Protein AF-A0AA36GTN4-F1 (afdb_monomer_lite)

Foldseek 3Di:
DDDDWAFPVPQDPLQAAPQPRDGAAQWKAFPVGDIHHPVRDACPVHWDQDPPHRPIGGHPRIDGDPPSVVVSQQTKTDASCVVLPGPDIDGNVQVPDPPNRPNNVCCVVPVVVSVVSVVVVVVVVVVVVVVVVVVVVVVVVVVVVVVVVVVVVDVVCPFQDKFKDAQLVVQLVCLVVVVDQKDKGDWTAQDPLGWIKIKMWRLQFDDPCGNWAIWIKIKTFADPNLVVDDPQAFWKKKKKWWAPDPDPVPIFIFIDIDGVVQFPDRVQGRGHDPDRIGFIEGGRHRGTSVVVVNQQDPRMTIMTMHTGHPPPPDDPPPPDPVPPPPPPDDDDDDDDDDDDDDDDDDDDDDDDDDDDDDDDDDDDDDDDDDDDDDDDDDDDDDDDDDDDDDDDDDDDDDDDDDDDDDDDPPPDRDYGDDDDDDRPGDDDDPDDDDPDDDDDDDDDDD

Organism: Cylicocyclus nassatus (NCBI:txid53992)

Radius of gyration: 44.05 Å; chains: 1; bounding box: 96×91×130 Å

InterPro domains:
  IPR001841 Zinc finger, RING-type [PS50089] (17-54)
  IPR001841 Zinc finger, RING-type [SM00184] (17-53)
  IPR002083 MATH/TRAF domain [PS50144] (158-307)
  IPR002083 MATH/TRAF domain [SM00061] (160-292)
  IPR008974 TRAF-like [G3DSA:2.60.210.10] (120-311)
  IPR013083 Zinc finger, RING/FYVE/PHD-type [G3DS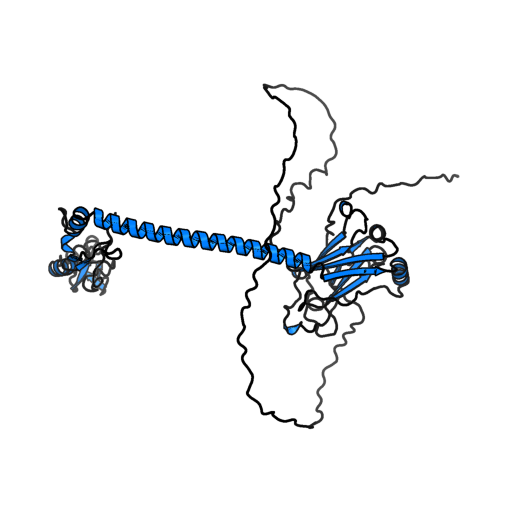A:3.30.40.10] (3-110)
  IPR017907 Zinc finger, RING-type, conserved site [PS00518] (32-41)
  IPR027370 Zinc finger, RING-type, eukaryotic [PF13445] (17-51)
  IPR049342 TRAF1-6, MATH domain [PF21355] (182-304)

pLDDT: mean 70.97, std 27.06, range [25.53, 98.31]

Structure (mmCIF, N/CA/C/O backbone):
data_AF-A0AA36GTN4-F1
#
_entry.id   AF-A0AA36GTN4-F1
#
loop_
_atom_site.group_PDB
_atom_site.id
_atom_site.type_symbol
_atom_site.label_atom_id
_atom_site.label_alt_id
_atom_site.label_comp_id
_atom_site.label_asym_id
_atom_site.label_entity_id
_atom_site.label_seq_id
_atom_site.pdbx_PDB_ins_code
_atom_site.Cartn_x
_atom_site.Cartn_y
_atom_site.Cartn_z
_atom_site.occupancy
_atom_site.B_iso_or_equiv
_atom_site.auth_seq_id
_atom_site.auth_comp_id
_atom_site.auth_asym_id
_atom_site.auth_atom_id
_atom_site.pdbx_PDB_model_num
ATOM 1 N N . MET A 1 1 ? 41.618 4.479 -35.706 1.00 34.94 1 MET A N 1
ATOM 2 C CA . MET A 1 1 ? 40.214 4.028 -35.792 1.00 34.94 1 MET A CA 1
ATOM 3 C C . MET A 1 1 ? 40.171 2.878 -36.779 1.00 34.94 1 MET A C 1
ATOM 5 O O . MET A 1 1 ? 40.780 3.003 -37.836 1.00 34.94 1 MET A O 1
ATOM 9 N N . SER A 1 2 ? 39.541 1.764 -36.420 1.00 44.53 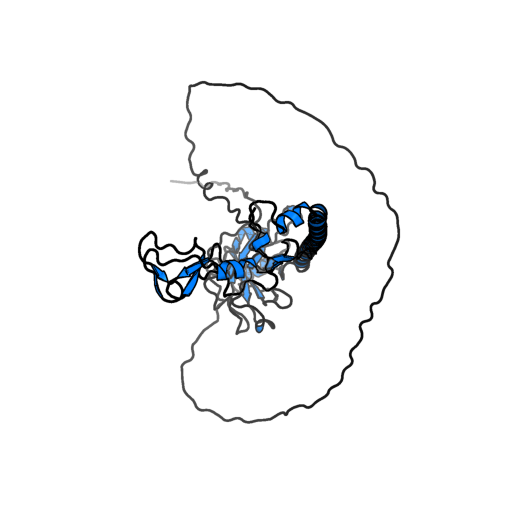2 SER A N 1
ATOM 10 C CA . SER A 1 2 ? 39.290 0.663 -37.353 1.00 44.53 2 SER A CA 1
ATOM 11 C C . SER A 1 2 ? 38.095 1.050 -38.219 1.00 44.53 2 SER A C 1
ATOM 13 O O . SER A 1 2 ? 37.066 1.422 -37.669 1.00 44.53 2 SER A O 1
ATOM 15 N N . ILE A 1 3 ? 38.232 1.018 -39.545 1.00 57.97 3 ILE A N 1
ATOM 16 C CA . ILE A 1 3 ? 37.085 1.190 -40.444 1.00 57.97 3 ILE A CA 1
ATOM 17 C C . ILE A 1 3 ? 36.442 -0.183 -40.612 1.00 57.97 3 ILE A C 1
ATOM 19 O O . ILE A 1 3 ? 37.088 -1.095 -41.139 1.00 57.97 3 ILE A O 1
ATOM 23 N N . ASP A 1 4 ? 35.194 -0.324 -40.175 1.00 63.25 4 ASP A N 1
ATOM 24 C CA . ASP A 1 4 ? 34.410 -1.524 -40.442 1.00 63.25 4 ASP A CA 1
ATOM 25 C C . ASP A 1 4 ? 34.068 -1.595 -41.933 1.00 63.25 4 ASP A C 1
ATOM 27 O O . ASP A 1 4 ? 33.598 -0.635 -42.547 1.00 63.25 4 ASP A O 1
ATOM 31 N N . ILE A 1 5 ? 34.381 -2.739 -42.539 1.00 73.94 5 ILE A N 1
ATOM 32 C CA . ILE A 1 5 ? 34.265 -2.942 -43.982 1.00 73.94 5 ILE A CA 1
ATOM 33 C C . ILE A 1 5 ? 32.889 -3.533 -44.277 1.00 73.94 5 ILE A C 1
ATOM 35 O O . ILE A 1 5 ? 32.657 -4.722 -44.058 1.00 73.94 5 ILE A O 1
ATOM 39 N N . LEU A 1 6 ? 31.996 -2.697 -44.801 1.00 79.19 6 LEU A N 1
ATOM 40 C CA . LEU A 1 6 ? 30.676 -3.101 -45.277 1.00 79.19 6 LEU A CA 1
ATOM 41 C C . LEU A 1 6 ? 30.795 -3.725 -46.674 1.00 79.19 6 LEU A C 1
ATOM 43 O O . LEU A 1 6 ? 31.379 -3.122 -47.574 1.00 79.19 6 LEU A O 1
ATOM 47 N N . PHE A 1 7 ? 30.245 -4.926 -46.861 1.00 84.50 7 PHE A N 1
ATOM 48 C CA . PHE A 1 7 ? 30.199 -5.624 -48.150 1.00 84.50 7 PHE A CA 1
ATOM 49 C C . PHE A 1 7 ? 28.793 -5.540 -48.746 1.00 84.50 7 PHE A C 1
ATOM 51 O O . PHE A 1 7 ? 27.823 -5.840 -48.057 1.00 84.50 7 PHE A O 1
ATOM 58 N N . THR A 1 8 ? 28.702 -5.188 -50.030 1.00 82.19 8 THR A N 1
ATOM 59 C CA . THR A 1 8 ? 27.431 -4.985 -50.763 1.00 82.19 8 THR A CA 1
ATOM 60 C C . THR A 1 8 ? 26.461 -6.168 -50.683 1.00 82.19 8 THR A C 1
ATOM 62 O O . THR A 1 8 ? 25.285 -5.973 -50.400 1.00 82.19 8 THR A O 1
ATOM 65 N N . GLU A 1 9 ? 26.953 -7.390 -50.892 1.00 79.75 9 GLU A N 1
ATOM 66 C CA . GLU A 1 9 ? 26.165 -8.637 -50.869 1.00 79.75 9 GLU A CA 1
ATOM 67 C C . GLU A 1 9 ? 26.457 -9.486 -49.611 1.00 79.75 9 GLU A C 1
ATOM 69 O O . GLU A 1 9 ? 26.222 -10.695 -49.579 1.00 79.75 9 GLU A O 1
ATOM 74 N N . GLY A 1 10 ? 27.022 -8.869 -48.566 1.00 81.50 10 GLY A N 1
ATOM 75 C CA . GLY A 1 10 ? 27.620 -9.584 -47.436 1.00 81.50 10 GLY A CA 1
ATOM 76 C C . GLY A 1 10 ? 28.961 -10.246 -47.786 1.00 81.50 10 GLY A C 1
ATOM 77 O O . GLY A 1 10 ? 29.526 -10.040 -48.860 1.00 81.50 10 GLY A O 1
ATOM 78 N N . LEU A 1 11 ? 29.518 -11.023 -46.851 1.00 85.06 11 LEU A N 1
ATOM 79 C CA . LEU A 1 11 ? 30.777 -11.749 -47.054 1.00 85.06 11 LEU A CA 1
ATOM 80 C C . LEU A 1 11 ? 30.496 -13.188 -47.527 1.00 85.06 11 LEU A C 1
ATOM 82 O O . LEU A 1 11 ? 29.960 -13.974 -46.744 1.00 85.06 11 LEU A O 1
ATOM 86 N N . PRO A 1 12 ? 30.907 -13.590 -48.746 1.00 87.44 12 PRO A N 1
ATOM 87 C CA . PRO A 1 12 ? 30.738 -14.967 -49.196 1.00 87.44 12 PRO A CA 1
ATOM 88 C C . PRO A 1 12 ? 31.480 -15.961 -48.294 1.00 87.44 12 PRO A C 1
ATOM 90 O O . PRO A 1 12 ? 32.657 -15.772 -47.978 1.00 87.44 12 PRO A O 1
ATOM 93 N N . SER A 1 13 ? 30.822 -17.064 -47.928 1.00 83.62 13 SER A N 1
ATOM 94 C CA . SER A 1 13 ? 31.378 -18.098 -47.036 1.00 83.62 13 SER A CA 1
ATOM 95 C C . SER A 1 13 ? 32.687 -18.705 -47.556 1.00 83.62 13 SER A C 1
ATOM 97 O O . SER A 1 13 ? 33.595 -19.001 -46.786 1.00 83.62 13 SER A O 1
ATOM 99 N N . ASN A 1 14 ? 32.844 -18.803 -48.879 1.00 86.06 14 ASN A N 1
ATOM 100 C CA . ASN A 1 14 ? 34.066 -19.265 -49.541 1.00 86.06 14 ASN A CA 1
ATOM 101 C C . ASN A 1 14 ? 35.220 -18.229 -49.547 1.00 86.06 14 ASN A C 1
ATOM 103 O O . ASN A 1 14 ? 36.302 -18.530 -50.066 1.00 86.06 14 ASN A O 1
ATOM 107 N N . CYS A 1 15 ? 34.988 -17.031 -49.005 1.00 88.88 15 CYS A N 1
ATOM 108 C CA . CYS A 1 15 ? 35.937 -15.932 -48.812 1.00 88.88 15 CYS A CA 1
ATOM 109 C C . CYS A 1 15 ? 36.116 -15.548 -47.327 1.00 88.88 15 CYS A C 1
ATOM 111 O O . CYS A 1 15 ? 36.969 -14.706 -47.019 1.00 88.88 15 CYS A O 1
ATOM 113 N N . ALA A 1 16 ? 35.354 -16.164 -46.420 1.00 90.69 16 ALA A N 1
ATOM 114 C CA . ALA A 1 16 ? 35.491 -16.032 -44.975 1.00 90.69 16 ALA A CA 1
ATOM 115 C C . ALA A 1 16 ? 36.573 -16.975 -44.420 1.00 90.69 16 ALA A C 1
ATOM 117 O O . ALA A 1 16 ? 36.869 -18.025 -44.990 1.00 90.69 16 ALA A O 1
ATOM 118 N N . CYS A 1 17 ? 37.188 -16.591 -43.302 1.00 91.06 17 CYS A N 1
ATOM 119 C CA . CYS A 1 17 ? 38.139 -17.422 -42.570 1.00 91.06 17 CYS A CA 1
ATOM 120 C C . CYS A 1 17 ? 37.422 -18.215 -41.463 1.00 91.06 17 CYS A C 1
ATOM 122 O O . CYS A 1 17 ? 36.993 -17.565 -40.512 1.00 91.06 17 CYS A O 1
ATOM 124 N N . PRO A 1 18 ? 37.404 -19.567 -41.472 1.00 89.56 18 PRO A N 1
ATOM 125 C CA . PRO A 1 18 ? 36.692 -20.398 -40.476 1.00 89.56 18 PRO A CA 1
ATOM 126 C C . PRO A 1 18 ? 37.208 -20.339 -39.021 1.00 89.56 18 PRO A C 1
ATOM 128 O O . PRO A 1 18 ? 36.919 -21.224 -38.225 1.00 89.56 18 PRO A O 1
ATOM 131 N N . VAL A 1 19 ? 38.065 -19.369 -38.698 1.00 89.56 19 VAL A N 1
ATOM 132 C CA . VAL A 1 19 ? 38.721 -19.188 -37.387 1.00 89.56 19 VAL A CA 1
ATOM 133 C C . VAL A 1 19 ? 38.481 -17.781 -36.825 1.00 89.56 19 VAL A C 1
ATOM 135 O O . VAL A 1 19 ? 38.671 -17.551 -35.637 1.00 89.56 19 VAL A O 1
ATOM 138 N N . CYS A 1 20 ? 38.108 -16.810 -37.667 1.00 88.25 20 CYS A N 1
ATOM 139 C CA . CYS A 1 20 ? 37.872 -15.430 -37.229 1.00 88.25 20 CYS A CA 1
ATOM 140 C C . CYS A 1 20 ? 36.691 -14.754 -37.940 1.00 88.25 20 CYS A C 1
ATOM 142 O O . CYS A 1 20 ? 36.580 -13.534 -37.865 1.00 88.25 20 CYS A O 1
ATOM 144 N N . ASP A 1 21 ? 35.911 -15.519 -38.711 1.00 87.25 21 ASP A N 1
ATOM 145 C CA . ASP A 1 21 ? 34.660 -15.156 -39.397 1.00 87.25 21 ASP A CA 1
ATOM 146 C C . ASP A 1 21 ? 34.683 -13.842 -40.197 1.00 87.25 21 ASP A C 1
ATOM 148 O O . ASP A 1 21 ? 33.671 -13.199 -40.458 1.00 87.25 21 ASP A O 1
ATOM 152 N N . GLN A 1 22 ? 35.877 -13.459 -40.647 1.00 87.19 22 GLN A N 1
ATOM 153 C CA . GLN A 1 22 ? 36.153 -12.246 -41.410 1.00 87.19 22 GLN A CA 1
ATOM 154 C C . GLN A 1 22 ? 36.787 -12.594 -42.759 1.00 87.19 22 GLN A C 1
ATOM 156 O O . GLN A 1 22 ? 37.340 -13.682 -42.950 1.00 87.19 22 GLN A O 1
ATOM 161 N N . ALA A 1 23 ? 36.739 -11.642 -43.695 1.00 87.12 23 ALA A N 1
ATOM 162 C CA . ALA A 1 23 ? 37.307 -11.793 -45.031 1.00 87.12 23 ALA A CA 1
ATOM 163 C C . ALA A 1 23 ? 38.798 -12.168 -44.968 1.00 87.12 23 ALA A C 1
ATOM 165 O O . ALA A 1 23 ? 39.590 -11.489 -44.305 1.00 87.12 23 ALA A O 1
ATOM 166 N N . LEU A 1 24 ? 39.184 -13.234 -45.680 1.00 88.19 24 LEU A N 1
ATOM 167 C CA . LEU A 1 24 ? 40.513 -13.849 -45.598 1.00 88.19 24 LEU A CA 1
ATOM 168 C C . LEU A 1 24 ? 41.664 -12.834 -45.776 1.00 88.19 24 LEU A C 1
ATOM 170 O O . LEU A 1 24 ? 41.965 -12.355 -46.874 1.00 88.19 24 LEU A O 1
ATOM 174 N N . ARG A 1 25 ? 42.377 -12.544 -44.682 1.00 87.50 25 ARG A N 1
ATOM 175 C CA . ARG A 1 25 ? 43.585 -11.708 -44.659 1.00 87.50 25 ARG A CA 1
ATOM 176 C C . ARG A 1 25 ? 44.814 -12.543 -45.003 1.00 87.50 25 ARG A C 1
ATOM 178 O O . ARG A 1 25 ? 45.229 -13.386 -44.212 1.00 87.50 25 ARG A O 1
ATOM 185 N N . ALA A 1 26 ? 45.408 -12.260 -46.166 1.00 86.81 26 ALA A N 1
ATOM 186 C CA . ALA A 1 26 ? 46.532 -13.015 -46.729 1.00 86.81 26 ALA A CA 1
ATOM 187 C C . ALA A 1 26 ? 46.250 -14.537 -46.706 1.00 86.81 26 ALA A C 1
ATOM 189 O O . ALA A 1 26 ? 46.848 -15.246 -45.896 1.00 86.81 26 ALA A O 1
ATOM 190 N N 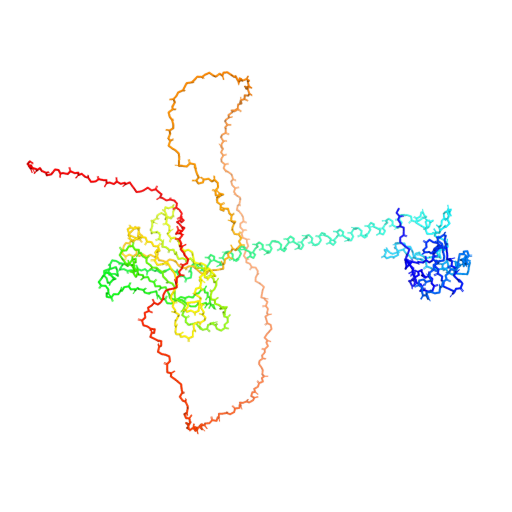. PRO A 1 27 ? 45.299 -15.024 -47.530 1.00 90.88 27 PRO A N 1
ATOM 191 C CA . PRO A 1 27 ? 44.854 -16.410 -47.483 1.00 90.88 27 PRO A CA 1
ATOM 192 C C . PRO A 1 27 ? 45.998 -17.393 -47.717 1.00 90.88 27 PRO A C 1
ATOM 194 O O . PRO A 1 27 ? 46.826 -17.225 -48.619 1.00 90.88 27 PRO A O 1
ATOM 197 N N . ILE A 1 28 ? 45.998 -18.438 -46.903 1.00 91.69 28 ILE A N 1
ATOM 198 C CA . ILE A 1 28 ? 46.855 -19.607 -47.030 1.00 91.69 28 ILE A CA 1
ATOM 199 C C . ILE A 1 28 ? 45.986 -20.852 -47.181 1.00 91.69 28 ILE A C 1
ATOM 201 O O . ILE A 1 28 ? 44.998 -21.019 -46.465 1.00 91.69 28 ILE A O 1
ATOM 205 N N . ILE A 1 29 ? 46.373 -21.712 -48.118 1.00 91.75 29 ILE A N 1
ATOM 206 C CA . ILE A 1 29 ? 45.746 -22.999 -48.393 1.00 91.75 29 ILE A CA 1
ATOM 207 C C . ILE A 1 29 ? 46.571 -24.122 -47.758 1.00 91.75 29 ILE A C 1
ATOM 209 O O . ILE A 1 29 ? 47.805 -24.147 -47.822 1.00 91.75 29 ILE A O 1
ATOM 213 N N . THR A 1 30 ? 45.858 -25.037 -47.115 1.00 90.44 30 THR A N 1
ATOM 214 C CA . THR A 1 30 ? 46.382 -26.258 -46.492 1.00 90.44 30 THR A CA 1
ATOM 215 C C . THR A 1 30 ? 46.452 -27.404 -47.504 1.00 90.44 30 THR A C 1
ATOM 217 O O . THR A 1 30 ? 45.777 -27.371 -48.533 1.00 90.44 30 THR A O 1
ATOM 220 N N . ALA A 1 31 ? 47.221 -28.459 -47.213 1.00 86.94 31 ALA A N 1
ATOM 221 C CA . ALA A 1 31 ? 47.280 -29.647 -48.075 1.00 86.94 31 ALA A CA 1
ATOM 222 C C . ALA A 1 31 ? 45.910 -30.339 -48.259 1.00 86.94 31 ALA A C 1
ATOM 224 O O . ALA A 1 31 ? 45.661 -30.936 -49.301 1.00 86.94 31 ALA A O 1
ATOM 225 N N . CYS A 1 32 ? 44.999 -30.200 -47.288 1.00 89.19 32 CYS A N 1
ATOM 226 C CA . CYS A 1 32 ? 43.614 -30.674 -47.362 1.00 89.19 32 CYS A CA 1
ATOM 227 C C . CYS A 1 32 ? 42.642 -29.692 -48.057 1.00 89.19 32 CYS A C 1
ATOM 229 O O . CYS A 1 32 ? 41.434 -29.900 -48.012 1.00 89.19 32 CYS A O 1
ATOM 231 N N . GLY A 1 33 ? 43.140 -28.622 -48.691 1.00 87.94 33 GLY A N 1
ATOM 232 C CA . GLY A 1 33 ? 42.361 -27.706 -49.539 1.00 87.94 33 GLY A CA 1
ATOM 233 C C . GLY A 1 33 ? 41.643 -26.557 -48.817 1.00 87.94 33 GLY A C 1
ATOM 234 O O . GLY A 1 33 ? 41.123 -25.651 -49.471 1.00 87.94 33 GLY A O 1
ATOM 235 N N . HIS A 1 34 ? 41.643 -26.535 -47.482 1.00 91.56 34 HIS A N 1
ATOM 236 C CA . HIS A 1 34 ? 40.990 -25.484 -46.697 1.00 91.56 34 HIS A CA 1
ATOM 237 C C . HIS A 1 34 ? 41.826 -24.202 -46.631 1.00 91.56 34 HIS A C 1
ATOM 239 O O . HIS A 1 34 ? 43.059 -24.254 -46.578 1.00 91.56 34 HIS A O 1
ATOM 245 N N . ASN A 1 35 ? 41.135 -23.059 -46.619 1.00 92.88 35 ASN A N 1
ATOM 246 C CA . ASN A 1 35 ? 41.710 -21.718 -46.674 1.00 92.88 35 ASN A CA 1
ATOM 247 C C . ASN A 1 35 ? 41.525 -20.961 -45.349 1.00 92.88 35 ASN A C 1
ATOM 249 O O . ASN A 1 35 ? 40.427 -20.922 -44.799 1.00 92.88 35 ASN A O 1
ATOM 253 N N . PHE A 1 36 ? 42.589 -20.310 -44.875 1.00 92.69 36 PHE A N 1
ATOM 254 C CA . PHE A 1 36 ? 42.621 -19.564 -43.610 1.00 92.69 36 PHE A CA 1
ATOM 255 C C . PHE A 1 36 ? 43.408 -18.255 -43.761 1.00 92.69 36 PHE A C 1
ATOM 257 O O . PHE A 1 36 ? 44.214 -18.113 -44.681 1.00 92.69 36 PHE A O 1
ATOM 264 N N . CYS A 1 37 ? 43.229 -17.291 -42.853 1.00 91.56 37 CYS A N 1
ATOM 265 C CA . CYS A 1 37 ? 44.132 -16.137 -42.781 1.00 91.56 37 CYS A CA 1
ATOM 266 C C . CYS A 1 37 ? 45.531 -16.584 -42.333 1.00 91.56 37 CYS A C 1
ATOM 268 O O . CYS A 1 37 ? 45.647 -17.388 -41.408 1.00 91.56 37 CYS A O 1
ATOM 270 N N . LYS A 1 38 ? 46.595 -15.969 -42.867 1.00 89.12 38 LYS A N 1
ATOM 271 C CA . LYS A 1 38 ? 47.986 -16.220 -42.428 1.00 89.12 38 LYS A CA 1
ATOM 272 C C . LYS A 1 38 ? 48.220 -15.997 -40.923 1.00 89.12 38 LYS A C 1
ATOM 274 O O . LYS A 1 38 ? 49.148 -16.564 -40.361 1.00 89.12 38 LYS A O 1
ATOM 279 N N . CYS A 1 39 ? 47.407 -15.162 -40.275 1.00 87.19 39 CYS A N 1
ATOM 280 C CA . CYS A 1 39 ? 47.464 -14.919 -38.830 1.00 87.19 39 CYS A CA 1
ATOM 281 C C . CYS A 1 39 ? 46.614 -15.890 -37.991 1.00 87.19 39 CYS A C 1
ATOM 283 O O . CYS A 1 39 ? 46.760 -15.901 -36.776 1.00 87.19 39 CYS A O 1
ATOM 285 N N . CYS A 1 40 ? 45.722 -16.671 -38.609 1.00 88.25 40 CYS A N 1
ATOM 286 C CA . CYS A 1 40 ? 44.769 -17.540 -37.911 1.00 88.25 40 CYS A CA 1
ATOM 287 C C . CYS A 1 40 ? 45.204 -19.009 -37.847 1.00 88.25 40 CYS A C 1
ATOM 289 O O . CYS A 1 40 ? 44.624 -19.772 -37.084 1.00 88.25 40 CYS A O 1
ATOM 291 N N . ILE A 1 41 ? 46.207 -19.419 -38.627 1.00 86.12 41 ILE A N 1
ATOM 292 C CA . ILE A 1 41 ? 46.799 -20.755 -38.532 1.00 86.12 41 ILE A CA 1
ATOM 293 C C . ILE A 1 41 ? 48.306 -20.681 -38.800 1.00 86.12 41 ILE A C 1
ATOM 295 O O . ILE A 1 41 ? 48.758 -19.981 -39.706 1.00 86.12 41 ILE A O 1
ATOM 299 N N . THR A 1 42 ? 49.095 -21.374 -37.978 1.00 81.31 42 THR A N 1
ATOM 300 C CA . THR A 1 42 ? 50.561 -21.391 -38.052 1.00 81.31 42 THR A CA 1
ATOM 301 C C . THR A 1 42 ? 51.090 -22.760 -37.636 1.00 81.31 42 THR A C 1
ATOM 303 O O . THR A 1 42 ? 50.709 -23.283 -36.595 1.00 81.31 42 THR A O 1
ATOM 306 N N . THR A 1 43 ? 51.991 -23.327 -38.436 1.00 81.00 43 THR A N 1
ATOM 307 C CA . THR A 1 43 ? 52.658 -24.622 -38.189 1.00 81.00 43 THR A CA 1
ATOM 308 C C . THR A 1 43 ? 54.047 -24.461 -37.559 1.00 81.00 43 THR A C 1
ATOM 310 O O . THR A 1 43 ? 54.829 -25.405 -37.510 1.00 81.00 43 THR A O 1
ATOM 313 N N . LYS A 1 44 ? 54.405 -23.249 -37.103 1.00 78.00 44 LYS A N 1
ATOM 314 C CA . LYS A 1 44 ? 55.740 -22.956 -36.542 1.00 78.00 44 LYS A CA 1
ATOM 315 C C . LYS A 1 44 ? 56.058 -23.714 -35.249 1.00 78.00 44 LYS A C 1
ATOM 317 O O . LYS A 1 44 ? 57.228 -23.860 -34.919 1.00 78.00 44 LYS A O 1
ATOM 322 N N . ASN A 1 45 ? 55.031 -24.180 -34.541 1.00 78.06 45 ASN A N 1
ATOM 323 C CA . ASN A 1 45 ? 55.158 -24.879 -33.261 1.00 78.06 45 ASN A CA 1
ATOM 324 C C . ASN A 1 45 ? 54.966 -26.405 -33.410 1.00 78.06 45 ASN A C 1
ATOM 326 O O . ASN A 1 45 ? 54.744 -27.087 -32.416 1.00 78.06 45 ASN A O 1
ATOM 330 N N . GLY A 1 46 ? 55.026 -26.928 -34.642 1.00 80.25 46 GLY A N 1
ATOM 331 C CA . GLY A 1 46 ? 54.754 -28.327 -34.979 1.00 80.25 46 GLY A CA 1
ATOM 332 C C . GLY A 1 46 ? 53.532 -28.498 -35.894 1.00 80.25 46 GLY A C 1
ATOM 333 O O . GLY A 1 46 ? 52.912 -27.503 -36.293 1.00 80.25 46 GLY A O 1
ATOM 334 N N . PRO A 1 47 ? 53.192 -29.748 -36.260 1.00 83.12 47 PRO A N 1
ATOM 335 C CA . PRO A 1 47 ? 51.968 -30.056 -36.990 1.00 83.12 47 PRO A CA 1
ATOM 336 C C . PRO A 1 47 ? 50.724 -29.622 -36.207 1.00 83.12 47 PRO A C 1
ATOM 338 O O . PRO A 1 47 ? 50.693 -29.706 -34.980 1.00 83.12 47 PRO A O 1
ATOM 341 N N . VAL A 1 48 ? 49.687 -29.170 -36.914 1.00 87.31 48 VAL A N 1
ATOM 342 C CA . VAL A 1 48 ? 48.402 -28.786 -36.302 1.00 87.31 48 VAL A CA 1
ATOM 343 C C . VAL A 1 48 ? 47.231 -29.421 -37.058 1.00 87.31 48 VAL A C 1
ATOM 345 O O . VAL A 1 48 ? 47.276 -29.485 -38.288 1.00 87.31 48 VAL A O 1
ATOM 348 N N . PRO A 1 49 ? 46.169 -29.889 -36.379 1.00 88.00 49 PRO A N 1
ATOM 349 C CA . PRO A 1 49 ? 44.985 -30.403 -37.057 1.00 88.00 49 PRO A CA 1
ATOM 350 C C . PRO A 1 49 ? 44.239 -29.267 -37.767 1.00 88.00 49 PRO A C 1
ATOM 352 O O . PRO A 1 49 ? 44.122 -28.154 -37.252 1.00 88.00 49 PRO A O 1
ATOM 355 N N . CYS A 1 50 ? 43.706 -29.540 -38.957 1.00 89.50 50 CYS A N 1
ATOM 356 C CA . CYS A 1 50 ? 42.888 -28.579 -39.688 1.00 89.50 50 CYS A CA 1
ATOM 357 C C . CYS A 1 50 ? 41.581 -28.269 -38.927 1.00 89.50 50 CYS A C 1
ATOM 359 O O . CYS A 1 50 ? 40.801 -29.197 -38.713 1.00 89.50 50 CYS A O 1
ATOM 361 N N . PRO A 1 51 ? 41.255 -26.997 -38.614 1.00 89.00 51 PRO A N 1
ATOM 362 C CA . PRO A 1 51 ? 40.023 -26.650 -37.891 1.00 89.00 51 PRO A CA 1
ATOM 363 C C . PRO A 1 51 ? 38.709 -27.085 -38.563 1.00 89.00 51 PRO A C 1
ATOM 365 O O . PRO A 1 51 ? 37.687 -27.157 -37.893 1.00 89.00 51 PRO A O 1
ATOM 368 N N . VAL A 1 52 ? 38.722 -27.368 -39.873 1.00 90.06 52 VAL A N 1
ATOM 369 C CA . VAL A 1 52 ? 37.517 -27.733 -40.645 1.00 90.06 52 VAL A CA 1
ATOM 370 C C . VAL A 1 52 ? 37.363 -29.246 -40.829 1.00 90.06 52 VAL A C 1
ATOM 372 O O . VAL A 1 52 ? 36.250 -29.755 -40.774 1.00 90.06 52 VAL A O 1
ATOM 375 N N . CYS A 1 53 ? 38.460 -29.978 -41.055 1.00 90.81 53 CYS A N 1
ATOM 376 C CA . CYS A 1 53 ? 38.420 -31.408 -41.410 1.00 90.81 53 CYS A CA 1
ATOM 377 C C . CYS A 1 53 ? 39.341 -32.308 -40.572 1.00 90.81 53 CYS A C 1
ATOM 379 O O . CYS A 1 53 ? 39.471 -33.488 -40.872 1.00 90.81 53 CYS A O 1
ATOM 381 N N . GLN A 1 54 ? 39.999 -31.756 -39.548 1.00 87.56 54 GLN A N 1
ATOM 382 C CA . GLN A 1 54 ? 40.895 -32.433 -38.599 1.00 87.56 54 GLN A CA 1
ATOM 383 C C . GLN A 1 54 ? 42.150 -33.105 -39.192 1.00 87.56 54 GLN A C 1
ATOM 385 O O . GLN A 1 54 ? 43.042 -33.471 -38.434 1.00 87.56 54 GLN A O 1
ATOM 390 N N . THR A 1 55 ? 42.296 -33.172 -40.521 1.00 89.25 55 THR A N 1
ATOM 391 C CA . THR A 1 55 ? 43.521 -33.626 -41.201 1.00 89.25 55 THR A CA 1
ATOM 392 C C . THR A 1 55 ? 44.750 -32.875 -40.694 1.00 89.25 55 THR A C 1
ATOM 394 O O . THR A 1 55 ? 44.749 -31.642 -40.646 1.00 89.25 55 THR A O 1
ATOM 397 N N . GLU A 1 56 ? 45.803 -33.612 -40.346 1.00 87.06 56 GLU A N 1
ATOM 398 C CA . GLU A 1 56 ? 47.058 -33.057 -39.841 1.00 87.06 56 GLU A CA 1
ATOM 399 C C . GLU A 1 56 ? 47.773 -32.217 -40.911 1.00 87.06 56 GLU A C 1
ATOM 401 O O . GLU A 1 56 ? 48.024 -32.660 -42.035 1.00 87.06 56 GLU A O 1
ATOM 406 N N . ILE A 1 57 ? 48.094 -30.971 -40.565 1.00 86.81 57 ILE A N 1
ATOM 407 C CA . ILE A 1 57 ? 48.801 -30.029 -41.428 1.00 86.81 57 ILE A CA 1
ATOM 408 C C . ILE A 1 57 ? 50.279 -30.092 -41.050 1.00 86.81 57 ILE A C 1
ATOM 410 O O . ILE A 1 57 ? 50.693 -29.541 -40.029 1.00 86.81 57 ILE A O 1
ATOM 414 N N . ALA A 1 58 ? 51.071 -30.763 -41.887 1.00 82.56 58 ALA A N 1
ATOM 415 C CA . ALA A 1 58 ? 52.510 -30.893 -41.696 1.00 82.56 58 ALA A CA 1
ATOM 416 C C . ALA A 1 58 ? 53.221 -29.527 -41.666 1.00 82.56 58 ALA A C 1
ATOM 418 O O . ALA A 1 58 ? 52.788 -28.563 -42.313 1.00 82.56 58 ALA A O 1
ATOM 419 N N . VAL A 1 59 ? 54.351 -29.470 -40.957 1.00 77.69 59 VAL A N 1
ATOM 420 C CA . VAL A 1 59 ? 55.239 -28.299 -40.924 1.00 77.69 59 VAL A CA 1
ATOM 421 C C . VAL A 1 59 ? 55.624 -27.900 -42.358 1.00 77.69 59 VAL A C 1
ATOM 423 O O . VAL A 1 59 ? 55.833 -28.753 -43.217 1.00 77.69 59 VAL A O 1
ATOM 426 N N . ASP A 1 60 ? 55.613 -26.595 -42.632 1.00 77.12 60 ASP A N 1
ATOM 427 C CA . ASP A 1 60 ? 55.875 -25.965 -43.938 1.00 77.12 60 ASP A CA 1
ATOM 428 C C . ASP A 1 60 ? 54.956 -26.362 -45.118 1.00 77.12 60 ASP A C 1
ATOM 430 O O . ASP A 1 60 ? 55.176 -25.939 -46.255 1.00 77.12 60 ASP A O 1
ATOM 434 N N . SER A 1 61 ? 53.851 -27.080 -44.874 1.00 82.31 61 SER A N 1
ATOM 435 C CA . SER A 1 61 ? 52.872 -27.423 -45.927 1.00 82.31 61 SER A CA 1
ATOM 436 C C . SER A 1 61 ? 51.942 -26.268 -46.350 1.00 82.31 61 SER A C 1
ATOM 438 O O . SER A 1 61 ? 51.256 -26.368 -47.372 1.00 82.31 61 SER A O 1
ATOM 440 N N . LEU A 1 62 ? 51.922 -25.162 -45.595 1.00 87.06 62 LEU A N 1
ATOM 441 C CA . LEU A 1 62 ? 51.062 -23.995 -45.826 1.00 87.06 62 LEU A CA 1
ATOM 442 C C . LEU A 1 62 ? 51.542 -23.149 -47.016 1.00 87.06 62 LEU A C 1
ATOM 444 O O . LEU A 1 62 ? 52.629 -22.572 -46.988 1.00 87.06 62 LEU A O 1
ATOM 448 N N . LYS A 1 63 ? 50.699 -22.995 -48.045 1.00 90.06 63 LYS A N 1
ATOM 449 C CA . LYS A 1 63 ? 51.016 -22.205 -49.251 1.00 90.06 63 LYS A CA 1
ATOM 450 C C . LYS A 1 63 ? 50.125 -20.972 -49.352 1.00 90.06 63 LYS A C 1
ATOM 452 O O . LYS A 1 63 ? 48.955 -21.020 -49.000 1.00 90.06 63 LYS A O 1
ATOM 457 N N . ALA A 1 64 ? 50.654 -19.858 -49.859 1.00 90.69 64 ALA A N 1
ATOM 458 C CA . ALA A 1 64 ? 49.856 -18.652 -50.097 1.00 90.69 64 ALA A CA 1
ATOM 459 C C . ALA A 1 64 ? 48.886 -18.859 -51.272 1.00 90.69 64 ALA A C 1
ATOM 461 O O . ALA A 1 64 ? 49.323 -19.080 -52.405 1.00 90.69 64 ALA A O 1
ATOM 462 N N . ASP A 1 65 ? 47.580 -18.738 -51.026 1.00 92.00 65 ASP A N 1
ATOM 463 C CA . ASP A 1 65 ? 46.565 -18.897 -52.066 1.00 92.00 65 ASP A CA 1
ATOM 464 C C . ASP A 1 65 ? 46.373 -17.580 -52.832 1.00 92.00 65 ASP A C 1
ATOM 466 O O . ASP A 1 65 ? 45.550 -16.720 -52.505 1.00 92.00 65 ASP A O 1
ATOM 470 N N . LYS A 1 66 ? 47.158 -17.418 -53.902 1.00 89.31 66 LYS A N 1
ATOM 471 C CA . LYS A 1 66 ? 47.058 -16.275 -54.825 1.00 89.31 66 LYS A CA 1
ATOM 472 C C . LYS A 1 66 ? 45.715 -16.223 -55.570 1.00 89.31 66 LYS A C 1
ATOM 474 O O . LYS A 1 66 ? 45.359 -15.166 -56.094 1.00 89.31 66 LYS A O 1
ATOM 479 N N . SER A 1 67 ? 44.981 -17.334 -55.660 1.00 89.69 67 SER A N 1
ATOM 480 C CA . SER A 1 67 ? 43.663 -17.374 -56.297 1.00 89.69 67 SER A CA 1
ATOM 481 C C . SER A 1 67 ? 42.616 -16.781 -55.359 1.00 89.69 67 SER A C 1
ATOM 483 O O . SER A 1 67 ? 41.990 -15.773 -55.691 1.00 89.69 67 SER A O 1
ATOM 485 N N . LYS A 1 68 ? 42.533 -17.304 -54.130 1.00 87.62 68 LYS A N 1
ATOM 486 C CA . LYS A 1 68 ? 41.661 -16.776 -53.075 1.00 87.62 68 LYS A CA 1
ATOM 487 C C . LYS A 1 68 ? 42.006 -15.348 -52.692 1.00 87.62 68 LYS A C 1
ATOM 489 O O . LYS A 1 68 ? 41.091 -14.565 -52.464 1.00 87.62 68 LYS A O 1
ATOM 494 N N . HIS A 1 69 ? 43.284 -14.962 -52.707 1.00 89.00 69 HIS A N 1
ATOM 495 C CA . HIS A 1 69 ? 43.657 -13.565 -52.494 1.00 89.00 69 HIS A CA 1
ATOM 496 C C . HIS A 1 69 ? 43.014 -12.650 -53.542 1.00 89.00 69 HIS A C 1
ATOM 498 O O . HIS A 1 69 ? 42.387 -11.664 -53.174 1.00 89.00 69 HIS A O 1
ATOM 504 N N . ARG A 1 70 ? 43.094 -12.992 -54.836 1.00 88.31 70 ARG A N 1
ATOM 505 C CA . ARG A 1 70 ? 42.440 -12.207 -55.898 1.00 88.31 70 ARG A CA 1
ATOM 506 C C . ARG A 1 70 ? 40.915 -12.214 -55.771 1.00 88.31 70 ARG A C 1
ATOM 508 O O . ARG A 1 70 ? 40.315 -11.161 -55.940 1.00 88.31 70 ARG A O 1
ATOM 515 N N . GLN A 1 71 ? 40.310 -13.352 -55.423 1.00 88.44 71 GLN A N 1
ATOM 516 C CA . GLN A 1 71 ? 38.860 -13.462 -55.226 1.00 88.44 71 GLN A CA 1
ATOM 517 C C . GLN A 1 71 ? 38.364 -12.557 -54.086 1.00 88.44 71 GLN A C 1
ATOM 519 O O . GLN A 1 71 ? 37.446 -11.771 -54.281 1.00 88.44 71 GLN A O 1
ATOM 524 N N . VAL A 1 72 ? 39.013 -12.615 -52.920 1.00 86.62 72 VAL A N 1
ATOM 525 C CA . VAL A 1 72 ? 38.663 -11.804 -51.741 1.00 86.62 72 VAL A CA 1
ATOM 526 C C . VAL A 1 72 ? 38.874 -10.316 -52.018 1.00 86.62 72 VAL A C 1
ATOM 528 O O . VAL A 1 72 ? 38.051 -9.491 -51.644 1.00 86.62 72 VAL A O 1
ATOM 531 N N . GLN A 1 73 ? 39.951 -9.957 -52.717 1.00 85.00 73 GLN A N 1
ATOM 532 C CA . GLN A 1 73 ? 40.235 -8.567 -53.073 1.00 85.00 73 GLN A CA 1
ATOM 533 C C . GLN A 1 73 ? 39.279 -8.001 -54.141 1.00 85.00 73 GLN A C 1
ATOM 535 O O . GLN A 1 73 ? 39.171 -6.784 -54.262 1.00 85.00 73 GLN A O 1
ATOM 540 N N . ALA A 1 74 ? 38.583 -8.848 -54.905 1.00 86.12 74 ALA A N 1
ATOM 541 C CA . ALA A 1 74 ? 37.580 -8.430 -55.886 1.00 86.12 74 ALA A CA 1
ATOM 542 C C . ALA A 1 74 ? 36.184 -8.173 -55.281 1.00 86.12 74 ALA A C 1
ATOM 544 O O . ALA A 1 74 ? 35.323 -7.653 -55.986 1.00 86.12 74 ALA A O 1
ATOM 545 N N . LEU A 1 75 ? 35.956 -8.508 -54.003 1.00 87.44 75 LEU A N 1
ATOM 546 C CA . LEU A 1 75 ? 34.684 -8.258 -53.313 1.00 87.44 75 LEU A CA 1
ATOM 547 C C . LEU A 1 75 ? 34.362 -6.758 -53.272 1.00 87.44 75 LEU A C 1
ATOM 549 O O . LEU A 1 75 ? 35.237 -5.958 -52.937 1.00 87.44 75 LEU A O 1
ATOM 553 N N . ILE A 1 76 ? 33.114 -6.389 -53.574 1.00 86.94 76 ILE A N 1
ATOM 554 C CA . ILE A 1 76 ? 32.668 -4.991 -53.600 1.00 86.94 76 ILE A CA 1
ATOM 555 C C . ILE A 1 76 ? 32.224 -4.538 -52.206 1.00 86.94 76 ILE A C 1
ATOM 557 O O . ILE A 1 76 ? 31.299 -5.093 -51.604 1.00 86.94 76 ILE A O 1
ATOM 561 N N . VAL A 1 77 ? 32.887 -3.496 -51.720 1.00 86.44 77 VAL A N 1
ATOM 562 C CA . VAL A 1 77 ? 32.641 -2.822 -50.448 1.00 86.44 77 VAL A CA 1
ATOM 563 C C . VAL A 1 77 ? 31.865 -1.521 -50.651 1.00 86.44 77 VAL A C 1
ATOM 565 O O . VAL A 1 77 ? 31.927 -0.911 -51.720 1.00 86.44 77 VAL A O 1
ATOM 568 N N . GLN A 1 78 ? 31.151 -1.096 -49.614 1.00 86.06 78 GLN A N 1
ATOM 569 C CA . GLN A 1 78 ? 30.433 0.179 -49.540 1.00 86.06 78 GLN A CA 1
ATOM 570 C C . GLN A 1 78 ? 31.230 1.209 -48.731 1.00 86.06 78 GLN A C 1
ATOM 572 O O . GLN A 1 78 ? 32.075 0.856 -47.903 1.00 86.06 78 GLN A O 1
ATOM 577 N N . CYS A 1 79 ? 30.942 2.494 -48.940 1.00 85.12 79 CYS A N 1
ATOM 578 C CA . CYS A 1 79 ? 31.400 3.548 -48.038 1.00 85.12 79 CYS A CA 1
ATOM 579 C C . CYS A 1 79 ? 30.811 3.340 -46.622 1.00 85.12 79 CYS A C 1
ATOM 581 O O . CYS A 1 79 ? 29.635 2.991 -46.513 1.00 85.12 79 CYS A O 1
ATOM 583 N N . PRO A 1 80 ? 31.548 3.611 -45.524 1.00 82.06 80 PRO A N 1
ATOM 584 C CA . PRO A 1 80 ? 30.985 3.580 -44.167 1.00 82.06 80 PRO A CA 1
ATOM 585 C C . PRO A 1 80 ? 29.761 4.491 -43.975 1.00 82.06 80 PRO A C 1
ATOM 587 O O . PRO A 1 80 ? 28.949 4.253 -43.087 1.00 82.06 80 PRO A O 1
ATOM 590 N N . TYR A 1 81 ? 29.608 5.510 -44.827 1.00 84.00 81 TYR A N 1
ATOM 591 C CA . TYR A 1 81 ? 28.473 6.434 -44.835 1.00 84.00 81 TYR A CA 1
ATOM 592 C C . TYR A 1 81 ? 27.318 6.006 -45.757 1.00 84.00 81 TYR A C 1
ATOM 594 O O . TYR A 1 81 ? 26.430 6.811 -46.028 1.00 84.00 81 TYR A O 1
ATOM 602 N N . PHE A 1 82 ? 27.305 4.765 -46.255 1.00 85.75 82 PHE A N 1
ATOM 603 C CA . PHE A 1 82 ? 26.273 4.280 -47.180 1.00 85.75 82 PHE A CA 1
ATOM 604 C C . PHE A 1 82 ? 24.856 4.401 -46.602 1.00 85.75 82 PHE A C 1
ATOM 606 O O . PHE A 1 82 ? 23.976 4.970 -47.243 1.00 85.75 82 PHE A O 1
ATOM 613 N N . TYR A 1 83 ? 24.662 3.995 -45.344 1.00 82.81 83 TYR A N 1
ATOM 614 C CA . TYR A 1 83 ? 23.383 4.139 -44.634 1.00 82.81 83 TYR A CA 1
ATOM 615 C C . TYR A 1 83 ? 22.964 5.593 -44.363 1.00 82.81 83 TYR A C 1
ATOM 617 O O . TYR A 1 83 ? 21.806 5.835 -44.047 1.00 82.81 83 TYR A O 1
ATOM 625 N N . TYR A 1 84 ? 23.880 6.553 -44.519 1.00 82.94 84 TYR A N 1
ATOM 626 C CA . TYR A 1 84 ? 23.616 7.986 -44.381 1.00 82.94 84 TYR A CA 1
ATOM 627 C C . TYR A 1 84 ? 23.519 8.706 -45.741 1.00 82.94 84 TYR A C 1
ATOM 629 O O . TYR A 1 84 ? 23.494 9.930 -45.777 1.00 82.94 84 TYR A O 1
ATOM 637 N N . GLY A 1 85 ? 23.467 7.963 -46.857 1.00 83.69 85 GLY A N 1
ATOM 638 C CA . GLY A 1 85 ? 23.238 8.506 -48.203 1.00 83.69 85 GLY A CA 1
ATOM 639 C C . GLY A 1 85 ? 24.450 8.527 -49.141 1.00 83.69 85 GLY A C 1
ATOM 640 O O . GLY A 1 85 ? 24.343 9.065 -50.240 1.00 83.69 85 GLY A O 1
ATOM 641 N N . CYS A 1 86 ? 25.599 7.950 -48.766 1.00 87.56 86 CYS A N 1
ATOM 642 C CA . CYS A 1 86 ? 26.752 7.879 -49.671 1.00 87.56 86 CYS A CA 1
ATOM 643 C C . CYS A 1 86 ? 26.712 6.649 -50.598 1.00 87.56 86 CYS A C 1
ATOM 645 O O . CYS A 1 86 ? 26.999 5.530 -50.180 1.00 87.56 86 CYS A O 1
ATOM 647 N N . GLU A 1 87 ? 26.460 6.861 -51.888 1.00 87.12 87 GLU A N 1
ATOM 648 C CA . GLU A 1 87 ? 26.323 5.793 -52.896 1.00 87.12 87 GLU A CA 1
ATOM 649 C C . GLU A 1 87 ? 27.650 5.138 -53.344 1.00 87.12 87 GLU A C 1
ATOM 651 O O . GLU A 1 87 ? 27.655 4.270 -54.221 1.00 87.12 87 GLU A O 1
ATOM 656 N N . TRP A 1 88 ? 28.800 5.536 -52.785 1.00 85.69 88 TRP A N 1
ATOM 657 C CA . TRP A 1 88 ? 30.094 5.019 -53.237 1.00 85.69 88 TRP A CA 1
ATOM 658 C C . TRP A 1 88 ? 30.256 3.519 -52.943 1.00 85.69 88 TRP A C 1
ATOM 660 O O . TRP A 1 88 ? 30.053 3.048 -51.818 1.00 85.69 88 TRP A O 1
ATOM 670 N N . THR A 1 89 ? 30.710 2.785 -53.963 1.00 85.25 89 THR A N 1
ATOM 671 C CA . THR A 1 89 ? 31.102 1.373 -53.884 1.00 85.25 89 THR A CA 1
ATOM 672 C C . THR A 1 89 ? 32.381 1.108 -54.686 1.00 85.25 89 THR A C 1
ATOM 674 O O . THR A 1 89 ? 32.700 1.825 -55.636 1.00 85.25 89 THR A O 1
ATOM 677 N N . GLY A 1 90 ? 33.135 0.068 -54.318 1.00 84.75 90 GLY A N 1
ATOM 678 C CA . GLY A 1 90 ? 34.365 -0.319 -55.020 1.00 84.75 90 GLY A CA 1
ATOM 679 C C . GLY A 1 90 ? 35.004 -1.600 -54.470 1.00 84.75 90 GLY A C 1
ATOM 680 O O . GLY A 1 90 ? 34.547 -2.122 -53.461 1.00 84.75 90 GLY A O 1
ATOM 681 N N . PRO A 1 91 ? 36.038 -2.164 -55.114 1.00 83.25 91 PRO A N 1
ATOM 682 C CA . PRO A 1 91 ? 36.601 -3.465 -54.736 1.00 83.25 91 PRO A CA 1
ATOM 683 C C . PRO A 1 91 ? 37.588 -3.404 -53.551 1.00 83.25 91 PRO A C 1
ATOM 685 O O . PRO A 1 91 ? 38.373 -2.468 -53.420 1.00 83.25 91 PRO A O 1
ATOM 688 N N . LEU A 1 92 ? 37.632 -4.458 -52.728 1.00 80.75 92 LEU A N 1
ATOM 689 C CA . LEU A 1 92 ? 38.425 -4.547 -51.488 1.00 80.75 92 LEU A CA 1
ATOM 690 C C . LEU A 1 92 ? 39.951 -4.362 -51.662 1.00 80.75 92 LEU A C 1
ATOM 692 O O . LEU A 1 92 ? 40.606 -3.868 -50.739 1.00 80.75 92 LEU A O 1
ATOM 696 N N . LYS A 1 93 ? 40.540 -4.699 -52.822 1.00 72.56 93 LYS A N 1
ATOM 697 C CA . LYS A 1 93 ? 41.952 -4.354 -53.136 1.00 72.56 93 LYS A CA 1
ATOM 698 C C . LYS A 1 93 ? 42.231 -2.867 -52.919 1.00 72.56 93 LYS A C 1
ATOM 700 O O . LYS A 1 93 ? 43.285 -2.507 -52.391 1.00 72.56 93 LYS A O 1
ATOM 705 N N . ASP A 1 94 ? 41.256 -2.032 -53.254 1.00 68.06 94 ASP A N 1
ATOM 706 C CA . ASP A 1 94 ? 41.361 -0.583 -53.272 1.00 68.06 94 ASP A CA 1
ATOM 707 C C . ASP A 1 94 ? 41.119 0.022 -51.870 1.00 68.06 94 ASP A C 1
ATOM 709 O O . ASP A 1 94 ? 40.915 1.224 -51.740 1.00 68.06 94 ASP A O 1
ATOM 713 N N . LEU A 1 95 ? 41.183 -0.794 -50.806 1.00 62.78 95 LEU A N 1
ATOM 714 C CA . LEU A 1 95 ? 41.252 -0.368 -49.399 1.00 62.78 95 LEU A CA 1
ATOM 715 C C . LEU A 1 95 ? 42.661 -0.486 -48.788 1.00 62.78 95 LEU A C 1
ATOM 717 O O . LEU A 1 95 ? 42.976 0.264 -47.867 1.00 62.78 95 LEU A O 1
ATOM 721 N N . LYS A 1 96 ? 43.505 -1.422 -49.256 1.00 52.59 96 LYS A N 1
ATOM 722 C CA . LYS A 1 96 ? 44.689 -1.909 -48.501 1.00 52.59 96 LYS A CA 1
ATOM 723 C C . LYS A 1 96 ? 46.062 -1.511 -49.056 1.00 52.59 96 LYS A C 1
ATOM 725 O O . LYS A 1 96 ? 47.075 -1.942 -48.507 1.00 52.59 96 LYS A O 1
ATOM 730 N N . ALA A 1 97 ? 46.127 -0.719 -50.123 1.00 45.75 97 ALA A N 1
ATOM 731 C CA . ALA A 1 97 ? 47.392 -0.154 -50.586 1.00 45.75 97 ALA A CA 1
ATOM 732 C C . ALA A 1 97 ? 47.852 0.969 -49.638 1.00 45.75 97 ALA A C 1
ATOM 734 O O . ALA A 1 97 ? 47.073 1.866 -49.323 1.00 45.75 97 ALA A O 1
ATOM 735 N N . SER A 1 98 ? 49.123 0.939 -49.222 1.00 45.59 98 SER A N 1
ATOM 736 C CA . SER A 1 98 ? 49.742 1.926 -48.313 1.00 45.59 98 SER A CA 1
ATOM 737 C C . SER A 1 98 ? 49.955 3.316 -48.941 1.00 45.59 98 SER A C 1
ATOM 739 O O . SER A 1 98 ? 50.680 4.136 -48.383 1.00 45.59 98 SER A O 1
ATOM 741 N N . ASP A 1 99 ? 49.339 3.575 -50.092 1.00 44.59 99 ASP A N 1
ATOM 742 C CA . ASP A 1 99 ? 49.389 4.839 -50.811 1.00 44.59 99 ASP A CA 1
ATOM 743 C C . ASP A 1 99 ? 47.986 5.110 -51.386 1.00 44.59 99 ASP A C 1
ATOM 745 O O . ASP A 1 99 ? 47.538 4.435 -52.313 1.00 44.59 99 ASP A O 1
ATOM 749 N N . LYS A 1 100 ? 47.258 6.033 -50.741 1.00 53.31 100 LYS A N 1
ATOM 750 C CA . LYS A 1 100 ? 45.943 6.597 -51.127 1.00 53.31 100 LYS A CA 1
ATOM 751 C C . LYS A 1 100 ? 44.955 5.610 -51.783 1.00 53.31 100 LYS A C 1
ATOM 753 O O . LYS A 1 100 ? 44.579 5.753 -52.945 1.00 53.31 100 LYS A O 1
ATOM 758 N N . SER A 1 101 ? 44.493 4.642 -50.991 1.00 53.69 101 SER A N 1
ATOM 759 C CA . SER A 1 101 ? 43.467 3.661 -51.369 1.00 53.69 101 SER A CA 1
ATOM 760 C C . SER A 1 101 ? 42.110 4.325 -51.688 1.00 53.69 101 SER A C 1
ATOM 762 O O . SER A 1 101 ? 41.761 5.329 -51.075 1.00 53.69 101 SER A O 1
ATOM 764 N N . THR A 1 102 ? 41.339 3.816 -52.658 1.00 63.19 102 THR A N 1
ATOM 765 C CA . THR A 1 102 ? 40.176 4.506 -53.259 1.00 63.19 102 THR A CA 1
ATOM 766 C C . THR A 1 102 ? 39.064 4.865 -52.265 1.00 63.19 102 THR A C 1
ATOM 768 O O . THR A 1 102 ? 38.472 5.925 -52.428 1.00 63.19 102 THR A O 1
ATOM 771 N N . VAL A 1 103 ? 38.812 4.073 -51.210 1.00 63.53 103 VAL A N 1
ATOM 772 C CA . VAL A 1 103 ? 37.879 4.481 -50.127 1.00 63.53 103 VAL A CA 1
ATOM 773 C C . VAL A 1 103 ? 38.433 5.675 -49.363 1.00 63.53 103 VAL A C 1
ATOM 775 O O . VAL A 1 103 ? 37.746 6.677 -49.200 1.00 63.53 103 VAL A O 1
ATOM 778 N N . GLN A 1 104 ? 39.686 5.587 -48.908 1.00 65.50 104 GLN A N 1
ATOM 779 C CA . GLN A 1 104 ? 40.319 6.667 -48.155 1.00 65.50 104 GLN A CA 1
ATOM 780 C C . GLN A 1 104 ? 40.420 7.932 -49.010 1.00 65.50 104 GLN A C 1
ATOM 782 O O . GLN A 1 104 ? 40.175 9.023 -48.510 1.00 65.50 104 GLN A O 1
ATOM 787 N N . LYS A 1 105 ? 40.715 7.766 -50.304 1.00 68.00 105 LYS A N 1
ATOM 788 C CA . LYS A 1 105 ? 40.726 8.824 -51.305 1.00 68.00 105 LYS A CA 1
ATOM 789 C C . LYS A 1 105 ? 39.336 9.440 -51.468 1.00 68.00 105 LYS A C 1
ATOM 791 O O . LYS A 1 105 ? 39.218 10.643 -51.334 1.00 68.00 105 LYS A O 1
ATOM 796 N N . HIS A 1 106 ? 38.285 8.645 -51.663 1.00 78.12 106 HIS A N 1
ATOM 797 C CA . HIS A 1 106 ? 36.903 9.130 -51.735 1.00 78.12 106 HIS A CA 1
ATOM 798 C C . HIS A 1 106 ? 36.487 9.908 -50.470 1.00 78.12 106 HIS A C 1
ATOM 800 O O . HIS A 1 106 ? 35.911 10.988 -50.578 1.00 78.12 106 HIS A O 1
ATOM 806 N N . LEU A 1 107 ? 36.849 9.419 -49.280 1.00 73.94 107 LEU A N 1
ATOM 807 C CA . LEU A 1 107 ? 36.618 10.120 -48.013 1.00 73.94 107 LEU A CA 1
ATOM 808 C C . LEU A 1 107 ? 37.414 11.439 -47.905 1.00 73.94 107 LEU A C 1
ATOM 810 O O . LEU A 1 107 ? 36.921 12.382 -47.293 1.00 73.94 107 LEU A O 1
ATOM 814 N N . THR A 1 108 ? 38.618 11.532 -48.491 1.00 73.75 108 THR A N 1
ATOM 815 C CA . THR A 1 108 ? 39.421 12.775 -48.532 1.00 73.75 108 THR A CA 1
ATOM 816 C C . THR A 1 108 ? 39.087 13.713 -49.691 1.00 73.75 108 THR A C 1
ATOM 818 O O . THR A 1 108 ? 39.367 14.904 -49.584 1.00 73.75 108 THR A O 1
ATOM 821 N N . ASP A 1 109 ? 38.500 13.202 -50.772 1.00 79.75 109 ASP A N 1
ATOM 822 C CA . ASP A 1 109 ? 38.042 13.971 -51.933 1.00 79.75 109 ASP A CA 1
ATOM 823 C C . ASP A 1 109 ? 36.668 14.608 -51.637 1.00 79.75 109 ASP A C 1
ATOM 825 O O . ASP A 1 109 ? 36.398 15.725 -52.069 1.00 79.75 109 ASP A O 1
ATOM 829 N N . GLU A 1 110 ? 35.819 13.933 -50.849 1.00 81.50 110 GLU A N 1
ATOM 830 C CA . GLU A 1 110 ? 34.454 14.364 -50.499 1.00 81.50 110 GLU A CA 1
ATOM 831 C C . GLU A 1 110 ? 34.196 14.482 -48.971 1.00 81.50 110 GLU A C 1
ATOM 833 O O . GLU A 1 110 ? 33.153 14.035 -48.481 1.00 81.50 110 GLU A O 1
ATOM 838 N N . PRO A 1 111 ? 35.096 15.073 -48.155 1.00 82.44 111 PRO A N 1
ATOM 839 C CA . PRO A 1 111 ? 34.944 15.096 -46.697 1.00 82.44 111 PRO A CA 1
ATOM 840 C C . PRO A 1 111 ? 33.756 15.958 -46.250 1.00 82.44 111 PRO A C 1
ATOM 842 O O . PRO A 1 111 ? 33.116 15.657 -45.246 1.00 82.44 111 PRO A O 1
ATOM 845 N N . ILE A 1 112 ? 33.429 17.008 -47.014 1.00 86.88 112 ILE A N 1
ATOM 846 C CA . ILE A 1 112 ? 32.326 17.928 -46.709 1.00 86.88 112 ILE A CA 1
ATOM 847 C C . ILE A 1 112 ? 30.974 17.216 -46.843 1.00 86.88 112 ILE A C 1
ATOM 849 O O . ILE A 1 112 ? 30.137 17.371 -45.961 1.00 86.88 112 ILE A O 1
ATOM 853 N N . LYS A 1 113 ? 30.769 16.378 -47.873 1.00 83.62 113 LYS A N 1
ATOM 854 C CA . LYS A 1 113 ? 29.515 15.616 -48.046 1.00 83.62 113 LYS A CA 1
ATOM 855 C C . LYS A 1 113 ? 29.286 14.635 -46.897 1.00 83.62 113 LYS A C 1
ATOM 857 O O . LYS A 1 113 ? 28.203 14.601 -46.325 1.00 83.62 113 LYS A O 1
ATOM 862 N N . HIS A 1 114 ? 30.322 13.895 -46.504 1.00 86.06 114 HIS A N 1
ATOM 863 C CA . HIS A 1 114 ? 30.247 12.975 -45.365 1.00 86.06 114 HIS A CA 1
ATOM 864 C C . HIS A 1 114 ? 29.998 13.697 -44.034 1.00 86.06 114 HIS A C 1
ATOM 866 O O . HIS A 1 114 ? 29.234 13.208 -43.204 1.00 86.06 114 HIS A O 1
ATOM 872 N N . LEU A 1 115 ? 30.594 14.879 -43.845 1.00 87.94 115 LEU A N 1
ATOM 873 C CA . LEU A 1 115 ? 30.320 15.720 -42.683 1.00 87.94 115 LEU A CA 1
ATOM 874 C C . LEU A 1 115 ? 28.879 16.252 -42.688 1.00 87.94 115 LEU A C 1
ATOM 876 O O . LEU A 1 115 ? 28.249 16.242 -41.637 1.00 87.94 115 LEU A O 1
ATOM 880 N N . MET A 1 116 ? 28.337 16.655 -43.843 1.00 87.81 116 MET A N 1
ATOM 881 C CA . MET A 1 116 ? 26.933 17.069 -43.971 1.00 87.81 116 MET A CA 1
ATOM 882 C C . MET A 1 116 ? 25.977 15.939 -43.577 1.00 87.81 116 MET A C 1
ATOM 884 O O . MET A 1 116 ? 25.141 16.156 -42.707 1.00 87.81 116 MET A O 1
ATOM 888 N N . TYR A 1 117 ? 26.167 14.721 -44.098 1.00 88.12 117 TYR A N 1
ATOM 889 C CA . TYR A 1 117 ? 25.349 13.565 -43.709 1.00 88.12 117 TYR A CA 1
ATOM 890 C C . TYR A 1 117 ? 25.378 13.303 -42.191 1.00 88.12 117 TYR A C 1
ATOM 892 O O . TYR A 1 117 ? 24.338 13.046 -41.587 1.00 88.12 117 TYR A O 1
ATOM 900 N N . LEU A 1 118 ? 26.543 13.426 -41.540 1.00 87.06 118 LEU A N 1
ATOM 901 C CA . LEU A 1 118 ? 26.631 13.338 -40.076 1.00 87.06 118 LEU A CA 1
ATOM 902 C C . LEU A 1 118 ? 25.917 14.494 -39.363 1.00 87.06 118 LEU A C 1
ATOM 904 O O . LEU A 1 118 ? 25.258 14.268 -38.349 1.00 87.06 118 LEU A O 1
ATOM 908 N N . CYS A 1 119 ? 26.049 15.726 -39.854 1.00 90.69 119 CYS A N 1
ATOM 909 C CA . CYS A 1 119 ? 25.389 16.894 -39.275 1.00 90.69 119 CYS A CA 1
ATOM 910 C C . CYS A 1 119 ? 23.860 16.794 -39.362 1.00 90.69 119 CYS A C 1
ATOM 912 O O . CYS A 1 119 ? 23.185 17.113 -38.380 1.00 90.69 119 CYS A O 1
ATOM 914 N N . ASP A 1 120 ? 23.327 16.306 -40.481 1.00 89.75 120 ASP A N 1
ATOM 915 C CA . ASP A 1 120 ? 21.893 16.092 -40.677 1.00 89.75 120 ASP A CA 1
ATOM 916 C C . ASP A 1 120 ? 21.372 15.033 -39.695 1.00 89.75 120 ASP A C 1
ATOM 918 O O . ASP A 1 120 ? 20.442 15.300 -38.934 1.00 89.75 120 ASP A O 1
ATOM 922 N N . GLN A 1 121 ? 22.048 13.884 -39.599 1.00 87.44 121 GLN A N 1
ATOM 923 C CA . GLN A 1 121 ? 21.698 12.806 -38.663 1.00 87.44 121 GLN A CA 1
ATOM 924 C C . GLN A 1 121 ? 21.792 13.224 -37.188 1.00 87.44 121 GLN A C 1
ATOM 926 O O . GLN A 1 121 ? 20.925 12.892 -36.381 1.00 87.44 121 GLN A O 1
ATOM 931 N N . VAL A 1 122 ? 22.804 14.013 -36.812 1.00 92.94 122 VAL A N 1
ATOM 932 C CA . VAL A 1 122 ? 22.910 14.584 -35.457 1.00 92.94 122 VAL A CA 1
ATOM 933 C C . VAL A 1 122 ? 21.794 15.601 -35.186 1.00 92.94 122 VAL A C 1
ATOM 935 O O . VAL A 1 122 ? 21.361 15.740 -34.042 1.00 92.94 122 VAL A O 1
ATOM 938 N N . THR A 1 123 ? 21.313 16.312 -36.207 1.00 91.69 123 THR A N 1
ATOM 939 C CA . THR A 1 123 ? 20.209 17.274 -36.076 1.00 91.69 123 THR A CA 1
ATOM 940 C C . THR A 1 123 ? 18.864 16.559 -35.937 1.00 91.69 123 THR A C 1
ATOM 942 O O . THR A 1 123 ? 18.083 16.911 -35.054 1.00 91.69 123 THR A O 1
ATOM 945 N N . GLU A 1 124 ? 18.631 15.504 -36.719 1.00 92.25 124 GLU A N 1
ATOM 946 C CA . GLU A 1 124 ? 17.473 14.611 -36.593 1.00 92.25 124 GLU A CA 1
ATOM 947 C C . GLU A 1 124 ? 17.421 13.959 -35.201 1.00 92.25 124 GLU A C 1
ATOM 949 O O . GLU A 1 124 ? 16.415 14.072 -34.497 1.00 92.25 124 GLU A O 1
ATOM 954 N N . LEU A 1 125 ? 18.539 13.385 -34.737 1.00 93.12 125 LEU A N 1
ATOM 955 C CA . LEU A 1 125 ? 18.646 12.776 -33.408 1.00 93.12 125 LEU A CA 1
ATOM 956 C C . LEU A 1 125 ? 18.376 13.781 -32.275 1.00 93.12 125 LEU A C 1
ATOM 958 O O . LEU A 1 125 ? 17.712 13.440 -31.296 1.00 93.12 125 LEU A O 1
ATOM 962 N N . LYS A 1 126 ? 18.843 15.031 -32.406 1.00 93.75 126 LYS A N 1
ATOM 963 C CA . LYS A 1 126 ? 18.517 16.116 -31.460 1.00 93.75 126 LYS A CA 1
ATOM 964 C C . LYS A 1 126 ? 17.027 16.459 -31.467 1.00 93.75 126 LYS A C 1
ATOM 966 O O . LYS A 1 126 ? 16.470 16.697 -30.398 1.00 93.75 126 LYS A O 1
ATOM 971 N N . GLY A 1 127 ? 16.383 16.455 -32.634 1.00 95.38 127 GLY A N 1
ATOM 972 C CA . GLY A 1 127 ? 14.934 16.632 -32.757 1.00 95.38 127 GLY A CA 1
ATOM 973 C C . GLY A 1 127 ? 14.159 15.536 -32.023 1.00 95.38 127 GLY A C 1
ATOM 974 O O . GLY A 1 127 ? 13.302 15.839 -31.195 1.00 95.38 127 GLY A O 1
ATOM 975 N N . ILE A 1 128 ? 14.521 14.269 -32.251 1.00 95.25 128 ILE A N 1
ATOM 976 C CA . ILE A 1 128 ? 13.935 13.109 -31.558 1.00 95.25 128 ILE A CA 1
ATOM 977 C C . ILE A 1 128 ? 14.154 13.209 -30.042 1.00 95.25 128 ILE A C 1
ATOM 979 O O . ILE A 1 128 ? 13.209 13.039 -29.274 1.00 95.25 128 ILE A O 1
ATOM 983 N N . HIS A 1 129 ? 15.370 13.539 -29.598 1.00 93.88 129 HIS A N 1
ATOM 984 C CA . HIS A 1 129 ? 15.682 13.694 -28.177 1.00 93.88 129 HIS A CA 1
ATOM 985 C C . HIS A 1 129 ? 14.842 14.792 -27.511 1.00 93.88 129 HIS A C 1
ATOM 987 O O . HIS A 1 129 ? 14.305 14.572 -26.430 1.00 93.88 129 HIS A O 1
ATOM 993 N N . MET A 1 130 ? 14.667 15.941 -28.168 1.00 94.69 130 MET A N 1
ATOM 994 C CA . MET A 1 130 ? 13.868 17.049 -27.636 1.00 94.69 130 MET A CA 1
ATOM 995 C C . MET A 1 130 ? 12.369 16.710 -27.566 1.00 94.69 130 MET A C 1
ATOM 997 O O . MET A 1 130 ? 11.699 17.097 -26.606 1.00 94.69 130 MET A O 1
ATOM 1001 N N . MET A 1 131 ? 11.841 15.935 -28.523 1.00 94.88 131 MET A N 1
ATOM 1002 C CA . MET A 1 131 ? 10.474 15.401 -28.436 1.00 94.88 131 MET A CA 1
ATOM 1003 C C . MET A 1 131 ? 10.323 14.424 -27.261 1.00 94.88 131 MET A C 1
ATOM 1005 O O . MET A 1 131 ? 9.413 14.600 -26.457 1.00 94.88 131 MET A O 1
ATOM 1009 N N . LEU A 1 132 ? 11.250 13.471 -27.100 1.00 94.75 132 LEU A N 1
ATOM 1010 C CA . LEU A 1 132 ? 11.247 12.519 -25.979 1.00 94.75 132 LEU A CA 1
ATOM 1011 C C . LEU A 1 132 ? 11.378 13.211 -24.614 1.00 94.75 132 LEU A C 1
ATOM 1013 O O . LEU A 1 132 ? 10.692 12.836 -23.671 1.00 94.75 132 LEU A O 1
ATOM 1017 N N . GLN A 1 133 ? 12.216 14.246 -24.497 1.00 92.12 133 GLN A N 1
ATOM 1018 C CA . GLN A 1 133 ? 12.306 15.062 -23.280 1.00 92.12 133 GLN A CA 1
ATOM 1019 C C . GLN A 1 133 ? 10.983 15.772 -22.972 1.00 92.12 133 GLN A C 1
ATOM 1021 O O . GLN A 1 133 ? 10.560 15.809 -21.821 1.00 92.12 133 GLN A O 1
ATOM 1026 N N . THR A 1 134 ? 10.311 16.307 -23.994 1.00 94.00 134 THR A N 1
ATOM 1027 C CA . THR A 1 134 ? 9.013 16.978 -23.826 1.00 94.00 134 THR A CA 1
ATOM 1028 C C . THR A 1 134 ? 7.922 15.988 -23.405 1.00 94.00 134 THR A C 1
ATOM 1030 O O . THR A 1 134 ? 7.118 16.301 -22.531 1.00 94.00 134 THR A O 1
ATOM 1033 N N . GLU A 1 135 ? 7.905 14.787 -23.989 1.00 91.94 135 GLU A N 1
ATOM 1034 C CA . GLU A 1 135 ? 6.955 13.727 -23.637 1.00 91.94 135 GLU A CA 1
ATOM 1035 C C . GLU A 1 135 ? 7.198 13.173 -22.226 1.00 91.94 135 GLU A C 1
ATOM 1037 O O . GLU A 1 135 ? 6.237 13.025 -21.473 1.00 91.94 135 GLU A O 1
ATOM 1042 N N . ASN A 1 136 ? 8.458 12.960 -21.828 1.00 88.94 136 ASN A N 1
ATOM 1043 C CA . ASN A 1 136 ? 8.813 12.561 -20.464 1.00 88.94 136 ASN A CA 1
ATOM 1044 C C . ASN A 1 136 ? 8.373 13.613 -19.437 1.00 88.94 136 ASN A C 1
ATOM 1046 O O . ASN A 1 136 ? 7.661 13.270 -18.502 1.00 88.94 136 ASN A O 1
ATOM 1050 N N . ASN A 1 137 ? 8.691 14.895 -19.649 1.00 92.62 137 ASN A N 1
ATOM 1051 C CA . ASN A 1 137 ? 8.266 15.962 -18.735 1.00 92.62 137 ASN A CA 1
ATOM 1052 C C . ASN A 1 137 ? 6.728 16.032 -18.620 1.00 92.62 137 ASN A C 1
ATOM 1054 O O . ASN A 1 137 ? 6.188 16.159 -17.525 1.00 92.62 137 ASN A O 1
ATOM 1058 N N . ALA A 1 138 ? 6.006 15.888 -19.738 1.00 93.19 138 ALA A N 1
ATOM 1059 C CA . ALA A 1 138 ? 4.542 15.845 -19.738 1.00 93.19 138 ALA A CA 1
ATOM 1060 C C . ALA A 1 138 ? 3.972 14.565 -19.090 1.00 93.19 138 ALA A C 1
ATOM 1062 O O . ALA A 1 138 ? 2.829 14.558 -18.628 1.00 93.19 138 ALA A O 1
ATOM 1063 N N . MET A 1 139 ? 4.733 13.468 -19.066 1.00 87.44 139 MET A N 1
ATOM 1064 C CA . MET A 1 139 ? 4.393 12.244 -18.341 1.00 87.44 139 MET A CA 1
ATOM 1065 C C . MET A 1 139 ? 4.623 12.412 -16.833 1.00 87.44 139 MET A C 1
ATOM 1067 O O . MET A 1 139 ? 3.753 12.016 -16.060 1.00 87.44 139 MET A O 1
ATOM 1071 N N . ASP A 1 140 ? 5.719 13.055 -16.426 1.00 89.25 140 ASP A N 1
ATOM 1072 C CA . ASP A 1 140 ? 6.023 13.372 -15.026 1.00 89.25 140 ASP A CA 1
ATOM 1073 C C . ASP A 1 140 ? 4.973 14.329 -14.433 1.00 89.25 140 ASP A C 1
ATOM 1075 O O . ASP A 1 140 ? 4.424 14.058 -13.364 1.00 89.25 140 ASP A O 1
ATOM 1079 N N . GLU A 1 141 ? 4.581 15.382 -15.164 1.00 90.81 141 GLU A N 1
ATOM 1080 C CA . GLU A 1 141 ? 3.485 16.283 -14.768 1.00 90.81 141 GLU A CA 1
ATOM 1081 C C . GLU A 1 141 ? 2.155 15.531 -14.572 1.00 90.81 141 GLU A C 1
ATOM 1083 O O . GLU A 1 141 ? 1.458 15.742 -13.575 1.00 90.81 141 GLU A O 1
ATOM 1088 N N . ARG A 1 142 ? 1.812 14.605 -15.481 1.00 91.12 142 ARG A N 1
ATOM 1089 C CA . ARG A 1 142 ? 0.616 13.750 -15.350 1.00 91.12 142 ARG A CA 1
ATOM 1090 C C . ARG A 1 142 ? 0.719 12.776 -14.182 1.00 91.12 142 ARG A C 1
ATOM 1092 O O . ARG A 1 142 ? -0.299 12.482 -13.561 1.00 91.12 142 ARG A O 1
ATOM 1099 N N . TYR A 1 143 ? 1.909 12.255 -13.893 1.00 82.31 143 TYR A N 1
ATOM 1100 C CA . TYR A 1 143 ? 2.136 11.368 -12.755 1.00 82.31 143 TYR A CA 1
ATOM 1101 C C . TYR A 1 143 ? 1.979 12.129 -11.434 1.00 82.31 143 TYR A C 1
ATOM 1103 O O . TYR A 1 143 ? 1.282 11.661 -10.535 1.00 82.31 143 TYR A O 1
ATOM 1111 N N . GLU A 1 144 ? 2.522 13.346 -11.340 1.00 83.50 144 GLU A N 1
ATOM 1112 C CA . GLU A 1 144 ? 2.278 14.244 -10.211 1.00 83.50 144 GLU A CA 1
ATOM 1113 C C . GLU A 1 144 ? 0.795 14.611 -10.060 1.00 83.50 144 GLU A C 1
ATOM 1115 O O . GLU A 1 144 ? 0.280 14.612 -8.941 1.00 83.50 144 GLU A O 1
ATOM 1120 N N . GLU A 1 145 ? 0.095 14.941 -11.150 1.00 85.62 145 GLU A N 1
ATOM 1121 C CA . GLU A 1 145 ? -1.339 15.255 -11.117 1.00 85.62 145 GLU A CA 1
ATOM 1122 C C . GLU A 1 145 ? -2.163 14.040 -10.668 1.00 85.62 145 GLU A C 1
ATOM 1124 O O . GLU A 1 145 ? -3.026 14.163 -9.795 1.00 85.62 145 GLU A O 1
ATOM 1129 N N . LEU A 1 146 ? -1.849 12.849 -11.188 1.00 83.94 146 LEU A N 1
ATOM 1130 C CA . LEU A 1 146 ? -2.461 11.596 -10.759 1.00 83.94 146 LEU A CA 1
ATOM 1131 C C . LEU A 1 146 ? -2.197 11.333 -9.273 1.00 83.94 146 LEU A C 1
ATOM 1133 O O . LEU A 1 146 ? -3.139 11.007 -8.558 1.00 83.94 146 LEU A O 1
ATOM 1137 N N . MET A 1 147 ? -0.971 11.536 -8.784 1.00 75.88 147 MET A N 1
ATOM 1138 C CA . MET A 1 147 ? -0.628 11.342 -7.372 1.00 75.88 147 MET A CA 1
ATOM 1139 C C . MET A 1 147 ? -1.320 12.366 -6.457 1.00 75.88 147 MET A C 1
ATOM 1141 O O . MET A 1 147 ? -1.839 12.026 -5.394 1.00 75.88 147 MET A O 1
ATOM 1145 N N . LYS A 1 148 ? -1.427 13.629 -6.886 1.00 72.62 148 LYS A N 1
ATOM 1146 C CA . LYS A 1 148 ? -2.231 14.650 -6.191 1.00 72.62 148 LYS A CA 1
ATOM 1147 C C . LYS A 1 148 ? -3.711 14.255 -6.177 1.00 72.62 148 LYS A C 1
ATOM 1149 O O . LYS A 1 148 ? -4.379 14.444 -5.159 1.00 72.62 148 LYS A O 1
ATOM 1154 N N . SER A 1 149 ? -4.213 13.653 -7.255 1.00 68.62 149 SER A N 1
ATOM 1155 C CA . SER A 1 149 ? -5.586 13.155 -7.369 1.00 68.62 149 SER A CA 1
ATOM 1156 C C . SER A 1 149 ? -5.844 11.915 -6.501 1.00 68.62 149 SER A C 1
ATOM 1158 O O . SER A 1 149 ? -6.872 11.863 -5.831 1.00 68.62 149 SER A O 1
ATOM 1160 N N . THR A 1 150 ? -4.914 10.956 -6.404 1.00 62.62 150 THR A N 1
ATOM 1161 C CA . THR A 1 150 ? -5.048 9.778 -5.523 1.00 62.62 150 THR A CA 1
ATOM 1162 C C . THR A 1 150 ? -4.963 10.156 -4.046 1.00 62.62 150 THR A C 1
ATOM 1164 O O . THR A 1 150 ? -5.799 9.706 -3.265 1.00 62.62 150 THR A O 1
ATOM 1167 N N . VAL A 1 151 ? -4.045 11.049 -3.658 1.00 61.44 151 VAL A N 1
ATOM 1168 C CA . VAL A 1 151 ? -3.975 11.604 -2.292 1.00 61.44 151 VAL A CA 1
ATOM 1169 C C . VAL A 1 151 ? -5.234 12.413 -1.960 1.00 61.44 151 VAL A C 1
ATOM 1171 O O . VAL A 1 151 ? -5.764 12.310 -0.853 1.00 61.44 151 VAL A O 1
ATOM 1174 N N . THR A 1 152 ? -5.762 13.187 -2.913 1.00 59.84 152 THR A N 1
ATOM 1175 C CA . THR A 1 152 ? -7.036 13.904 -2.735 1.00 59.84 152 THR A CA 1
ATOM 1176 C C . THR A 1 152 ? -8.203 12.927 -2.608 1.00 59.84 152 THR A C 1
ATOM 1178 O O . THR A 1 152 ? -9.015 13.079 -1.703 1.00 59.84 152 THR A O 1
ATOM 1181 N N . ALA A 1 153 ? -8.261 11.875 -3.427 1.00 55.06 153 ALA A N 1
ATOM 1182 C CA . ALA A 1 153 ? -9.268 10.826 -3.324 1.00 55.06 153 ALA A CA 1
ATOM 1183 C C . ALA A 1 153 ? -9.200 10.098 -1.971 1.00 55.06 153 ALA A C 1
ATOM 1185 O O . ALA A 1 153 ? -10.234 9.932 -1.331 1.00 55.06 153 ALA A O 1
ATOM 1186 N N . ALA A 1 154 ? -8.008 9.734 -1.489 1.00 54.78 154 ALA A N 1
ATOM 1187 C CA . ALA A 1 154 ? -7.822 9.150 -0.160 1.00 54.78 154 ALA A CA 1
ATOM 1188 C C . ALA A 1 154 ? -8.371 10.077 0.943 1.00 54.78 154 ALA A C 1
ATOM 1190 O O . ALA A 1 154 ? -9.174 9.647 1.771 1.00 54.78 154 ALA A O 1
ATOM 1191 N N . LYS A 1 155 ? -8.056 11.380 0.879 1.00 54.09 155 LYS A N 1
ATOM 1192 C CA . LYS A 1 155 ? -8.627 12.406 1.772 1.00 54.09 155 LYS A CA 1
ATOM 1193 C C . LYS A 1 155 ? -10.149 12.571 1.624 1.00 54.09 155 LYS A C 1
ATOM 1195 O O . LYS A 1 155 ? -10.811 12.893 2.603 1.00 54.09 155 LYS A O 1
ATOM 1200 N N . MET A 1 156 ? -10.716 12.341 0.437 1.00 53.28 156 MET A N 1
ATOM 1201 C CA . MET A 1 156 ? -12.161 12.428 0.175 1.00 53.28 156 MET A CA 1
ATOM 1202 C C . MET A 1 156 ? -12.963 11.211 0.659 1.00 53.28 156 MET A C 1
ATOM 1204 O O . MET A 1 156 ? -14.167 11.351 0.868 1.00 53.28 156 MET A O 1
ATOM 1208 N N . TYR A 1 157 ? -12.345 10.035 0.820 1.00 61.06 157 TYR A N 1
ATOM 1209 C CA . TYR A 1 157 ? -13.032 8.839 1.335 1.00 61.06 157 TYR A CA 1
ATOM 1210 C C . TYR A 1 157 ? -12.864 8.632 2.848 1.00 61.06 157 TYR A C 1
ATOM 1212 O O . TYR A 1 157 ? -13.680 7.921 3.431 1.00 61.06 157 TYR A O 1
ATOM 1220 N N . GLY A 1 158 ? -11.894 9.307 3.479 1.00 67.31 158 GLY A N 1
ATOM 1221 C CA . GLY A 1 158 ? -11.744 9.385 4.936 1.00 67.31 158 GLY A CA 1
ATOM 1222 C C . GLY A 1 158 ? -11.510 8.036 5.627 1.00 67.31 158 GLY A C 1
ATOM 1223 O O . GLY A 1 158 ? -11.195 7.030 4.989 1.00 67.31 158 GLY A O 1
ATOM 1224 N N . ALA A 1 159 ? -11.683 8.015 6.949 1.00 71.06 159 ALA A N 1
ATOM 1225 C CA . ALA A 1 159 ? -11.688 6.772 7.710 1.00 71.06 159 ALA A CA 1
ATOM 1226 C C . ALA A 1 159 ? -12.931 5.936 7.377 1.00 71.06 159 ALA A C 1
ATOM 1228 O O . ALA A 1 159 ? -14.050 6.454 7.333 1.00 71.06 159 ALA A O 1
ATOM 1229 N N . GLN A 1 160 ? -12.755 4.625 7.197 1.00 86.12 160 GLN A N 1
ATOM 1230 C CA . GLN A 1 160 ? -13.843 3.715 6.823 1.00 86.12 160 GLN A CA 1
ATOM 1231 C C . GLN A 1 160 ? -14.920 3.602 7.912 1.00 86.12 160 GLN A C 1
ATOM 1233 O O . GLN A 1 160 ? -16.060 3.243 7.608 1.00 86.12 160 GLN A O 1
ATOM 1238 N N . MET A 1 161 ? -14.590 3.933 9.165 1.00 92.44 161 MET A N 1
ATOM 1239 C CA . MET A 1 161 ? -15.576 4.190 10.210 1.00 92.44 161 MET A CA 1
ATOM 1240 C C . MET A 1 161 ? -15.059 5.178 11.262 1.00 92.44 161 MET A C 1
ATOM 1242 O O . MET A 1 161 ? -13.933 5.062 11.736 1.00 92.44 161 MET A O 1
ATOM 1246 N N . VAL A 1 162 ? -15.937 6.078 11.713 1.00 95.38 162 VAL A N 1
ATOM 1247 C CA . VAL A 1 162 ? -15.797 6.794 12.990 1.00 95.38 162 VAL A CA 1
ATOM 1248 C C . VAL A 1 162 ? -16.963 6.374 13.884 1.00 95.38 162 VAL A C 1
ATOM 1250 O O . VAL A 1 162 ? -18.107 6.785 13.691 1.00 95.38 162 VAL A O 1
ATOM 1253 N N . TRP A 1 163 ? -16.692 5.488 14.839 1.00 97.56 163 TRP A N 1
ATOM 1254 C CA . TRP A 1 163 ? -17.693 4.906 15.724 1.00 97.56 163 TRP A CA 1
ATOM 1255 C C . TRP A 1 163 ? -17.924 5.804 16.940 1.00 97.56 163 TRP A C 1
ATOM 1257 O O . TRP A 1 163 ? -17.137 5.816 17.887 1.00 97.56 163 TRP A O 1
ATOM 1267 N N . ARG A 1 164 ? -19.041 6.537 16.918 1.00 97.44 164 ARG A N 1
ATOM 1268 C CA . ARG A 1 164 ? -19.551 7.298 18.064 1.00 97.44 164 ARG A CA 1
ATOM 1269 C C . ARG A 1 164 ? -20.213 6.356 19.073 1.00 97.44 164 ARG A C 1
ATOM 1271 O O . ARG A 1 164 ? -21.203 5.694 18.759 1.00 97.44 164 ARG A O 1
ATOM 1278 N N . ILE A 1 165 ? -19.689 6.309 20.293 1.00 98.06 165 ILE A N 1
ATOM 1279 C CA . ILE A 1 165 ? -20.198 5.486 21.393 1.00 98.06 165 ILE A CA 1
ATOM 1280 C C . ILE A 1 165 ? -20.830 6.418 22.429 1.00 98.06 165 ILE A C 1
ATOM 1282 O O . ILE A 1 165 ? -20.124 7.057 23.193 1.00 98.06 165 ILE A O 1
ATOM 1286 N N . GLU A 1 166 ? -22.161 6.479 22.464 1.00 97.56 166 GLU A N 1
ATOM 1287 C CA . GLU A 1 166 ? -22.930 7.237 23.472 1.00 97.56 166 GLU A CA 1
ATOM 1288 C C . GLU A 1 166 ? -23.167 6.441 24.763 1.00 97.56 166 GLU A C 1
ATOM 1290 O O . GLU A 1 166 ? -23.116 5.208 24.733 1.00 97.56 166 GLU A O 1
ATOM 1295 N N . ASN A 1 167 ? -23.556 7.114 25.850 1.00 97.44 167 ASN A N 1
ATOM 1296 C CA . ASN A 1 167 ? -23.919 6.507 27.138 1.00 97.44 167 ASN A CA 1
ATOM 1297 C C . ASN A 1 167 ? -22.787 5.613 27.685 1.00 97.44 167 ASN A C 1
ATOM 1299 O O . ASN A 1 167 ? -23.011 4.470 28.109 1.00 97.44 167 ASN A O 1
ATOM 1303 N N . VAL A 1 168 ? -21.546 6.099 27.588 1.00 97.50 168 VAL A N 1
ATOM 1304 C CA . VAL A 1 168 ? -20.325 5.340 27.897 1.00 97.50 168 VAL A CA 1
ATOM 1305 C C . VAL A 1 168 ? -20.340 4.849 29.345 1.00 97.50 168 VAL A C 1
ATOM 1307 O O . VAL A 1 168 ? -20.110 3.664 29.589 1.00 97.50 168 VAL A O 1
ATOM 1310 N N . ARG A 1 169 ? -20.718 5.701 30.302 1.00 96.69 169 ARG A N 1
ATOM 1311 C CA . ARG A 1 169 ? -20.843 5.375 31.733 1.00 96.69 169 ARG A CA 1
ATOM 1312 C C . ARG A 1 169 ? -21.846 4.251 31.986 1.00 96.69 169 ARG A C 1
ATOM 1314 O O . ARG A 1 169 ? -21.555 3.339 32.764 1.00 96.69 169 ARG A O 1
ATOM 1321 N N . GLN A 1 170 ? -22.999 4.263 31.309 1.00 97.31 170 GLN A N 1
ATOM 1322 C CA . GLN A 1 170 ? -23.970 3.167 31.403 1.00 97.31 170 GLN A CA 1
ATOM 1323 C C . GLN A 1 170 ? -23.370 1.867 30.858 1.00 97.31 170 GLN A C 1
ATOM 1325 O O . GLN A 1 170 ? -23.393 0.849 31.546 1.00 97.31 170 GLN A O 1
ATOM 1330 N N . LYS A 1 171 ? -22.770 1.902 29.663 1.00 97.94 171 LYS A N 1
ATOM 1331 C CA . LYS A 1 171 ? -22.157 0.721 29.035 1.00 97.94 171 LYS A CA 1
ATOM 1332 C C . LYS A 1 171 ? -20.988 0.162 29.858 1.00 97.94 171 LYS A C 1
ATOM 1334 O O . LYS A 1 171 ? -20.829 -1.052 29.937 1.00 97.94 171 LYS A O 1
ATOM 1339 N N . ILE A 1 172 ? -20.212 1.012 30.536 1.00 96.81 172 ILE A N 1
ATOM 1340 C CA . ILE A 1 172 ? -19.190 0.597 31.508 1.00 96.81 172 ILE A CA 1
ATOM 1341 C C . ILE A 1 172 ? -19.832 -0.122 32.705 1.00 96.81 172 ILE A C 1
ATOM 1343 O O . ILE A 1 172 ? -19.306 -1.139 33.152 1.00 96.81 172 ILE A O 1
ATOM 1347 N N . ASN A 1 173 ? -20.969 0.349 33.221 1.00 96.81 173 ASN A N 1
ATOM 1348 C CA . ASN A 1 173 ? -21.673 -0.301 34.335 1.00 96.81 173 ASN A CA 1
ATOM 1349 C C . ASN A 1 173 ? -22.332 -1.635 33.924 1.00 96.81 173 ASN A C 1
ATOM 1351 O O . ASN A 1 173 ? -22.230 -2.627 34.656 1.00 96.81 173 ASN A O 1
ATOM 1355 N N . ASP A 1 174 ? -22.907 -1.712 32.723 1.00 97.06 174 ASP A N 1
ATOM 1356 C CA . ASP A 1 174 ? -23.385 -2.963 32.117 1.00 97.06 174 ASP A CA 1
ATOM 1357 C C . ASP A 1 174 ? -22.226 -3.954 31.896 1.00 97.06 174 ASP A C 1
ATOM 1359 O O . ASP A 1 174 ? -22.373 -5.164 32.096 1.00 97.06 174 ASP A O 1
ATOM 1363 N N . ALA A 1 175 ? -21.040 -3.453 31.540 1.00 95.62 175 ALA A N 1
ATOM 1364 C CA . ALA A 1 175 ? -19.844 -4.269 31.394 1.00 95.62 175 ALA A CA 1
ATOM 1365 C C . ALA A 1 175 ? -19.266 -4.721 32.744 1.00 95.62 175 ALA A C 1
ATOM 1367 O O . ALA A 1 175 ? -18.844 -5.875 32.851 1.00 95.62 175 ALA A O 1
ATOM 1368 N N . LYS A 1 176 ? -19.286 -3.873 33.786 1.00 95.06 176 LYS A N 1
ATOM 1369 C CA . LYS A 1 176 ? -18.874 -4.184 35.175 1.00 95.06 176 LYS A CA 1
ATOM 1370 C C . LYS A 1 176 ? -19.753 -5.258 35.814 1.00 95.06 176 LYS A C 1
ATOM 1372 O O . LYS A 1 176 ? -19.222 -6.219 36.366 1.00 95.06 176 LYS A O 1
ATOM 1377 N N . SER A 1 177 ? -21.074 -5.133 35.685 1.00 95.25 177 SER A N 1
ATOM 1378 C CA . SER A 1 177 ? -22.043 -6.140 36.147 1.00 95.25 177 SER A CA 1
ATOM 1379 C C . SER A 1 177 ? -21.991 -7.441 35.337 1.00 95.25 177 SER A C 1
ATOM 1381 O O . SER A 1 177 ? -22.403 -8.488 35.828 1.00 95.25 177 SER A O 1
ATOM 1383 N N . GLY A 1 178 ? -21.458 -7.391 34.111 1.00 91.88 178 GLY A N 1
ATOM 1384 C CA . GLY A 1 178 ? -21.404 -8.530 33.195 1.00 91.88 178 GLY A CA 1
ATOM 1385 C C . GLY A 1 178 ? -22.691 -8.736 32.392 1.00 91.88 178 GLY A C 1
ATOM 1386 O O . GLY A 1 178 ? -22.773 -9.704 31.642 1.00 91.88 178 GLY A O 1
ATOM 1387 N N . ALA A 1 179 ? -23.667 -7.827 32.504 1.00 91.62 179 ALA A N 1
ATOM 1388 C CA . ALA A 1 179 ? -24.904 -7.862 31.729 1.00 91.62 179 ALA A CA 1
ATOM 1389 C C . ALA A 1 179 ? -24.647 -7.673 30.223 1.00 91.62 179 ALA A C 1
ATOM 1391 O O . ALA A 1 179 ? -25.210 -8.395 29.402 1.00 91.62 179 ALA A O 1
ATOM 1392 N N . ARG A 1 180 ? -23.777 -6.719 29.853 1.00 91.94 180 ARG A N 1
ATOM 1393 C CA . ARG A 1 180 ? -23.355 -6.467 28.462 1.00 91.94 180 ARG A CA 1
ATOM 1394 C C . ARG A 1 180 ? -21.851 -6.148 28.424 1.00 91.94 180 ARG A C 1
ATOM 1396 O O . ARG A 1 180 ? -21.473 -4.983 28.357 1.00 91.94 180 ARG A O 1
ATOM 1403 N N . PRO A 1 181 ? -20.967 -7.163 28.503 1.00 92.19 181 PRO A N 1
ATOM 1404 C CA . PRO A 1 181 ? -19.516 -6.958 28.589 1.00 92.19 181 PRO A CA 1
ATOM 1405 C C . PRO A 1 181 ? -18.873 -6.462 27.287 1.00 92.19 181 PRO A C 1
ATOM 1407 O O . PRO A 1 181 ? -17.757 -5.949 27.328 1.00 92.19 181 PRO A O 1
ATOM 1410 N N . ILE A 1 182 ? -19.561 -6.623 26.154 1.00 95.75 182 ILE A N 1
ATOM 1411 C CA . ILE A 1 182 ? -19.085 -6.273 24.815 1.00 95.75 182 ILE A CA 1
ATOM 1412 C C . ILE A 1 182 ? -20.167 -5.444 24.124 1.00 95.75 182 ILE A C 1
ATOM 1414 O O . ILE A 1 182 ? -21.346 -5.807 24.150 1.00 95.75 182 ILE A O 1
ATOM 1418 N N . ILE A 1 183 ? -19.755 -4.349 23.492 1.00 97.50 183 ILE A N 1
ATOM 1419 C CA . ILE A 1 183 ? -20.572 -3.563 22.563 1.00 97.50 183 ILE A CA 1
ATOM 1420 C C . ILE A 1 183 ? -20.060 -3.752 21.132 1.00 97.50 183 ILE A C 1
ATOM 1422 O O . ILE A 1 183 ? -18.881 -4.039 20.932 1.00 97.50 183 ILE A O 1
ATOM 1426 N N . HIS A 1 184 ? -20.940 -3.573 20.148 1.00 97.25 184 HIS A N 1
ATOM 1427 C CA . HIS A 1 184 ? -20.631 -3.712 18.724 1.00 97.25 184 HIS A CA 1
ATOM 1428 C C . HIS A 1 184 ? -21.009 -2.439 17.960 1.00 97.25 184 HIS A C 1
ATOM 1430 O O . HIS A 1 184 ? -21.953 -1.747 18.351 1.00 97.25 184 HIS A O 1
ATOM 1436 N N . SER A 1 185 ? -20.271 -2.138 16.893 1.00 97.50 185 SER A N 1
ATOM 1437 C CA . SER A 1 185 ? -20.618 -1.098 15.925 1.00 97.50 185 SER A CA 1
ATOM 1438 C C . SER A 1 185 ? -21.689 -1.583 14.947 1.00 97.50 185 SER A C 1
ATOM 1440 O O . SER A 1 185 ? -21.950 -2.784 14.832 1.00 97.50 185 SER A O 1
ATOM 1442 N N . GLU A 1 186 ? -22.226 -0.656 14.155 1.00 93.62 186 GLU A N 1
ATOM 1443 C CA . GLU A 1 186 ? -22.851 -1.029 12.886 1.00 93.62 186 GLU A CA 1
ATOM 1444 C C . GLU A 1 186 ? -21.819 -1.683 11.942 1.00 93.62 186 GLU A C 1
ATOM 1446 O O . GLU A 1 186 ? -20.616 -1.399 12.052 1.00 93.62 186 GLU A O 1
ATOM 1451 N N . PRO A 1 187 ? -22.239 -2.563 11.014 1.00 94.50 187 PRO A N 1
ATOM 1452 C CA . PRO A 1 187 ? -21.330 -3.146 10.038 1.00 94.50 187 PRO A CA 1
ATOM 1453 C C . PRO A 1 187 ? -20.832 -2.105 9.028 1.00 94.50 187 PRO A C 1
ATOM 1455 O O . PRO A 1 187 ? -21.625 -1.376 8.436 1.00 94.50 187 PRO A O 1
ATOM 1458 N N . PHE A 1 188 ? -19.529 -2.106 8.758 1.00 94.38 188 PHE A N 1
ATOM 1459 C CA . PHE A 1 188 ? -18.873 -1.203 7.808 1.00 94.38 188 PHE A CA 1
ATOM 1460 C C . PHE A 1 188 ? -18.050 -1.990 6.776 1.00 94.38 188 PHE A C 1
ATOM 1462 O O . PHE A 1 188 ? -17.953 -3.219 6.851 1.00 94.38 188 PHE A O 1
ATOM 1469 N N . VAL A 1 189 ? -17.499 -1.306 5.770 1.00 92.25 189 VAL A N 1
ATOM 1470 C CA . VAL A 1 189 ? -16.713 -1.927 4.689 1.00 92.25 189 VAL A CA 1
ATOM 1471 C C . VAL A 1 189 ? -15.387 -1.206 4.477 1.00 92.25 189 VAL A C 1
ATOM 1473 O O . VAL A 1 189 ? -15.326 0.012 4.611 1.00 92.25 189 VAL A O 1
ATOM 1476 N N . SER A 1 190 ? -14.337 -1.934 4.083 1.00 90.75 190 SER A N 1
ATOM 1477 C CA . SER A 1 190 ? -13.023 -1.333 3.791 1.00 90.75 190 SER A CA 1
ATOM 1478 C C . SER A 1 190 ? -13.020 -0.438 2.540 1.00 90.75 190 SER A C 1
ATOM 1480 O O . SER A 1 190 ? -12.091 0.329 2.318 1.00 90.75 190 SER A O 1
ATOM 1482 N N . GLY A 1 191 ? -14.052 -0.538 1.698 1.00 87.50 191 GLY A N 1
ATOM 1483 C CA . GLY A 1 191 ? -14.234 0.258 0.486 1.00 87.50 191 GLY A CA 1
ATOM 1484 C C . GLY A 1 191 ? -15.492 -0.163 -0.277 1.00 87.50 191 GLY A C 1
ATOM 1485 O O . GLY A 1 191 ? -16.167 -1.117 0.112 1.00 87.50 191 GLY A O 1
ATOM 1486 N N . ARG A 1 192 ? -15.807 0.512 -1.396 1.00 84.00 192 ARG A N 1
ATOM 1487 C CA . ARG A 1 192 ? -17.050 0.286 -2.181 1.00 84.00 192 ARG A CA 1
ATOM 1488 C C . ARG A 1 192 ? -17.320 -1.183 -2.542 1.00 84.00 192 ARG A C 1
ATOM 1490 O O . ARG A 1 192 ? -18.477 -1.602 -2.552 1.00 84.00 192 ARG A O 1
ATOM 1497 N N . HIS A 1 193 ? -16.260 -1.944 -2.807 1.00 89.12 193 HIS A N 1
ATOM 1498 C CA . HIS A 1 193 ? -16.305 -3.374 -3.124 1.00 89.12 193 HIS A CA 1
ATOM 1499 C C . HIS A 1 193 ? -15.435 -4.214 -2.166 1.00 89.12 193 HIS A C 1
ATOM 1501 O O . HIS A 1 193 ? -14.979 -5.288 -2.536 1.00 89.12 193 HIS A O 1
ATOM 1507 N N . GLY A 1 194 ? -15.164 -3.697 -0.962 1.00 90.56 194 GLY A N 1
ATOM 1508 C CA . GLY A 1 194 ? -14.182 -4.246 -0.024 1.00 90.56 194 GLY A CA 1
ATOM 1509 C C . GLY A 1 194 ? -14.721 -5.272 0.978 1.00 90.56 194 GLY A C 1
ATOM 1510 O O . GLY A 1 194 ? -15.894 -5.654 0.954 1.00 90.56 194 GLY A O 1
ATOM 1511 N N . TYR A 1 195 ? -13.836 -5.675 1.893 1.00 94.81 195 TYR A N 1
ATOM 1512 C CA . TYR A 1 195 ? -14.126 -6.553 3.029 1.00 94.81 195 TYR A CA 1
ATOM 1513 C C . TYR A 1 195 ? -15.166 -5.913 3.956 1.00 94.81 195 TYR A C 1
ATOM 1515 O O . TYR A 1 195 ? -15.179 -4.691 4.120 1.00 94.81 195 TYR A O 1
ATOM 1523 N N . LYS A 1 196 ? -16.013 -6.726 4.596 1.00 95.56 196 LYS A N 1
ATOM 1524 C CA . LYS A 1 196 ? -17.029 -6.265 5.553 1.00 95.56 196 LYS A CA 1
ATOM 1525 C C . LYS A 1 196 ? -16.616 -6.593 6.989 1.00 95.56 196 LYS A C 1
ATOM 1527 O O . LYS A 1 196 ? -16.161 -7.698 7.276 1.00 95.56 196 LYS A O 1
ATOM 1532 N N . PHE A 1 197 ? -16.830 -5.643 7.893 1.00 96.94 197 PHE A N 1
ATOM 1533 C CA . PHE A 1 197 ? -16.403 -5.716 9.287 1.00 96.94 197 PHE A CA 1
ATOM 1534 C C . PHE A 1 197 ? -17.504 -5.317 10.268 1.00 96.94 197 PHE A C 1
ATOM 1536 O O . PHE A 1 197 ? -18.420 -4.570 9.930 1.00 96.94 197 PHE A O 1
ATOM 1543 N N . ILE A 1 198 ? -17.358 -5.773 11.512 1.00 96.94 198 ILE A N 1
ATOM 1544 C CA . ILE A 1 198 ? -17.980 -5.186 12.707 1.00 96.94 198 ILE A CA 1
ATOM 1545 C C . ILE A 1 198 ? -16.862 -4.897 13.712 1.00 96.94 198 ILE A C 1
ATOM 1547 O O . ILE A 1 198 ? -16.038 -5.776 13.986 1.00 96.94 198 ILE A O 1
ATOM 1551 N N . ALA A 1 199 ? -16.843 -3.693 14.282 1.00 97.81 199 ALA A N 1
ATOM 1552 C CA . ALA A 1 199 ? -15.986 -3.373 15.416 1.00 97.81 199 ALA A CA 1
ATOM 1553 C C . ALA A 1 199 ? -16.663 -3.781 16.728 1.00 97.81 199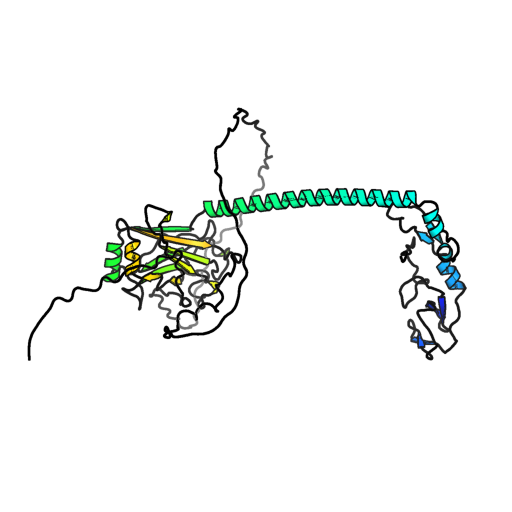 ALA A C 1
ATOM 1555 O O . ALA A 1 199 ? -17.887 -3.763 16.856 1.00 97.81 199 ALA A O 1
ATOM 1556 N N . SER A 1 200 ? -15.862 -4.183 17.707 1.00 98.00 200 SER A N 1
ATOM 1557 C CA . SER A 1 200 ? -16.317 -4.615 19.027 1.00 98.00 200 SER A CA 1
ATOM 1558 C C . SER A 1 200 ? -15.433 -3.999 20.100 1.00 98.00 200 SER A C 1
ATOM 1560 O O . SER A 1 200 ? -14.217 -3.958 19.931 1.00 98.00 200 SER A O 1
ATOM 1562 N N . ALA A 1 201 ? -16.016 -3.554 21.210 1.00 97.69 201 ALA A N 1
ATOM 1563 C CA . ALA A 1 201 ? -15.260 -2.982 22.320 1.00 97.69 201 ALA A CA 1
ATOM 1564 C C . ALA A 1 201 ? -15.715 -3.538 23.674 1.00 97.69 201 ALA A C 1
ATOM 1566 O O . ALA A 1 201 ? -16.911 -3.668 23.945 1.00 97.69 201 ALA A O 1
ATOM 1567 N N . CYS A 1 202 ? -14.741 -3.823 24.538 1.00 97.44 202 CYS A N 1
ATOM 1568 C CA . CYS A 1 202 ? -14.939 -4.191 25.936 1.00 97.44 202 CYS A CA 1
ATOM 1569 C C . CYS A 1 202 ? -14.540 -2.990 26.800 1.00 97.44 202 CYS A C 1
ATOM 1571 O O . CYS A 1 202 ? -13.378 -2.851 27.185 1.00 97.44 202 CYS A O 1
ATOM 1573 N N . LEU A 1 203 ? -15.502 -2.111 27.108 1.00 96.81 203 LEU A N 1
ATOM 1574 C CA . LEU A 1 203 ? -15.254 -0.856 27.843 1.00 96.81 203 LEU A CA 1
ATOM 1575 C C . LEU A 1 203 ? -14.792 -1.057 29.298 1.00 96.81 203 LEU A C 1
ATOM 1577 O O . LEU A 1 203 ? -14.350 -0.118 29.946 1.00 96.81 203 LEU A O 1
ATOM 1581 N N . PHE A 1 204 ? -14.901 -2.279 29.823 1.00 96.56 204 PHE A N 1
ATOM 1582 C CA . PHE A 1 204 ? -14.344 -2.667 31.120 1.00 96.56 204 PHE A CA 1
ATOM 1583 C C . PHE A 1 204 ? -13.359 -3.842 30.991 1.00 96.56 204 PHE A C 1
ATOM 1585 O O . PHE A 1 204 ? -13.198 -4.630 31.921 1.00 96.56 204 PHE A O 1
ATOM 1592 N N . GLY A 1 205 ? -12.714 -3.966 29.831 1.00 91.19 205 GLY A N 1
ATOM 1593 C CA . GLY A 1 205 ? -11.665 -4.939 29.540 1.00 91.19 205 GLY A CA 1
ATOM 1594 C C . GLY A 1 205 ? -12.132 -6.379 29.376 1.00 91.19 205 GLY A C 1
ATOM 1595 O O . GLY A 1 205 ? -13.187 -6.796 29.862 1.00 91.19 205 GLY A O 1
ATOM 1596 N N . ASP A 1 206 ? -11.298 -7.147 28.688 1.00 88.19 206 ASP A N 1
ATOM 1597 C CA . ASP A 1 206 ? -11.541 -8.545 28.356 1.00 88.19 206 ASP A CA 1
ATOM 1598 C C . ASP A 1 206 ? -10.628 -9.516 29.130 1.00 88.19 206 ASP A C 1
ATOM 1600 O O . ASP A 1 206 ? -9.497 -9.193 29.506 1.00 88.19 206 ASP A O 1
ATOM 1604 N N . GLY A 1 207 ? -11.137 -10.725 29.381 1.00 89.25 207 GLY A N 1
ATOM 1605 C CA . GLY A 1 207 ? -10.419 -11.819 30.036 1.00 89.25 207 GLY A CA 1
ATOM 1606 C C . GLY A 1 207 ? -9.645 -11.401 31.293 1.00 89.25 207 GLY A C 1
ATOM 1607 O O . GLY A 1 207 ? -10.204 -10.856 32.246 1.00 89.25 207 GLY A O 1
ATOM 1608 N N . LYS A 1 208 ? -8.329 -11.657 31.288 1.00 89.31 208 LYS A N 1
ATOM 1609 C CA . LYS A 1 208 ? -7.399 -11.349 32.395 1.00 89.31 208 LYS A CA 1
ATOM 1610 C C . LYS A 1 208 ? -7.110 -9.846 32.587 1.00 89.31 208 LYS A C 1
ATOM 1612 O O . LYS A 1 208 ? -6.510 -9.473 33.593 1.00 89.31 208 LYS A O 1
ATOM 1617 N N . TYR A 1 209 ? -7.527 -8.998 31.644 1.00 90.75 209 TYR A N 1
ATOM 1618 C CA . TYR A 1 209 ? -7.339 -7.539 31.658 1.00 90.75 209 TYR A CA 1
ATOM 1619 C C . TYR A 1 209 ? -8.617 -6.764 32.018 1.00 90.75 209 TYR A C 1
ATOM 1621 O O . TYR A 1 209 ? -8.612 -5.529 32.048 1.00 90.75 209 TYR A O 1
ATOM 1629 N N . ARG A 1 210 ? -9.701 -7.483 32.334 1.00 92.62 210 ARG A N 1
ATOM 1630 C CA . ARG A 1 210 ? -10.953 -6.924 32.847 1.00 92.62 210 ARG A CA 1
ATOM 1631 C C . ARG A 1 210 ? -10.699 -5.974 34.023 1.00 92.62 210 ARG A C 1
ATOM 1633 O O . ARG A 1 210 ? -9.982 -6.305 34.965 1.00 92.62 210 ARG A O 1
ATOM 1640 N N . GLY A 1 211 ? -11.291 -4.786 33.949 1.00 93.94 211 GLY A N 1
ATOM 1641 C CA . GLY A 1 211 ? -11.146 -3.704 34.920 1.00 93.94 211 GLY A CA 1
ATOM 1642 C C . GLY A 1 211 ? -9.818 -2.944 34.880 1.00 93.94 211 GLY A C 1
ATOM 1643 O O . GLY A 1 211 ? -9.577 -2.152 35.783 1.00 93.94 211 GLY A O 1
ATOM 1644 N N . LYS A 1 212 ? -8.963 -3.162 33.869 1.00 94.06 212 LYS A N 1
ATOM 1645 C CA . LYS A 1 212 ? -7.665 -2.468 33.726 1.00 94.06 212 LYS A CA 1
ATOM 1646 C C . LYS A 1 212 ? -7.497 -1.740 32.394 1.00 94.06 212 LYS A C 1
ATOM 1648 O O . LYS A 1 212 ? -6.930 -0.649 32.367 1.00 94.06 212 LYS A O 1
ATOM 1653 N N . PHE A 1 213 ? -7.993 -2.324 31.305 1.00 95.19 213 PHE A N 1
ATOM 1654 C CA . PHE A 1 213 ? -7.866 -1.772 29.955 1.00 95.19 213 PHE A CA 1
ATOM 1655 C C . PHE A 1 213 ? -9.217 -1.697 29.242 1.00 95.19 213 PHE A C 1
ATOM 1657 O O . PHE A 1 213 ? -10.099 -2.510 29.498 1.00 95.19 213 PHE A O 1
ATOM 1664 N N . LEU A 1 214 ? -9.344 -0.755 28.315 1.00 96.50 214 LEU A N 1
ATOM 1665 C CA . LEU A 1 214 ? -10.232 -0.846 27.165 1.00 96.50 214 LEU A CA 1
ATOM 1666 C C . LEU A 1 214 ? -9.654 -1.893 26.200 1.00 96.50 214 LEU A C 1
ATOM 1668 O O . LEU A 1 214 ? -8.452 -1.884 25.927 1.00 96.50 214 LEU A O 1
ATOM 1672 N N . SER A 1 215 ? -10.504 -2.769 25.669 1.00 96.88 215 SER A N 1
ATOM 1673 C CA . SER A 1 215 ? -10.143 -3.713 24.600 1.00 96.88 215 SER A CA 1
ATOM 1674 C C . SER A 1 215 ? -10.961 -3.401 23.347 1.00 96.88 215 SER A C 1
ATOM 1676 O O . SER A 1 215 ? -12.168 -3.180 23.467 1.00 96.88 215 SER A O 1
ATOM 1678 N N . VAL A 1 216 ? -10.340 -3.393 22.163 1.00 97.31 216 VAL A N 1
ATOM 1679 C CA . VAL A 1 216 ? -11.010 -3.096 20.881 1.00 97.31 216 VAL A CA 1
ATOM 1680 C C . VAL A 1 216 ? -10.605 -4.113 19.819 1.00 97.31 216 VAL A C 1
ATOM 1682 O O . VAL A 1 216 ? -9.423 -4.403 19.638 1.00 97.31 216 VAL A O 1
ATOM 1685 N N . TYR A 1 217 ? -11.595 -4.638 19.101 1.00 96.69 217 TYR A N 1
ATOM 1686 C CA . TYR A 1 217 ? -11.436 -5.708 18.123 1.00 96.69 217 TYR A CA 1
ATOM 1687 C C . TYR A 1 217 ? -12.214 -5.430 16.836 1.00 96.69 217 TYR A C 1
ATOM 1689 O O . TYR A 1 217 ? -13.289 -4.832 16.867 1.00 96.69 217 TYR A O 1
ATOM 1697 N N . LEU A 1 218 ? -11.724 -5.957 15.718 1.00 96.94 218 LEU A N 1
ATOM 1698 C CA . LEU A 1 218 ? -12.475 -6.123 14.479 1.00 96.94 218 LEU A CA 1
ATOM 1699 C C . LEU A 1 218 ? -12.861 -7.587 14.282 1.00 96.94 218 LEU A C 1
ATOM 1701 O O . LEU A 1 218 ? -12.153 -8.502 14.696 1.00 96.94 218 LEU A O 1
ATOM 1705 N N . THR A 1 219 ? -13.995 -7.806 13.625 1.00 96.44 219 THR A N 1
ATOM 1706 C CA . THR A 1 219 ? -14.446 -9.129 13.184 1.00 96.44 219 THR A CA 1
ATOM 1707 C C . THR A 1 219 ? -14.769 -9.065 11.702 1.00 96.44 219 THR A C 1
ATOM 1709 O O . THR A 1 219 ? -15.559 -8.210 11.297 1.00 96.44 219 THR A O 1
ATOM 1712 N N . LEU A 1 220 ? -14.190 -9.965 10.906 1.00 96.31 220 LEU A N 1
ATOM 1713 C CA . LEU A 1 220 ? -14.576 -10.154 9.508 1.00 96.31 220 LEU A CA 1
ATOM 1714 C C . LEU A 1 220 ? -15.969 -10.784 9.436 1.00 96.31 220 LEU A C 1
ATOM 1716 O O . LEU A 1 220 ? -16.270 -11.755 10.133 1.00 96.31 220 LEU A O 1
ATOM 1720 N N . VAL A 1 221 ? -16.817 -10.204 8.596 1.00 95.44 221 VAL A N 1
ATOM 1721 C CA . VAL A 1 221 ? -18.213 -10.593 8.380 1.00 95.44 221 VAL A CA 1
ATOM 1722 C C . VAL A 1 221 ? -18.380 -10.929 6.909 1.00 95.44 221 VAL A C 1
ATOM 1724 O O . VAL A 1 221 ? -17.827 -10.239 6.056 1.00 95.44 221 VAL A O 1
ATOM 1727 N N . ARG A 1 222 ? -19.176 -11.952 6.599 1.00 94.62 222 ARG A N 1
ATOM 1728 C CA . ARG A 1 222 ? -19.426 -12.358 5.215 1.00 94.62 222 ARG A CA 1
ATOM 1729 C C . ARG A 1 222 ? -19.989 -11.201 4.384 1.00 94.62 222 ARG A C 1
ATOM 1731 O O . ARG A 1 222 ? -21.023 -10.605 4.714 1.00 94.62 222 ARG A O 1
ATOM 1738 N N . GLY A 1 223 ? -19.297 -10.884 3.300 1.00 92.50 223 GLY A N 1
ATOM 1739 C CA . GLY A 1 223 ? -19.628 -9.838 2.348 1.00 92.50 223 GLY A CA 1
ATOM 1740 C C . GLY A 1 223 ? -20.150 -10.391 1.021 1.00 92.50 223 GLY A C 1
ATOM 1741 O O . GLY A 1 223 ? -20.032 -11.569 0.683 1.00 92.50 223 GLY A O 1
ATOM 1742 N N . LYS A 1 224 ? -20.750 -9.498 0.230 1.00 92.38 224 LYS A N 1
ATOM 1743 C CA . LYS A 1 224 ? -21.210 -9.798 -1.139 1.00 92.38 224 LYS A CA 1
ATOM 1744 C C . LYS A 1 224 ? -20.065 -9.885 -2.160 1.00 92.38 224 LYS A C 1
ATOM 1746 O O . LYS A 1 224 ? -20.278 -10.415 -3.245 1.00 92.38 224 LYS A O 1
ATOM 1751 N N . TYR A 1 225 ? -18.882 -9.370 -1.817 1.00 93.31 225 TYR A N 1
ATOM 1752 C CA . TYR A 1 225 ? -17.717 -9.298 -2.705 1.00 93.31 225 TYR A CA 1
ATOM 1753 C C . TYR A 1 225 ? -16.575 -10.240 -2.308 1.00 93.31 225 TYR A C 1
ATOM 1755 O O . TYR A 1 225 ? -15.611 -10.336 -3.051 1.00 93.31 225 TYR A O 1
ATOM 1763 N N . ASP A 1 226 ? -16.714 -11.018 -1.230 1.00 94.44 226 ASP A N 1
ATOM 1764 C CA . ASP A 1 226 ? -15.727 -12.007 -0.767 1.00 94.44 226 ASP A CA 1
ATOM 1765 C C . ASP A 1 226 ? -15.157 -12.948 -1.854 1.00 94.44 226 ASP A C 1
ATOM 1767 O O . ASP A 1 226 ? -13.989 -13.310 -1.728 1.00 94.44 226 ASP A O 1
ATOM 1771 N N . PRO A 1 227 ? -15.897 -13.362 -2.914 1.00 94.62 227 PRO A N 1
ATOM 1772 C CA . PRO A 1 227 ? -15.321 -14.136 -4.022 1.00 94.62 227 PRO A CA 1
ATOM 1773 C C . PRO A 1 227 ? -14.295 -13.386 -4.889 1.00 94.62 227 PRO A C 1
ATOM 1775 O O . PRO A 1 227 ? -13.603 -14.033 -5.665 1.00 94.62 227 PRO A O 1
ATOM 1778 N N . LEU A 1 228 ? -14.251 -12.053 -4.810 1.00 93.69 228 LEU A N 1
ATOM 1779 C CA . LEU A 1 228 ? -13.389 -11.160 -5.599 1.00 93.69 228 LEU A CA 1
ATOM 1780 C C . LEU A 1 228 ? -12.228 -10.576 -4.778 1.00 93.69 228 LEU A C 1
ATOM 1782 O O . LEU A 1 228 ? -11.435 -9.806 -5.312 1.00 93.69 228 LEU A O 1
ATOM 1786 N N . LEU A 1 229 ? -12.177 -10.879 -3.480 1.00 93.75 229 LEU A N 1
ATOM 1787 C CA . LEU A 1 229 ? -11.195 -10.350 -2.538 1.00 93.75 229 LEU A CA 1
ATOM 1788 C C . LEU A 1 229 ? -10.075 -11.364 -2.292 1.00 93.75 229 LEU A C 1
ATOM 1790 O O . LEU A 1 229 ? -10.271 -12.571 -2.447 1.00 93.75 229 LEU A O 1
ATOM 1794 N N . GLU A 1 230 ? -8.910 -10.861 -1.897 1.00 94.69 230 GLU A N 1
ATOM 1795 C CA . GLU A 1 230 ? -7.761 -11.686 -1.531 1.00 94.69 230 GLU A CA 1
ATOM 1796 C C . GLU A 1 230 ? -7.929 -12.271 -0.125 1.00 94.69 230 GLU A C 1
ATOM 1798 O O . GLU A 1 230 ? -8.509 -11.650 0.767 1.00 94.69 230 GLU A O 1
ATOM 1803 N N . TRP A 1 231 ? -7.415 -13.483 0.084 1.00 94.50 231 TRP A N 1
ATOM 1804 C CA . TRP A 1 231 ? -7.505 -14.178 1.366 1.00 94.50 231 TRP A CA 1
ATOM 1805 C C . TRP A 1 231 ? -6.216 -14.967 1.648 1.00 94.50 231 TRP A C 1
ATOM 1807 O O . TRP A 1 231 ? -5.648 -15.528 0.707 1.00 94.50 231 TRP A O 1
ATOM 1817 N N . PRO A 1 232 ? -5.756 -15.039 2.914 1.00 95.12 232 PRO A N 1
ATOM 1818 C CA . PRO A 1 232 ? -6.320 -14.386 4.101 1.00 95.12 232 PRO A CA 1
ATOM 1819 C C . PRO A 1 232 ? -6.164 -12.855 4.077 1.00 95.12 232 PRO A C 1
ATOM 1821 O O . PRO A 1 232 ? -5.263 -12.318 3.438 1.00 95.12 232 PRO A O 1
ATOM 1824 N N . PHE A 1 233 ? -7.041 -12.154 4.799 1.00 94.94 233 PHE A N 1
ATOM 1825 C CA . PHE A 1 233 ? -7.049 -10.695 4.906 1.00 94.94 233 PHE A CA 1
ATOM 1826 C C . PHE A 1 233 ? -5.684 -10.147 5.353 1.00 94.94 233 PHE A C 1
ATOM 1828 O O . PHE A 1 233 ? -5.132 -10.583 6.366 1.00 94.94 233 PHE A O 1
ATOM 1835 N N . ALA A 1 234 ? -5.161 -9.173 4.599 1.00 93.25 234 ALA A N 1
ATOM 1836 C CA . ALA A 1 234 ? -3.783 -8.691 4.721 1.00 93.25 234 ALA A CA 1
ATOM 1837 C C . ALA A 1 234 ? -3.620 -7.156 4.668 1.00 93.25 234 ALA A C 1
ATOM 1839 O O . ALA A 1 234 ? -2.485 -6.684 4.573 1.00 93.25 234 ALA A O 1
ATOM 1840 N N . LEU A 1 235 ? -4.715 -6.383 4.716 1.00 92.38 235 LEU A N 1
ATOM 1841 C CA . LEU A 1 235 ? -4.661 -4.914 4.765 1.00 92.38 235 LEU A CA 1
ATOM 1842 C C . LEU A 1 235 ? -4.360 -4.430 6.187 1.00 92.38 235 LEU A C 1
ATOM 1844 O O . LEU A 1 235 ? -4.896 -4.962 7.160 1.00 92.38 235 LEU A O 1
ATOM 1848 N N . VAL A 1 236 ? -3.529 -3.399 6.309 1.00 93.12 236 VAL A N 1
ATOM 1849 C CA . VAL A 1 236 ? -3.180 -2.789 7.594 1.00 93.12 236 VAL A CA 1
ATOM 1850 C C . VAL A 1 236 ? -4.404 -2.077 8.164 1.00 93.12 236 VAL A C 1
ATOM 1852 O O . VAL A 1 236 ? -5.115 -1.362 7.456 1.00 93.12 236 VAL A O 1
ATOM 1855 N N . VAL A 1 237 ? -4.639 -2.267 9.459 1.00 93.81 237 VAL A N 1
ATOM 1856 C CA . VAL A 1 237 ? -5.727 -1.625 10.202 1.00 93.81 237 VAL A CA 1
ATOM 1857 C C . VAL A 1 237 ? -5.130 -0.651 11.211 1.00 93.81 237 VAL A C 1
ATOM 1859 O O . VAL A 1 237 ? -4.252 -1.036 11.980 1.00 93.81 237 VAL A O 1
ATOM 1862 N N . SER A 1 238 ? -5.630 0.581 11.260 1.00 94.88 238 SER A N 1
ATOM 1863 C CA . SER A 1 238 ? -5.399 1.502 12.378 1.00 94.88 238 SER A CA 1
ATOM 1864 C C . SER A 1 238 ? -6.678 1.635 13.199 1.00 94.88 238 SER A C 1
ATOM 1866 O O . SER A 1 238 ? -7.759 1.818 12.639 1.00 94.88 238 SER A O 1
ATOM 1868 N N . ILE A 1 239 ? -6.565 1.517 14.521 1.00 96.06 239 ILE A N 1
ATOM 1869 C CA . ILE A 1 239 ? -7.643 1.766 15.483 1.00 96.06 239 ILE A CA 1
ATOM 1870 C C . ILE A 1 239 ? -7.208 2.947 16.343 1.00 96.06 239 ILE A C 1
ATOM 1872 O O . ILE A 1 239 ? -6.189 2.852 17.024 1.00 96.06 239 ILE A O 1
ATOM 1876 N N . THR A 1 240 ? -7.980 4.028 16.348 1.00 96.75 240 THR A N 1
ATOM 1877 C CA . THR A 1 240 ? -7.608 5.278 17.016 1.00 96.75 240 THR A CA 1
ATOM 1878 C C . THR A 1 240 ? -8.722 5.761 17.942 1.00 96.75 240 THR A C 1
ATOM 1880 O O . THR A 1 240 ? -9.875 5.883 17.534 1.00 96.75 240 THR A O 1
ATOM 1883 N N . LEU A 1 241 ? -8.386 6.038 19.201 1.00 97.69 241 LEU A N 1
ATOM 1884 C CA . LEU A 1 241 ? -9.247 6.728 20.159 1.00 97.69 241 LEU A CA 1
ATOM 1885 C C . LEU A 1 241 ? -9.014 8.230 20.021 1.00 97.69 241 LEU A C 1
ATOM 1887 O O . LEU A 1 241 ? -7.911 8.700 20.296 1.00 97.69 241 LEU A O 1
ATOM 1891 N N . LEU A 1 242 ? -10.045 8.947 19.572 1.00 96.75 242 LEU A N 1
ATOM 1892 C CA . LEU A 1 242 ? -9.947 10.372 19.260 1.00 96.75 242 LEU A CA 1
ATOM 1893 C C . LEU A 1 242 ? -10.083 11.231 20.521 1.00 96.75 242 LEU A C 1
ATOM 1895 O O . LEU A 1 242 ? -11.049 11.086 21.275 1.00 96.75 242 LEU A O 1
ATOM 1899 N N . ASP A 1 243 ? -9.149 12.158 20.708 1.00 96.44 243 ASP A N 1
ATOM 1900 C CA . ASP A 1 243 ? -9.235 13.239 21.684 1.00 96.44 243 ASP A CA 1
ATOM 1901 C C . ASP A 1 243 ? -10.262 14.281 21.206 1.00 96.44 243 ASP A C 1
ATOM 1903 O O . ASP A 1 243 ? -10.248 14.762 20.067 1.00 96.44 243 ASP A O 1
ATOM 1907 N N . GLN A 1 244 ? -11.190 14.625 22.095 1.00 96.00 244 GLN A N 1
ATOM 1908 C CA . GLN A 1 244 ? -12.308 15.518 21.810 1.00 96.00 244 GLN A CA 1
ATOM 1909 C C . GLN A 1 244 ? -11.987 16.997 22.081 1.00 96.00 244 GLN A C 1
ATOM 1911 O O . GLN A 1 244 ? -12.877 17.839 21.952 1.00 96.00 244 GLN A O 1
ATOM 1916 N N . ASN A 1 245 ? -10.727 17.337 22.393 1.00 93.56 245 ASN A N 1
ATOM 1917 C CA . ASN A 1 245 ? -10.289 18.704 22.680 1.00 93.56 245 ASN A CA 1
ATOM 1918 C C . ASN A 1 245 ? -10.848 19.721 21.657 1.00 93.56 245 ASN A C 1
ATOM 1920 O O . ASN A 1 245 ? -10.713 19.507 20.442 1.00 93.56 245 ASN A O 1
ATOM 1924 N N . PRO A 1 246 ? -11.458 20.838 22.097 1.00 91.94 246 PRO A N 1
ATOM 1925 C CA . PRO A 1 246 ? -11.998 21.844 21.185 1.00 91.94 246 PRO A CA 1
ATOM 1926 C C . PRO A 1 246 ? -10.917 22.555 20.356 1.00 91.94 246 PRO A C 1
ATOM 1928 O O . PRO A 1 246 ? -11.239 23.093 19.300 1.00 91.94 246 PRO A O 1
ATOM 1931 N N . ASP A 1 247 ? -9.652 22.543 20.793 1.00 91.38 247 ASP A N 1
ATOM 1932 C CA . ASP A 1 247 ? -8.505 22.982 19.992 1.00 91.38 247 ASP A CA 1
ATOM 1933 C C . ASP A 1 247 ? -7.874 21.772 19.274 1.00 91.38 247 ASP A C 1
ATOM 1935 O O . ASP A 1 247 ? -7.245 20.938 19.936 1.00 91.38 247 ASP A O 1
ATOM 1939 N N . PRO A 1 248 ? -7.984 21.663 17.932 1.00 88.44 248 PRO A N 1
ATOM 1940 C CA . PRO A 1 248 ? -7.414 20.547 17.179 1.00 88.44 248 PRO A CA 1
ATOM 1941 C C . PRO A 1 248 ? -5.902 20.392 17.369 1.00 88.44 248 PRO A C 1
ATOM 1943 O O . PRO A 1 248 ? -5.394 19.279 17.323 1.00 88.44 248 PRO A O 1
ATOM 1946 N N . SER A 1 249 ? -5.191 21.490 17.639 1.00 89.31 249 SER A N 1
ATOM 1947 C CA . SER A 1 249 ? -3.733 21.519 17.823 1.00 89.31 249 SER A CA 1
ATOM 1948 C C . SER A 1 249 ? -3.280 20.909 19.154 1.00 89.31 249 SER A C 1
ATOM 1950 O O . SER A 1 249 ? -2.085 20.717 19.365 1.00 89.31 249 SER A O 1
ATOM 1952 N N . LYS A 1 250 ? -4.214 20.660 20.083 1.00 90.31 250 LYS A N 1
ATOM 1953 C CA . LYS A 1 250 ? -3.941 20.087 21.410 1.00 90.31 250 LYS A CA 1
ATOM 1954 C C . LYS A 1 250 ? -4.364 18.623 21.546 1.00 90.31 250 LYS A C 1
ATOM 1956 O O . LYS A 1 250 ? -4.069 18.046 22.599 1.00 90.31 250 LYS A O 1
ATOM 1961 N N . ARG A 1 251 ? -5.037 18.072 20.526 1.00 91.88 251 ARG A N 1
ATOM 1962 C CA . ARG A 1 251 ? -5.547 16.696 20.497 1.00 91.88 251 ARG A CA 1
ATOM 1963 C C . ARG A 1 251 ? -4.408 15.685 20.526 1.00 91.88 251 ARG A C 1
ATOM 1965 O O . ARG A 1 251 ? -3.443 15.823 19.781 1.00 91.88 251 ARG A O 1
ATOM 1972 N N . CYS A 1 252 ? -4.532 14.687 21.391 1.00 93.12 252 CYS A N 1
ATOM 1973 C CA . CYS A 1 252 ? -3.559 13.616 21.578 1.00 93.12 252 CYS A CA 1
ATOM 1974 C C . CYS A 1 252 ? -4.244 12.252 21.397 1.00 93.12 252 CYS A C 1
ATOM 1976 O O . CYS A 1 252 ? -4.683 11.630 22.368 1.00 93.12 252 CYS A O 1
ATOM 1978 N N . ASP A 1 253 ? -4.390 11.810 20.148 1.00 95.00 253 ASP A N 1
ATOM 1979 C CA . ASP A 1 253 ? -5.126 10.589 19.802 1.00 95.00 253 ASP A CA 1
ATOM 1980 C C . ASP A 1 253 ? -4.318 9.310 20.108 1.00 95.00 253 ASP A C 1
ATOM 1982 O O . ASP A 1 253 ? -3.155 9.179 19.723 1.00 95.00 253 ASP A O 1
ATOM 1986 N N . ILE A 1 254 ? -4.945 8.300 20.725 1.00 94.25 254 ILE A N 1
ATOM 1987 C CA . ILE A 1 254 ? -4.280 7.012 21.006 1.00 94.25 254 ILE A CA 1
ATOM 1988 C C . ILE A 1 254 ? -4.519 6.056 19.841 1.00 94.25 254 ILE A C 1
ATOM 1990 O O . ILE A 1 254 ? -5.630 5.556 19.666 1.00 94.25 254 ILE A O 1
ATOM 1994 N N . SER A 1 255 ? -3.469 5.771 19.070 1.00 94.19 255 SER A N 1
ATOM 1995 C CA . SER A 1 255 ? -3.525 4.896 17.893 1.00 94.19 255 SER A CA 1
ATOM 1996 C C . SER A 1 255 ? -2.903 3.518 18.135 1.00 94.19 255 SER A C 1
ATOM 1998 O O . SER A 1 255 ? -1.905 3.369 18.835 1.00 94.19 255 SER A O 1
ATOM 2000 N N . TYR A 1 256 ? -3.477 2.494 17.506 1.00 92.88 256 TYR A N 1
ATOM 2001 C CA . TYR A 1 256 ? -2.987 1.120 17.515 1.00 92.88 256 TYR A CA 1
ATOM 2002 C C . TYR A 1 256 ? -3.041 0.535 16.105 1.00 92.88 256 TYR A C 1
ATOM 2004 O O . TYR A 1 256 ? -4.120 0.336 15.542 1.00 92.88 256 TYR A O 1
ATOM 2012 N N . ARG A 1 257 ? -1.867 0.243 15.538 1.00 93.62 257 ARG A N 1
ATOM 2013 C CA . ARG A 1 257 ? -1.725 -0.309 14.188 1.00 93.62 257 ARG A CA 1
ATOM 2014 C C . ARG A 1 257 ? -1.592 -1.831 14.234 1.00 93.62 257 ARG A C 1
ATOM 2016 O O . ARG A 1 257 ? -0.750 -2.375 14.943 1.00 93.62 257 ARG A O 1
ATOM 2023 N N . ILE A 1 258 ? -2.402 -2.508 13.430 1.00 92.12 258 ILE A N 1
ATOM 2024 C CA . ILE A 1 258 ? -2.407 -3.955 13.229 1.00 92.12 258 ILE A CA 1
ATOM 2025 C C . ILE A 1 258 ? -1.949 -4.240 11.808 1.00 92.12 258 ILE A C 1
ATOM 2027 O O . ILE A 1 258 ? -2.581 -3.809 10.847 1.00 92.12 258 ILE A O 1
ATOM 2031 N N . ASP A 1 259 ? -0.899 -5.041 11.683 1.00 92.50 259 ASP A N 1
ATOM 2032 C CA . ASP A 1 259 ? -0.545 -5.707 10.435 1.00 92.50 259 ASP A CA 1
ATOM 2033 C C . ASP A 1 259 ? -1.011 -7.176 10.510 1.00 92.50 259 ASP A C 1
ATOM 2035 O O . ASP A 1 259 ? -0.402 -7.974 11.236 1.00 92.50 259 ASP A O 1
ATOM 2039 N N . PRO A 1 260 ? -2.075 -7.573 9.782 1.00 90.81 260 PRO A N 1
ATOM 2040 C CA . PRO A 1 260 ? -2.561 -8.951 9.793 1.00 90.81 260 PRO A CA 1
ATOM 2041 C C . PRO A 1 260 ? -1.543 -9.960 9.248 1.00 90.81 260 PRO A C 1
ATOM 2043 O O . PRO A 1 260 ? -1.618 -11.149 9.568 1.00 90.81 260 PRO A O 1
ATOM 2046 N N . ARG A 1 261 ? -0.545 -9.517 8.465 1.00 89.06 261 ARG A N 1
ATOM 2047 C CA . ARG A 1 261 ? 0.517 -10.392 7.948 1.00 89.06 261 ARG A CA 1
ATOM 2048 C C . ARG A 1 261 ? 1.347 -10.979 9.095 1.00 89.06 261 ARG A C 1
ATOM 2050 O O . ARG A 1 261 ? 1.737 -12.144 8.989 1.00 89.06 261 ARG A O 1
ATOM 2057 N N . LYS A 1 262 ? 1.523 -10.220 10.190 1.00 87.44 262 LYS A N 1
ATOM 2058 C CA . LYS A 1 262 ? 2.262 -10.583 11.419 1.00 87.44 262 LYS A CA 1
ATOM 2059 C C . LYS A 1 262 ? 1.464 -11.454 12.405 1.00 87.44 262 LYS A C 1
ATOM 2061 O O . LYS A 1 262 ? 2.054 -12.002 13.336 1.00 87.44 262 LYS A O 1
ATOM 2066 N N . ILE A 1 263 ? 0.150 -11.617 12.221 1.00 87.38 263 ILE A N 1
ATOM 2067 C CA . ILE A 1 263 ? -0.677 -12.495 13.067 1.00 87.38 263 ILE A CA 1
ATOM 2068 C C . ILE A 1 263 ? -0.379 -13.961 12.714 1.00 87.38 263 ILE A C 1
ATOM 2070 O O . ILE A 1 263 ? -0.444 -14.354 11.549 1.00 87.38 263 ILE A O 1
ATOM 2074 N N . ARG A 1 264 ? -0.045 -14.780 13.721 1.00 81.81 264 ARG A N 1
ATOM 2075 C CA . ARG A 1 264 ? 0.308 -16.202 13.528 1.00 81.81 264 ARG A CA 1
ATOM 2076 C C . ARG A 1 264 ? -0.907 -17.067 13.194 1.00 81.81 264 ARG A C 1
ATOM 2078 O O . ARG A 1 264 ? -0.849 -17.901 12.296 1.00 81.81 264 ARG A O 1
ATOM 2085 N N . GLU A 1 265 ? -2.004 -16.862 13.913 1.00 83.44 265 GLU A N 1
ATOM 2086 C CA . GLU A 1 265 ? -3.243 -17.624 13.761 1.00 83.44 265 GLU A CA 1
ATOM 2087 C C . GLU A 1 265 ? -4.152 -16.924 12.747 1.00 83.44 265 GLU A C 1
ATOM 2089 O O . GLU A 1 265 ? -4.871 -15.986 13.077 1.00 83.44 265 GLU A O 1
ATOM 2094 N N . LYS A 1 266 ? -4.088 -17.352 11.481 1.00 83.75 266 LYS A N 1
ATOM 2095 C CA . LYS A 1 266 ? -4.879 -16.747 10.393 1.00 83.75 266 LYS A CA 1
ATOM 2096 C C . LYS A 1 266 ? -6.211 -17.465 10.163 1.00 83.75 266 LYS A C 1
ATOM 2098 O O . LYS A 1 266 ? -7.215 -16.809 9.897 1.00 83.75 266 LYS A O 1
ATOM 2103 N N . THR A 1 267 ? -6.240 -18.787 10.338 1.00 81.56 267 THR A N 1
ATOM 2104 C CA . THR A 1 267 ? -7.315 -19.672 9.855 1.00 81.56 267 THR A CA 1
ATOM 2105 C C . THR A 1 267 ? -8.709 -19.373 10.411 1.00 81.56 267 THR A C 1
ATOM 2107 O O . THR A 1 267 ? -9.684 -19.446 9.674 1.00 81.56 267 THR A O 1
ATOM 2110 N N . GLU A 1 268 ? -8.828 -19.025 11.695 1.00 86.81 268 GLU A N 1
ATOM 2111 C CA . GLU A 1 268 ? -10.132 -18.773 12.341 1.00 86.81 268 GLU A CA 1
ATOM 2112 C C . GLU A 1 268 ? -10.549 -17.289 12.330 1.00 86.81 268 GLU A C 1
ATOM 2114 O O . GLU A 1 268 ? -11.678 -16.949 12.693 1.00 86.81 268 GLU A O 1
ATOM 2119 N N . PHE A 1 269 ? -9.640 -16.399 11.920 1.00 90.44 269 PHE A N 1
ATOM 2120 C CA . PHE A 1 269 ? -9.740 -14.956 12.149 1.00 90.44 269 PHE A CA 1
ATOM 2121 C C . PHE A 1 269 ? -9.704 -14.147 10.852 1.00 90.44 269 PHE A C 1
ATOM 2123 O O . PHE A 1 269 ? -10.558 -13.288 10.643 1.00 90.44 269 PHE A O 1
ATOM 2130 N N . LEU A 1 270 ? -8.738 -14.438 9.977 1.00 94.19 270 LEU A N 1
ATOM 2131 C CA . LEU A 1 270 ? -8.398 -13.652 8.787 1.00 94.19 270 LEU A CA 1
ATOM 2132 C C . LEU A 1 270 ? -8.773 -14.334 7.466 1.00 94.19 270 LEU A C 1
ATOM 2134 O O . LEU A 1 270 ? -8.765 -13.677 6.430 1.00 94.19 270 LEU A O 1
ATOM 2138 N N . GLU A 1 271 ? -9.075 -15.631 7.478 1.00 94.88 271 GLU A N 1
ATOM 2139 C CA . GLU A 1 271 ? -9.545 -16.348 6.288 1.00 94.88 271 GLU A CA 1
ATOM 2140 C C . GLU A 1 271 ? -10.923 -15.876 5.817 1.00 94.88 271 GLU A C 1
ATOM 2142 O O . GLU A 1 271 ? -11.655 -15.183 6.527 1.00 94.88 271 GLU A O 1
ATOM 2147 N N . ARG A 1 272 ? -11.303 -16.285 4.605 1.00 95.19 272 ARG A N 1
ATOM 2148 C CA . ARG A 1 272 ? -12.606 -15.947 4.030 1.00 95.19 272 ARG A CA 1
ATOM 2149 C C . ARG A 1 272 ? -13.771 -16.446 4.906 1.00 95.19 272 ARG A C 1
ATOM 2151 O O . ARG A 1 272 ? -13.874 -17.658 5.112 1.00 95.19 272 ARG A O 1
ATOM 2158 N N . PRO A 1 273 ? -14.712 -15.579 5.333 1.00 92.56 273 PRO A N 1
ATOM 2159 C CA . PRO A 1 273 ? -15.877 -15.999 6.108 1.00 92.56 273 PRO A CA 1
ATOM 2160 C C . PRO A 1 273 ? -16.745 -17.034 5.380 1.00 92.56 273 PRO A C 1
ATOM 2162 O O . PRO A 1 273 ? -17.397 -16.750 4.371 1.00 92.56 273 PRO A O 1
ATOM 2165 N N . LEU A 1 274 ? -16.768 -18.257 5.915 1.00 86.31 274 LEU A N 1
ATOM 2166 C CA . LEU A 1 274 ? -17.656 -19.335 5.460 1.00 86.31 274 LEU A CA 1
ATOM 2167 C C . LEU A 1 274 ? -19.034 -19.251 6.140 1.00 86.31 274 LEU A C 1
ATOM 2169 O O . LEU A 1 274 ? -20.068 -19.485 5.508 1.00 86.31 274 LEU A O 1
ATOM 2173 N N . LEU A 1 275 ? -19.031 -18.880 7.423 1.00 88.38 275 LEU A N 1
ATOM 2174 C CA . LEU A 1 275 ? -20.207 -18.559 8.236 1.00 88.38 275 LEU A CA 1
ATOM 2175 C C . LEU A 1 275 ? -20.498 -17.047 8.176 1.00 88.38 275 LEU A C 1
ATOM 2177 O O . LEU A 1 275 ? -19.863 -16.319 7.417 1.00 88.38 275 LEU A O 1
ATOM 2181 N N . ASP A 1 276 ? -21.441 -16.556 8.983 1.00 87.69 276 ASP A N 1
ATOM 2182 C CA . ASP A 1 276 ? -21.791 -15.127 9.019 1.00 87.69 276 ASP A CA 1
ATOM 2183 C C . ASP A 1 276 ? -20.615 -14.229 9.443 1.00 87.69 276 ASP A C 1
ATOM 2185 O O . ASP A 1 276 ? -20.496 -13.099 8.966 1.00 87.69 276 ASP A O 1
ATOM 2189 N N . LYS A 1 277 ? -19.744 -14.725 10.334 1.00 90.06 277 LYS A N 1
ATOM 2190 C CA . LYS A 1 277 ? -18.567 -14.015 10.853 1.00 90.06 277 LYS A CA 1
ATOM 2191 C C . LYS A 1 277 ? -17.455 -14.969 11.304 1.00 90.06 277 LYS A C 1
ATOM 2193 O O . LYS A 1 277 ? -17.737 -16.109 11.678 1.00 90.06 277 LYS A O 1
ATOM 2198 N N . ASN A 1 278 ? -16.227 -14.460 11.324 1.00 93.44 278 ASN A N 1
ATOM 2199 C CA . ASN A 1 278 ? -15.038 -15.122 11.871 1.00 93.44 278 ASN A CA 1
ATOM 2200 C C . ASN A 1 278 ? -14.906 -14.914 13.395 1.00 93.44 278 ASN A C 1
ATOM 2202 O O . ASN A 1 278 ? -15.752 -14.274 14.032 1.00 93.44 278 ASN A O 1
ATOM 2206 N N . GLY A 1 279 ? -13.812 -15.417 13.978 1.00 91.56 279 GLY A N 1
ATOM 2207 C CA . GLY A 1 279 ? -13.267 -14.881 15.226 1.00 91.56 279 GLY A CA 1
ATOM 2208 C C . GLY A 1 279 ? -12.796 -13.428 15.069 1.00 91.56 279 GLY A C 1
ATOM 2209 O O . GLY A 1 279 ? -12.656 -12.911 13.957 1.00 91.56 279 GLY A O 1
ATOM 2210 N N . SER A 1 280 ? -12.541 -12.755 16.189 1.00 93.88 280 SER A N 1
ATOM 2211 C CA . SER A 1 280 ? -12.115 -11.350 16.203 1.00 93.88 280 SER A CA 1
ATOM 2212 C C . SER A 1 280 ? -10.592 -11.194 16.320 1.00 93.88 280 SER A C 1
ATOM 2214 O O . SER A 1 280 ? -9.912 -12.055 16.867 1.00 93.88 280 SER A O 1
ATOM 2216 N N . PHE A 1 281 ? -10.041 -10.070 15.867 1.00 94.50 281 PHE A N 1
ATOM 2217 C CA . PHE A 1 281 ? -8.632 -9.701 16.060 1.00 94.50 281 PHE A CA 1
ATOM 2218 C C . PHE A 1 281 ? -8.516 -8.234 16.495 1.00 94.50 281 PHE A C 1
ATOM 2220 O O . PHE A 1 281 ? -9.359 -7.412 16.138 1.00 94.50 281 PHE A O 1
ATOM 2227 N N . GLY A 1 282 ? -7.501 -7.889 17.291 1.00 92.81 282 GLY A N 1
ATOM 2228 C CA . GLY A 1 282 ? -7.279 -6.516 17.761 1.00 92.81 282 GLY A CA 1
ATOM 2229 C C . GLY A 1 282 ? -6.650 -6.412 19.149 1.00 92.81 282 GLY A C 1
ATOM 2230 O O . GLY A 1 282 ? -6.185 -7.397 19.719 1.00 92.81 282 GLY A O 1
ATOM 2231 N N . ALA A 1 283 ? -6.626 -5.200 19.697 1.00 92.25 283 ALA A N 1
ATOM 2232 C CA . ALA A 1 283 ? -5.923 -4.878 20.931 1.00 92.25 283 ALA A CA 1
ATOM 2233 C C . ALA A 1 283 ? -6.728 -5.245 22.188 1.00 92.25 283 ALA A C 1
ATOM 2235 O O . ALA A 1 283 ? -7.654 -4.534 22.587 1.00 92.25 283 ALA A O 1
ATOM 2236 N N . GLN A 1 284 ? -6.312 -6.305 22.889 1.00 91.88 284 GLN A N 1
ATOM 2237 C CA . GLN A 1 284 ? -6.861 -6.637 24.210 1.00 91.88 284 GLN A CA 1
ATOM 2238 C C . GLN A 1 284 ? -6.455 -5.610 25.293 1.00 91.88 284 GLN A C 1
ATOM 2240 O O . GLN A 1 284 ? -7.209 -5.384 26.239 1.00 91.88 284 GLN A O 1
ATOM 2245 N N . THR A 1 285 ? -5.305 -4.947 25.134 1.00 93.69 285 THR A N 1
ATOM 2246 C CA . THR A 1 285 ? -4.762 -3.915 26.041 1.00 93.69 285 THR A CA 1
ATOM 2247 C C . THR A 1 285 ? -4.635 -2.556 25.342 1.00 93.69 285 THR A C 1
ATOM 2249 O O . THR A 1 285 ? -3.577 -1.936 25.378 1.00 93.69 285 THR A O 1
ATOM 2252 N N . PHE A 1 286 ? -5.693 -2.113 24.656 1.00 95.25 286 PHE A N 1
ATOM 2253 C CA . PHE A 1 286 ? -5.666 -0.941 23.770 1.00 95.25 286 PHE A CA 1
ATOM 2254 C C . PHE A 1 286 ? -5.360 0.377 24.500 1.00 95.25 286 PHE A C 1
ATOM 2256 O O . PHE A 1 286 ? -4.467 1.113 24.099 1.00 95.25 286 PHE A O 1
ATOM 2263 N N . CYS A 1 287 ? -6.073 0.662 25.591 1.00 95.62 287 CYS A N 1
ATOM 2264 C CA . CYS A 1 287 ? -5.872 1.863 26.406 1.00 95.62 287 CYS A CA 1
ATOM 2265 C C . CYS A 1 287 ? -6.129 1.531 27.883 1.00 95.62 287 CYS A C 1
ATOM 2267 O O . CYS A 1 287 ? -7.000 0.715 28.179 1.00 95.62 287 CYS A O 1
ATOM 2269 N N . ARG A 1 288 ? -5.382 2.114 28.832 1.00 96.00 288 ARG A N 1
ATOM 2270 C CA . ARG A 1 288 ? -5.646 1.922 30.276 1.00 96.00 288 ARG A CA 1
ATOM 2271 C C . ARG A 1 288 ? -6.947 2.643 30.639 1.00 96.00 288 ARG A C 1
ATOM 2273 O O . ARG A 1 288 ? -7.151 3.764 30.188 1.00 96.00 288 ARG A O 1
ATOM 2280 N N . LEU A 1 289 ? -7.810 2.050 31.469 1.00 94.69 289 LEU A N 1
ATOM 2281 C CA . LEU A 1 289 ? -9.099 2.683 31.816 1.00 94.69 289 LEU A CA 1
ATOM 2282 C C . LEU A 1 289 ? -8.913 4.051 32.497 1.00 94.69 289 LEU A C 1
ATOM 2284 O O . LEU A 1 289 ? -9.662 4.972 32.211 1.00 94.69 289 LEU A O 1
ATOM 2288 N N . GLU A 1 290 ? -7.861 4.199 33.308 1.00 93.50 290 GLU A N 1
ATOM 2289 C CA . GLU A 1 290 ? -7.430 5.472 33.917 1.00 93.50 290 GLU A CA 1
ATOM 2290 C C . GLU A 1 290 ? -7.169 6.587 32.886 1.00 93.50 290 GLU A C 1
ATOM 2292 O O . GLU A 1 290 ? -7.375 7.757 33.181 1.00 93.50 290 GLU A O 1
ATOM 2297 N N . ILE A 1 291 ? -6.710 6.225 31.683 1.00 94.62 291 ILE A N 1
ATOM 2298 C CA . ILE A 1 291 ? -6.415 7.159 30.589 1.00 94.62 291 ILE A CA 1
ATOM 2299 C C . ILE A 1 291 ? -7.669 7.381 29.734 1.00 94.62 291 ILE A C 1
ATOM 2301 O O . ILE A 1 291 ? -7.936 8.508 29.333 1.00 94.62 291 ILE A O 1
ATOM 2305 N N . MET A 1 292 ? -8.458 6.325 29.495 1.00 95.25 292 MET A N 1
ATOM 2306 C CA . MET A 1 292 ? -9.687 6.354 28.690 1.00 95.25 292 MET A CA 1
ATOM 2307 C C . MET A 1 292 ? -10.704 7.399 29.173 1.00 95.25 292 MET A C 1
ATOM 2309 O O . MET A 1 292 ? -11.369 8.000 28.335 1.00 95.25 292 MET A O 1
ATOM 2313 N N . GLU A 1 293 ? -10.821 7.638 30.484 1.00 93.19 293 GLU A N 1
ATOM 2314 C CA . GLU A 1 293 ? -11.745 8.647 31.034 1.00 93.19 293 GLU A CA 1
ATOM 2315 C C . GLU A 1 293 ? -11.470 10.063 30.482 1.00 93.19 293 GLU A C 1
ATOM 2317 O O . GLU A 1 293 ? -12.411 10.825 30.286 1.00 93.19 293 GLU A O 1
ATOM 2322 N N . ASN A 1 294 ? -10.220 10.388 30.118 1.00 95.06 294 ASN A N 1
ATOM 2323 C CA . ASN A 1 294 ? -9.849 11.680 29.515 1.00 95.06 294 ASN A CA 1
ATOM 2324 C C . ASN A 1 294 ? -10.330 11.853 28.058 1.00 95.06 294 ASN A C 1
ATOM 2326 O O . ASN A 1 294 ? -10.156 12.920 27.480 1.00 95.06 294 ASN A O 1
ATOM 2330 N N . TYR A 1 295 ? -10.899 10.805 27.452 1.00 96.75 295 TYR A N 1
ATOM 2331 C CA . TYR A 1 295 ? -11.410 10.793 26.075 1.00 96.75 295 TYR A CA 1
ATOM 2332 C C . TYR A 1 295 ? -12.948 10.732 26.031 1.00 96.75 295 TYR A C 1
ATOM 2334 O O . TYR A 1 295 ? -13.529 10.572 24.953 1.00 96.75 295 TYR A O 1
ATOM 2342 N N . ILE A 1 296 ? -13.618 10.827 27.189 1.00 96.75 296 ILE A N 1
ATOM 2343 C CA . ILE A 1 296 ? -15.079 10.777 27.323 1.00 96.75 296 ILE A CA 1
ATOM 2344 C C . ILE A 1 296 ? -15.611 12.176 27.654 1.00 96.75 296 ILE A C 1
ATOM 2346 O O . ILE A 1 296 ? -15.650 12.578 28.815 1.00 96.75 296 ILE A O 1
ATOM 2350 N N . GLU A 1 297 ? -16.109 12.875 26.639 1.00 96.88 297 GLU A N 1
ATOM 2351 C CA . GLU A 1 297 ? -16.804 14.159 26.778 1.00 96.88 297 GLU A CA 1
ATOM 2352 C C . GLU A 1 297 ? -18.312 13.968 26.571 1.00 96.88 297 GLU A C 1
ATOM 2354 O O . GLU A 1 297 ? -18.734 13.159 25.747 1.00 96.88 297 GLU A O 1
ATOM 2359 N N . ASP A 1 298 ? -19.143 14.654 27.363 1.00 96.06 298 ASP A N 1
ATOM 2360 C CA . ASP A 1 298 ? -20.618 14.550 27.338 1.00 96.06 298 ASP A CA 1
ATOM 2361 C C . ASP A 1 298 ? -21.190 13.106 27.359 1.00 96.06 298 ASP A C 1
ATOM 2363 O O . ASP A 1 298 ? -22.250 12.816 26.806 1.00 96.06 298 ASP A O 1
ATOM 2367 N N . ASP A 1 299 ? -20.496 12.180 28.039 1.00 97.56 299 ASP A N 1
ATOM 2368 C CA . ASP A 1 299 ? -20.798 10.732 28.073 1.00 97.56 299 ASP A CA 1
ATOM 2369 C C . ASP A 1 299 ? -20.756 10.043 26.687 1.00 97.56 299 ASP A C 1
ATOM 2371 O O . ASP A 1 299 ? -21.438 9.041 26.430 1.00 97.56 299 ASP A O 1
ATOM 2375 N N . VAL A 1 300 ? -19.924 10.582 25.791 1.00 97.94 300 VAL A N 1
ATOM 2376 C CA . VAL A 1 300 ? -19.640 10.099 24.437 1.00 97.94 300 VAL A CA 1
ATOM 2377 C C . VAL A 1 300 ? -18.132 9.902 24.259 1.00 97.94 300 VAL A C 1
ATOM 2379 O O . VAL A 1 300 ? -17.326 10.686 24.748 1.00 97.94 300 VAL A O 1
ATOM 2382 N N . MET A 1 301 ? -17.735 8.871 23.513 1.00 97.81 301 MET A N 1
ATOM 2383 C CA . MET A 1 301 ? -16.362 8.692 23.015 1.00 97.81 301 MET A CA 1
ATOM 2384 C C . MET A 1 301 ? -16.368 8.286 21.536 1.00 97.81 301 MET A C 1
ATOM 2386 O O . MET A 1 301 ? -17.384 7.797 21.029 1.00 97.81 301 MET A O 1
ATOM 2390 N N . PHE A 1 302 ? -15.235 8.444 20.850 1.00 98.31 302 PHE A N 1
ATOM 2391 C CA . PHE A 1 302 ? -15.104 8.143 19.422 1.00 98.31 302 PHE A CA 1
ATOM 2392 C C . PHE A 1 302 ? -13.929 7.200 19.136 1.00 98.31 302 PHE A C 1
ATOM 2394 O O . PHE A 1 302 ? -12.793 7.478 19.517 1.00 98.31 302 PHE A O 1
ATOM 2401 N N . LEU A 1 303 ? -14.203 6.102 18.423 1.00 97.94 303 LEU A N 1
ATOM 2402 C CA . LEU A 1 303 ? -13.184 5.200 17.878 1.00 97.94 303 LEU A CA 1
ATOM 2403 C C . LEU A 1 303 ? -13.156 5.308 16.350 1.00 97.94 303 LEU A C 1
ATOM 2405 O O . LEU A 1 303 ? -14.113 4.919 15.681 1.00 97.94 303 LEU A O 1
ATOM 2409 N N . GLN A 1 304 ? -12.061 5.813 15.797 1.00 96.50 304 GLN A N 1
ATOM 2410 C CA . GLN A 1 304 ? -11.788 5.825 14.363 1.00 96.50 304 GLN A CA 1
ATOM 2411 C C . GLN A 1 304 ? -11.124 4.510 13.947 1.00 96.50 304 GLN A C 1
ATOM 2413 O O . GLN A 1 304 ? -10.254 3.994 14.648 1.00 96.50 304 GLN A O 1
ATOM 2418 N N . ILE A 1 305 ? -11.557 3.949 12.819 1.00 95.81 305 ILE A N 1
ATOM 2419 C CA . ILE A 1 305 ? -10.978 2.745 12.224 1.00 95.81 305 ILE A CA 1
ATOM 2420 C C . ILE A 1 305 ? -10.665 3.019 10.760 1.00 95.81 305 ILE A C 1
ATOM 2422 O O . ILE A 1 305 ? -11.546 3.373 9.971 1.00 95.81 305 ILE A O 1
ATOM 2426 N N . GLU A 1 306 ? -9.405 2.793 10.415 1.00 93.12 306 GLU A N 1
ATOM 2427 C CA . GLU A 1 306 ? -8.865 2.943 9.070 1.00 93.12 306 GLU A CA 1
ATOM 2428 C C . GLU A 1 306 ? -8.330 1.605 8.573 1.00 93.12 306 GLU A C 1
ATOM 2430 O O . GLU A 1 306 ? -7.738 0.840 9.336 1.00 93.12 306 GLU A O 1
ATOM 2435 N N . ILE A 1 307 ? -8.555 1.312 7.295 1.00 91.81 307 ILE A N 1
ATOM 2436 C CA . ILE A 1 307 ? -8.135 0.075 6.637 1.00 91.81 307 ILE A CA 1
ATOM 2437 C C . ILE A 1 307 ? -7.498 0.448 5.302 1.00 91.81 307 ILE A C 1
ATOM 2439 O O . ILE A 1 307 ? -8.170 1.000 4.431 1.00 91.81 307 ILE A O 1
ATOM 2443 N N . GLY A 1 308 ? -6.216 0.130 5.136 1.00 86.88 308 GLY A N 1
ATOM 2444 C CA . GLY A 1 308 ? -5.439 0.514 3.960 1.00 86.88 308 GLY A CA 1
ATOM 2445 C C . GLY A 1 308 ? -4.284 -0.436 3.666 1.00 86.88 308 GLY A C 1
ATOM 2446 O O . GLY A 1 308 ? -4.021 -1.390 4.397 1.00 86.88 308 GLY A O 1
ATOM 2447 N N . GLU A 1 309 ? -3.594 -0.186 2.562 1.00 76.94 309 GLU A N 1
ATOM 2448 C CA . GLU A 1 309 ? -2.364 -0.898 2.221 1.00 76.94 309 GLU A CA 1
ATOM 2449 C C . GLU A 1 309 ? -1.197 -0.400 3.089 1.00 76.94 309 GLU A C 1
ATOM 2451 O O . GLU A 1 309 ? -1.219 0.720 3.608 1.00 76.94 309 GLU A O 1
ATOM 2456 N N . SER A 1 310 ? -0.174 -1.238 3.274 1.00 63.59 310 SER A N 1
ATOM 2457 C CA . SER A 1 310 ? 1.099 -0.762 3.809 1.00 63.59 310 SER A CA 1
ATOM 2458 C C . SER A 1 310 ? 1.750 0.133 2.756 1.00 63.59 310 SER A C 1
ATOM 2460 O O . SER A 1 310 ? 2.119 -0.339 1.684 1.00 63.59 310 SER A O 1
ATOM 2462 N N . ILE A 1 311 ? 1.884 1.430 3.049 1.00 51.84 311 ILE A N 1
ATOM 2463 C CA . ILE A 1 311 ? 2.790 2.293 2.287 1.00 51.84 311 ILE A CA 1
ATOM 2464 C C . ILE A 1 311 ? 4.200 1.900 2.724 1.00 51.84 311 ILE A C 1
ATOM 2466 O O . ILE A 1 311 ? 4.759 2.464 3.663 1.00 51.84 311 ILE A O 1
ATOM 2470 N N . ASP A 1 312 ? 4.739 0.874 2.070 1.00 43.75 312 ASP A N 1
ATOM 2471 C CA . ASP A 1 312 ? 6.118 0.424 2.230 1.00 43.75 312 ASP A CA 1
ATOM 2472 C C . ASP A 1 312 ? 7.036 1.469 1.553 1.00 43.75 312 ASP A C 1
ATOM 2474 O O . ASP A 1 312 ? 7.523 1.274 0.441 1.00 43.75 312 ASP A O 1
ATOM 2478 N N . GLY A 1 313 ? 7.163 2.642 2.190 1.00 40.94 313 GLY A N 1
ATOM 2479 C CA . GLY A 1 313 ? 7.794 3.836 1.612 1.00 40.94 313 GLY A CA 1
ATOM 2480 C C . GLY A 1 313 ? 7.866 5.090 2.500 1.00 40.94 313 GLY A C 1
ATOM 2481 O O . GLY A 1 313 ? 8.347 6.113 2.022 1.00 40.94 313 GLY A O 1
ATOM 2482 N N . GLU A 1 314 ? 7.423 5.044 3.762 1.00 37.25 314 GLU A N 1
ATOM 2483 C CA . GLU A 1 314 ? 7.853 6.016 4.781 1.00 37.25 314 GLU A CA 1
ATOM 2484 C C . GLU A 1 314 ? 9.005 5.393 5.579 1.00 37.25 314 GLU A C 1
ATOM 2486 O O . GLU A 1 314 ? 8.891 4.257 6.043 1.00 37.25 314 GLU A O 1
ATOM 2491 N N . ASP A 1 315 ? 10.129 6.110 5.662 1.00 32.66 315 ASP A N 1
ATOM 2492 C CA . ASP A 1 315 ? 11.420 5.561 6.080 1.00 32.66 315 ASP A CA 1
ATOM 2493 C C . ASP A 1 315 ? 11.406 4.870 7.449 1.00 32.66 315 ASP A C 1
ATOM 2495 O O . ASP A 1 315 ? 10.936 5.416 8.452 1.00 32.66 315 ASP A O 1
ATOM 2499 N N . ASP A 1 316 ? 12.106 3.735 7.506 1.00 38.06 316 ASP A N 1
ATOM 2500 C CA . ASP A 1 316 ? 12.728 3.230 8.728 1.00 38.06 316 ASP A CA 1
AT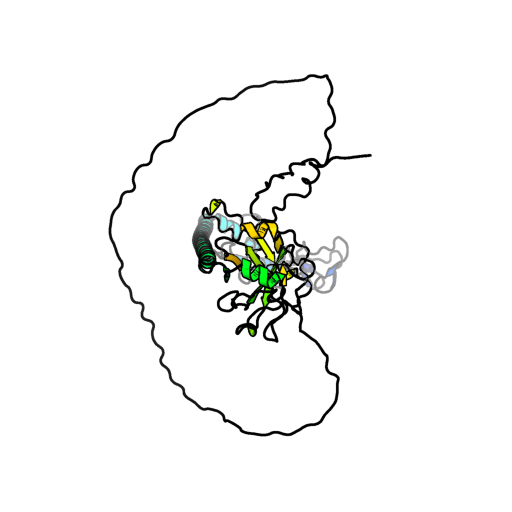OM 2501 C C . ASP A 1 316 ? 13.860 4.179 9.166 1.00 38.06 316 ASP A C 1
ATOM 2503 O O . ASP A 1 316 ? 15.047 3.889 9.044 1.00 38.06 316 ASP A O 1
ATOM 2507 N N . ASN A 1 317 ? 13.476 5.345 9.686 1.00 33.69 317 ASN A N 1
ATOM 2508 C CA . ASN A 1 317 ? 14.303 6.119 10.604 1.00 33.69 317 ASN A CA 1
ATOM 2509 C C . ASN A 1 317 ? 13.991 5.682 12.043 1.00 33.69 317 ASN A C 1
ATOM 2511 O O . ASN A 1 317 ? 13.663 6.496 12.912 1.00 33.69 317 ASN A O 1
ATOM 2515 N N . GLY A 1 318 ? 14.098 4.374 12.300 1.00 30.98 318 GLY A N 1
ATOM 2516 C CA . GLY A 1 318 ? 14.328 3.880 13.646 1.00 30.98 318 GLY A CA 1
ATOM 2517 C C . GLY A 1 318 ? 15.565 4.565 14.227 1.00 30.98 318 GLY A C 1
ATOM 2518 O O . GLY A 1 318 ? 16.641 4.553 13.628 1.00 30.98 318 GLY A O 1
ATOM 2519 N N . ILE A 1 319 ? 15.408 5.195 15.393 1.00 33.34 319 ILE A N 1
ATOM 2520 C CA . ILE A 1 319 ? 16.528 5.778 16.139 1.00 33.34 319 ILE A CA 1
ATOM 2521 C C . ILE A 1 319 ? 17.538 4.646 16.403 1.00 33.34 319 ILE A C 1
ATOM 2523 O O . ILE A 1 319 ? 17.127 3.629 16.969 1.00 33.34 319 ILE A O 1
ATOM 2527 N N . PRO A 1 320 ? 18.823 4.778 16.017 1.00 31.50 320 PRO A N 1
ATOM 2528 C CA . PRO A 1 320 ? 19.800 3.709 16.202 1.00 31.50 320 PRO A CA 1
ATOM 2529 C C . PRO A 1 320 ? 19.886 3.240 17.661 1.00 31.50 320 PRO A C 1
ATOM 2531 O O . PRO A 1 320 ? 19.940 4.062 18.579 1.00 31.50 320 PRO A O 1
ATOM 2534 N N . GLU A 1 321 ? 19.964 1.920 17.871 1.00 37.47 321 GLU A N 1
ATOM 2535 C CA . GLU A 1 321 ? 19.974 1.265 19.197 1.00 37.47 321 GLU A CA 1
ATOM 2536 C C . GLU A 1 321 ? 21.159 1.659 20.114 1.00 37.47 321 GLU A C 1
ATOM 2538 O O . GLU A 1 321 ? 21.218 1.232 21.264 1.00 37.47 321 GLU A O 1
ATOM 2543 N N . GLU A 1 322 ? 22.076 2.523 19.669 1.00 36.72 322 GLU A N 1
ATOM 2544 C CA . GLU A 1 322 ? 23.248 2.980 20.433 1.00 36.72 322 GLU A CA 1
ATOM 2545 C C . GLU A 1 322 ? 22.989 4.190 21.364 1.00 36.72 322 GLU A C 1
ATOM 2547 O O . GLU A 1 322 ? 23.915 4.660 22.025 1.00 36.72 322 GLU A O 1
ATOM 2552 N N . GLN A 1 323 ? 21.756 4.712 21.467 1.00 37.31 323 GLN A N 1
ATOM 2553 C CA . GLN A 1 323 ? 21.434 5.836 22.377 1.00 37.31 323 GLN A CA 1
ATOM 2554 C C . GLN A 1 323 ? 20.717 5.450 23.688 1.00 37.31 323 GLN A C 1
ATOM 2556 O O . GLN A 1 323 ? 20.457 6.325 24.516 1.00 37.31 323 GLN A O 1
ATOM 2561 N N . LEU A 1 324 ? 20.435 4.165 23.934 1.00 37.25 324 LEU A N 1
ATOM 2562 C CA . LEU A 1 324 ? 19.683 3.722 25.123 1.00 37.25 324 LEU A CA 1
ATOM 2563 C C . LEU A 1 324 ? 20.516 3.517 26.409 1.00 37.25 324 LEU A C 1
ATOM 2565 O O . LEU A 1 324 ? 19.933 3.425 27.487 1.00 37.25 324 LEU A O 1
ATOM 2569 N N . ASP A 1 325 ? 21.852 3.537 26.340 1.00 33.62 325 ASP A N 1
ATOM 2570 C CA . ASP A 1 325 ? 22.734 3.269 27.499 1.00 33.62 325 ASP A CA 1
ATOM 2571 C C . ASP A 1 325 ? 23.221 4.519 28.270 1.00 33.62 325 ASP A C 1
ATOM 2573 O O . ASP A 1 325 ? 23.937 4.410 29.270 1.00 33.62 325 ASP A O 1
ATOM 2577 N N . LEU A 1 326 ? 22.820 5.732 27.867 1.00 32.38 326 LEU A N 1
ATOM 2578 C CA . LEU A 1 326 ? 23.337 6.987 28.449 1.00 32.38 326 LEU A CA 1
ATOM 2579 C C . LEU A 1 326 ? 22.619 7.493 29.717 1.00 32.38 326 LEU A C 1
ATOM 2581 O O . LEU A 1 326 ? 23.087 8.449 30.333 1.00 32.38 326 LEU A O 1
ATOM 2585 N N . PHE A 1 327 ? 21.540 6.840 30.163 1.00 33.53 327 PHE A N 1
ATOM 2586 C CA . PHE A 1 327 ? 20.798 7.222 31.381 1.00 33.53 327 PHE A CA 1
ATOM 2587 C C . PHE A 1 327 ? 21.031 6.302 32.595 1.00 33.53 327 PHE A C 1
ATOM 2589 O O . PHE A 1 327 ? 20.440 6.512 33.655 1.00 33.53 327 PHE A O 1
ATOM 2596 N N . ALA A 1 328 ? 21.916 5.306 32.481 1.00 37.47 328 ALA A N 1
ATOM 2597 C CA . ALA A 1 328 ? 22.113 4.265 33.494 1.00 37.47 328 ALA A CA 1
ATOM 2598 C C . ALA A 1 328 ? 23.414 4.392 34.321 1.00 37.47 328 ALA A C 1
ATOM 2600 O O . ALA A 1 328 ? 23.916 3.387 34.826 1.00 37.47 328 ALA A O 1
ATOM 2601 N N . GLN A 1 329 ? 23.976 5.598 34.504 1.00 30.62 329 GLN A N 1
ATOM 2602 C CA . GLN A 1 329 ? 25.169 5.795 35.349 1.00 30.62 329 GLN A CA 1
ATOM 2603 C C . GLN A 1 329 ? 25.004 6.911 36.394 1.00 30.62 329 GLN A C 1
ATOM 2605 O O . GLN A 1 329 ? 24.597 8.035 36.115 1.00 30.62 329 GLN A O 1
ATOM 2610 N N . LYS A 1 330 ? 25.319 6.554 37.644 1.00 32.06 330 LYS A N 1
ATOM 2611 C CA . LYS A 1 330 ? 25.193 7.378 38.856 1.00 32.06 330 LYS A CA 1
ATOM 2612 C C . LYS A 1 330 ? 26.329 8.420 38.913 1.00 32.06 330 LYS A C 1
ATOM 2614 O O . LYS A 1 330 ? 27.456 8.056 38.586 1.00 32.06 330 LYS A O 1
ATOM 2619 N N . PRO A 1 331 ? 26.092 9.672 39.355 1.00 27.14 331 PRO A N 1
ATOM 2620 C CA . PRO A 1 331 ? 27.107 10.727 39.292 1.00 27.14 331 PRO A CA 1
ATOM 2621 C C . PRO A 1 331 ? 28.323 10.432 40.196 1.00 27.14 331 PRO A C 1
ATOM 2623 O O . PRO A 1 331 ? 28.133 10.199 41.395 1.00 27.14 331 PRO A O 1
ATOM 2626 N N . PRO A 1 332 ? 29.565 10.484 39.672 1.00 28.91 332 PRO A N 1
ATOM 2627 C CA . PRO A 1 332 ? 30.783 10.493 40.479 1.00 28.91 332 PRO A CA 1
ATOM 2628 C C . PRO A 1 332 ? 31.104 11.903 41.000 1.00 28.91 332 PRO A C 1
ATOM 2630 O O . PRO A 1 332 ? 30.839 12.904 40.333 1.00 28.91 332 PRO A O 1
ATOM 2633 N N . CYS A 1 333 ? 31.713 11.985 42.183 1.00 26.42 333 CYS A N 1
ATOM 2634 C CA . CYS A 1 333 ? 32.163 13.245 42.779 1.00 26.42 333 CYS A CA 1
ATOM 2635 C C . CYS A 1 333 ? 33.331 13.895 42.011 1.00 26.42 333 CYS A C 1
ATOM 2637 O O . CYS A 1 333 ? 34.212 13.209 41.498 1.00 26.42 333 CYS A O 1
ATOM 2639 N N . THR A 1 334 ? 33.399 15.227 42.061 1.00 31.03 334 THR A N 1
ATOM 2640 C CA . THR A 1 334 ? 34.639 16.017 41.912 1.00 31.03 334 THR A CA 1
ATOM 2641 C C . THR A 1 334 ? 35.639 15.635 43.031 1.00 31.03 334 THR A C 1
ATOM 2643 O O . THR A 1 334 ? 35.163 15.266 44.113 1.00 31.03 334 THR A O 1
ATOM 2646 N N . PRO A 1 335 ? 36.987 15.695 42.841 1.00 33.91 335 PRO A N 1
ATOM 2647 C CA . PRO A 1 335 ? 37.674 16.960 42.515 1.00 33.91 335 PRO A CA 1
ATOM 2648 C C . PRO A 1 335 ? 39.020 16.935 41.723 1.00 33.91 335 PRO A C 1
ATOM 2650 O O . PRO A 1 335 ? 39.670 15.911 41.555 1.00 33.91 335 PRO A O 1
ATOM 2653 N N . ASP A 1 336 ? 39.432 18.158 41.357 1.00 26.05 336 ASP A N 1
ATOM 2654 C CA . ASP A 1 336 ? 40.790 18.756 41.351 1.00 26.05 336 ASP A CA 1
ATOM 2655 C C . ASP A 1 336 ? 41.904 18.519 40.280 1.00 26.05 336 ASP A C 1
ATOM 2657 O O . ASP A 1 336 ? 42.560 17.487 40.201 1.00 26.05 336 ASP A O 1
ATOM 2661 N N . VAL A 1 337 ? 42.204 19.657 39.616 1.00 28.61 337 VAL A N 1
ATOM 2662 C CA . VAL A 1 337 ? 43.484 20.296 39.190 1.00 28.61 337 VAL A CA 1
ATOM 2663 C C . VAL A 1 337 ? 44.410 19.801 38.045 1.00 28.61 337 VAL A C 1
ATOM 2665 O O . VAL A 1 337 ? 44.756 18.639 37.894 1.00 28.61 337 VAL A O 1
ATOM 2668 N N . HIS A 1 338 ? 44.942 20.827 37.348 1.00 26.50 338 HIS A N 1
ATOM 2669 C CA . HIS A 1 338 ? 46.176 20.921 36.534 1.00 26.50 338 HIS A CA 1
ATOM 2670 C C . HIS A 1 338 ? 46.278 20.231 35.149 1.00 26.50 338 HIS A C 1
ATOM 2672 O O . HIS A 1 338 ? 46.871 19.164 35.025 1.00 26.50 338 HIS A O 1
ATOM 2678 N N . SER A 1 339 ? 45.983 20.967 34.060 1.00 28.53 339 SER A N 1
ATOM 2679 C CA . SER A 1 339 ? 47.021 21.720 33.299 1.00 28.53 339 SER A CA 1
ATOM 2680 C C . SER A 1 339 ? 46.556 22.311 31.949 1.00 28.53 339 SER A C 1
ATOM 2682 O O . SER A 1 339 ? 45.893 21.656 31.157 1.00 28.53 339 SER A O 1
ATOM 2684 N N . VAL A 1 340 ? 46.995 23.557 31.707 1.00 27.58 340 VAL A N 1
ATOM 2685 C CA . VAL A 1 340 ? 47.310 24.243 30.421 1.00 27.58 340 VAL A CA 1
ATOM 2686 C C . VAL A 1 340 ? 47.569 23.324 29.203 1.00 27.58 340 VAL A C 1
ATOM 2688 O O . VAL A 1 340 ? 48.163 22.268 29.367 1.00 27.58 340 VAL A O 1
ATOM 2691 N N . MET A 1 341 ? 47.260 23.661 27.938 1.00 27.42 341 MET A N 1
ATOM 2692 C CA . MET A 1 341 ? 47.017 24.942 27.219 1.00 27.42 341 MET A CA 1
ATOM 2693 C C . MET A 1 341 ? 46.209 24.631 25.908 1.00 27.42 341 MET A C 1
ATOM 2695 O O . MET A 1 341 ? 45.965 23.458 25.649 1.00 27.42 341 MET A O 1
ATOM 2699 N N . SER A 1 342 ? 45.755 25.523 25.004 1.00 27.78 342 SER A N 1
ATOM 2700 C CA . SER A 1 342 ? 45.965 26.969 24.758 1.00 27.78 342 SER A CA 1
ATOM 2701 C C . SER A 1 342 ? 44.800 27.613 23.944 1.00 27.78 342 SER A C 1
ATOM 2703 O O . SER A 1 342 ? 43.759 26.997 23.742 1.00 27.78 342 SER A O 1
ATOM 2705 N N . LEU A 1 343 ? 45.007 28.838 23.434 1.00 26.36 343 LEU A N 1
ATOM 2706 C CA . LEU A 1 343 ? 44.209 29.624 22.454 1.00 26.36 343 LEU A CA 1
ATOM 2707 C C . LEU A 1 343 ? 45.169 30.161 21.343 1.00 26.36 343 LEU A C 1
ATOM 2709 O O . LEU A 1 343 ? 46.377 30.074 21.596 1.00 26.36 343 LEU A O 1
ATOM 2713 N N . PRO A 1 344 ? 44.758 30.653 20.134 1.00 33.53 344 PRO A N 1
ATOM 2714 C CA . PRO A 1 344 ? 43.809 31.770 19.840 1.00 33.53 344 PRO A CA 1
ATOM 2715 C C . PRO A 1 344 ? 42.716 31.441 18.772 1.00 33.53 344 PRO A C 1
ATOM 2717 O O . PRO A 1 344 ? 42.927 30.555 17.956 1.00 33.53 344 PRO A O 1
ATOM 2720 N N . LEU A 1 345 ? 41.479 31.982 18.744 1.00 25.53 345 LEU A N 1
ATOM 2721 C CA . LEU A 1 345 ? 40.886 33.352 18.803 1.00 25.53 345 LEU A CA 1
ATOM 2722 C C . LEU A 1 345 ? 40.631 34.029 17.428 1.00 25.53 345 LEU A C 1
ATOM 2724 O O . LEU A 1 345 ? 41.396 33.825 16.495 1.00 25.53 345 LEU A O 1
ATOM 2728 N N . VAL A 1 346 ? 39.620 34.929 17.405 1.00 26.75 346 VAL A N 1
ATOM 2729 C CA . VAL A 1 346 ? 39.222 35.908 16.343 1.00 26.75 346 VAL A CA 1
ATOM 2730 C C . VAL A 1 346 ? 38.338 35.348 15.197 1.00 26.75 346 VAL A C 1
ATOM 2732 O O . VAL A 1 346 ? 38.711 34.363 14.579 1.00 26.75 346 VAL A O 1
ATOM 2735 N N . SER A 1 347 ? 37.188 35.928 14.791 1.00 27.39 347 SER A N 1
ATOM 2736 C CA . SER A 1 347 ? 36.243 36.902 15.407 1.00 27.39 347 SER A CA 1
ATOM 2737 C C . SER A 1 347 ? 34.924 37.010 14.598 1.00 27.39 347 SER A C 1
ATOM 2739 O O . SER A 1 347 ? 34.952 36.907 13.376 1.00 27.39 347 SER A O 1
ATOM 2741 N N . THR A 1 348 ? 33.799 37.330 15.252 1.00 31.48 348 THR A N 1
ATOM 2742 C CA . THR A 1 348 ? 32.508 37.748 14.637 1.00 31.48 348 THR A CA 1
ATOM 2743 C C . THR A 1 348 ? 32.515 39.214 14.154 1.00 31.48 348 THR A C 1
ATOM 2745 O O . THR A 1 348 ? 33.344 39.985 14.639 1.00 31.48 348 THR A O 1
ATOM 2748 N N . PRO A 1 349 ? 31.577 39.640 13.278 1.00 33.12 349 PRO A N 1
ATOM 2749 C CA . PRO A 1 349 ? 30.333 40.317 13.737 1.00 33.12 349 PRO A CA 1
ATOM 2750 C C . PRO A 1 349 ? 29.064 39.818 12.973 1.00 33.12 349 PRO A C 1
ATOM 2752 O O . PRO A 1 349 ? 29.211 39.151 11.956 1.00 33.12 349 PRO A O 1
ATOM 2755 N N . ARG A 1 350 ? 27.798 39.904 13.440 1.00 28.64 350 ARG A N 1
ATOM 2756 C CA . ARG A 1 350 ? 26.951 41.038 13.917 1.00 28.64 350 ARG A CA 1
ATOM 2757 C C . ARG A 1 350 ? 26.707 42.128 12.845 1.00 28.64 350 ARG A C 1
ATOM 2759 O O . ARG A 1 350 ? 27.662 42.515 12.189 1.00 28.64 350 ARG A O 1
ATOM 2766 N N . GLU A 1 351 ? 25.506 42.683 12.623 1.00 30.09 351 GLU A N 1
ATOM 2767 C CA . GLU A 1 351 ? 24.140 42.473 13.172 1.00 30.09 351 GLU A CA 1
ATOM 2768 C C . GLU A 1 351 ? 23.084 43.093 12.196 1.00 30.09 351 GLU A C 1
ATOM 2770 O O . GLU A 1 351 ? 23.462 43.587 11.137 1.00 30.09 351 GLU A O 1
ATOM 2775 N N . ASP A 1 352 ? 21.799 43.106 12.589 1.00 28.23 352 ASP A N 1
ATOM 2776 C CA . ASP A 1 352 ? 20.687 43.974 12.116 1.00 28.23 352 ASP A CA 1
ATOM 2777 C C . ASP A 1 352 ? 19.963 43.779 10.755 1.00 28.23 352 ASP A C 1
ATOM 2779 O O . ASP A 1 352 ? 20.548 43.803 9.678 1.00 28.23 352 ASP A O 1
ATOM 2783 N N . GLY A 1 353 ? 18.613 43.831 10.812 1.00 27.30 353 GLY A N 1
ATOM 2784 C CA . GLY A 1 353 ? 17.884 44.770 9.931 1.00 27.30 353 GLY A CA 1
ATOM 2785 C C . GLY A 1 353 ? 16.611 44.350 9.161 1.00 27.30 353 GLY A C 1
ATOM 2786 O O . GLY A 1 353 ? 16.636 44.326 7.941 1.00 27.30 353 GLY A O 1
ATOM 2787 N N . ARG A 1 354 ? 15.459 44.235 9.848 1.00 28.30 354 ARG A N 1
ATOM 2788 C CA . ARG A 1 354 ? 14.106 44.702 9.404 1.00 28.30 354 ARG A CA 1
ATOM 2789 C C . ARG A 1 354 ? 13.469 44.251 8.053 1.00 28.30 354 ARG A C 1
ATOM 2791 O O . ARG A 1 354 ? 13.851 44.673 6.970 1.00 28.30 354 ARG A O 1
ATOM 2798 N N . LEU A 1 355 ? 12.295 43.614 8.169 1.00 35.03 355 LEU A N 1
ATOM 2799 C CA . LEU A 1 355 ? 11.156 43.666 7.214 1.00 35.03 355 LEU A CA 1
ATOM 2800 C C . LEU A 1 355 ? 10.659 45.126 7.005 1.00 35.03 355 LEU A C 1
ATOM 2802 O O . LEU A 1 355 ? 10.825 45.914 7.949 1.00 35.03 355 LEU A O 1
ATOM 2806 N N . PRO A 1 356 ? 10.013 45.521 5.867 1.00 37.53 356 PRO A N 1
ATOM 2807 C CA . PRO A 1 356 ? 8.551 45.290 5.742 1.00 37.53 356 PRO A CA 1
ATOM 2808 C C . PRO A 1 356 ? 7.852 45.340 4.337 1.00 37.53 356 PRO A C 1
ATOM 2810 O O . PRO A 1 356 ? 8.361 45.873 3.357 1.00 37.53 356 PRO A O 1
ATOM 2813 N N . THR A 1 357 ? 6.572 44.927 4.357 1.00 26.34 357 THR A N 1
ATOM 2814 C CA . THR A 1 357 ? 5.412 45.328 3.505 1.00 26.34 357 THR A CA 1
ATOM 2815 C C . THR A 1 357 ? 5.220 44.782 2.074 1.00 26.34 357 THR A C 1
ATOM 2817 O O . THR A 1 357 ? 6.113 44.752 1.238 1.00 26.34 357 THR A O 1
ATOM 2820 N N . ALA A 1 358 ? 3.957 44.434 1.787 1.00 28.39 358 ALA A N 1
ATOM 2821 C CA . ALA A 1 358 ? 3.415 43.957 0.512 1.00 28.39 358 ALA A CA 1
ATOM 2822 C C . ALA A 1 358 ? 2.985 45.077 -0.461 1.00 28.39 358 ALA A C 1
ATOM 2824 O O . ALA A 1 358 ? 2.608 46.164 -0.022 1.00 28.39 358 ALA A O 1
ATOM 2825 N N . ILE A 1 359 ? 2.900 44.766 -1.767 1.00 27.86 359 ILE A N 1
ATOM 2826 C CA . ILE A 1 359 ? 2.176 45.567 -2.776 1.00 27.86 359 ILE A CA 1
ATOM 2827 C C . ILE A 1 359 ? 1.381 44.670 -3.755 1.00 27.86 359 ILE A C 1
ATOM 2829 O O . ILE A 1 359 ? 1.941 43.803 -4.410 1.00 27.86 359 ILE A O 1
ATOM 2833 N N . LYS A 1 360 ? 0.071 44.959 -3.833 1.00 25.78 360 LYS A N 1
ATOM 2834 C CA . LYS A 1 360 ? -0.938 44.765 -4.906 1.00 25.78 360 LYS A CA 1
ATOM 2835 C C . LYS A 1 360 ? -0.816 43.637 -5.952 1.00 25.78 360 LYS A C 1
ATOM 2837 O O . LYS A 1 360 ? 0.057 43.642 -6.812 1.00 25.78 360 LYS A O 1
ATOM 2842 N N . MET A 1 361 ? -1.913 42.878 -6.047 1.00 27.38 361 MET A N 1
ATOM 2843 C CA . MET A 1 361 ? -2.434 42.331 -7.311 1.00 27.38 361 MET A CA 1
ATOM 2844 C C . MET A 1 361 ? -3.153 43.422 -8.139 1.00 27.38 361 MET A C 1
ATOM 2846 O O . MET A 1 361 ? -3.720 44.344 -7.542 1.00 27.38 361 MET A O 1
ATOM 2850 N N . PRO A 1 362 ? -3.225 43.290 -9.475 1.00 30.56 362 PRO A N 1
ATOM 2851 C CA . PRO A 1 362 ? -4.294 43.848 -10.307 1.00 30.56 362 PRO A CA 1
ATOM 2852 C C . PRO A 1 362 ? -5.411 42.816 -10.572 1.00 30.56 362 PRO A C 1
ATOM 2854 O O . PRO A 1 362 ? -5.148 41.620 -10.659 1.00 30.56 362 PRO A O 1
ATOM 2857 N N . ASP A 1 363 ? -6.642 43.300 -10.737 1.00 27.11 363 ASP A N 1
ATOM 2858 C CA . ASP A 1 363 ? -7.852 42.541 -11.097 1.00 27.11 363 ASP A CA 1
ATOM 2859 C C . ASP A 1 363 ? -8.351 43.021 -12.468 1.00 27.11 363 ASP A C 1
ATOM 2861 O O . ASP A 1 363 ? -8.639 44.209 -12.599 1.00 27.11 363 ASP A O 1
ATOM 2865 N N . GLU A 1 364 ? -8.487 42.119 -13.452 1.00 27.95 364 GLU A N 1
ATOM 2866 C CA . GLU A 1 364 ? -9.356 42.318 -14.626 1.00 27.95 364 GLU A CA 1
ATOM 2867 C C . GLU A 1 364 ? -10.040 41.014 -15.100 1.00 27.95 364 GLU A C 1
ATOM 2869 O O . GLU A 1 364 ? -9.529 40.247 -15.910 1.00 27.95 364 GLU A O 1
ATOM 2874 N N . ARG A 1 365 ? -11.258 40.808 -14.591 1.00 27.73 365 ARG A N 1
ATOM 2875 C CA . ARG A 1 365 ? -12.519 40.693 -15.366 1.00 27.73 365 ARG A CA 1
ATOM 2876 C C . ARG A 1 365 ? -12.637 39.778 -16.613 1.00 27.73 365 ARG A C 1
ATOM 2878 O O . ARG A 1 365 ? -12.147 40.070 -17.693 1.00 27.73 365 ARG A O 1
ATOM 2885 N N . LEU A 1 366 ? -13.615 38.867 -16.486 1.00 27.62 366 LEU A N 1
ATOM 2886 C CA . LEU A 1 366 ? -14.561 38.354 -17.503 1.00 27.62 366 LEU A CA 1
ATOM 2887 C C . LEU A 1 366 ? -14.036 37.598 -18.749 1.00 27.62 366 LEU A C 1
ATOM 2889 O O . LEU A 1 366 ? -13.836 38.178 -19.811 1.00 27.62 366 LEU A O 1
ATOM 2893 N N . ALA A 1 367 ? -14.167 36.266 -18.698 1.00 26.14 367 ALA A N 1
ATOM 2894 C CA . ALA A 1 367 ? -14.934 35.508 -19.700 1.00 26.14 367 ALA A CA 1
ATOM 2895 C C . ALA A 1 367 ? -15.462 34.184 -19.105 1.00 26.14 367 ALA A C 1
ATOM 2897 O O . ALA A 1 367 ? -14.769 33.507 -18.351 1.00 26.14 367 ALA A O 1
ATOM 2898 N N . SER A 1 368 ? -16.694 33.801 -19.444 1.00 31.47 368 SER A N 1
ATOM 2899 C CA . SER A 1 368 ? -17.314 32.506 -19.099 1.00 31.47 368 SER A CA 1
ATOM 2900 C C . SER A 1 368 ? -17.774 31.800 -20.394 1.00 31.47 368 SER A C 1
ATOM 2902 O O . SER A 1 368 ? -17.780 32.435 -21.449 1.00 31.47 368 SER A O 1
ATOM 2904 N N . PRO A 1 369 ? -18.035 30.479 -20.387 1.00 30.73 369 PRO A N 1
ATOM 2905 C CA . PRO A 1 369 ? -17.393 29.603 -21.369 1.00 30.73 369 PRO A CA 1
ATOM 2906 C C . PRO A 1 369 ? -18.219 29.304 -22.627 1.00 30.73 369 PRO A C 1
ATOM 2908 O O . PRO A 1 369 ? -19.445 29.189 -22.592 1.00 30.73 369 PRO A O 1
ATOM 2911 N N . LEU A 1 370 ? -17.517 29.051 -23.737 1.00 25.98 370 LEU A N 1
ATOM 2912 C CA . LEU A 1 370 ? -18.113 28.504 -24.955 1.00 25.98 370 LEU A CA 1
ATOM 2913 C C . LEU A 1 370 ? -18.366 26.998 -24.809 1.00 25.98 370 LEU A C 1
ATOM 2915 O O . LEU A 1 370 ? -17.446 26.198 -24.650 1.00 25.98 370 LEU A O 1
ATOM 2919 N N . SER A 1 371 ? -19.637 26.613 -24.898 1.00 26.73 371 SER A N 1
ATOM 2920 C CA . SER A 1 371 ? -20.064 25.212 -24.916 1.00 26.73 371 SER A CA 1
ATOM 2921 C C . SER A 1 371 ? -19.759 24.551 -26.260 1.00 26.73 371 SER A C 1
ATOM 2923 O O . SER A 1 371 ? -20.229 25.026 -27.293 1.00 26.73 371 SER A O 1
ATOM 2925 N N . VAL A 1 372 ? -19.096 23.391 -26.253 1.00 27.91 372 VAL A N 1
ATOM 2926 C CA . VAL A 1 372 ? -19.034 22.496 -27.422 1.00 27.91 372 VAL A CA 1
ATOM 2927 C C . VAL A 1 372 ? -19.549 21.114 -27.036 1.00 27.91 372 VAL A C 1
ATOM 2929 O O . VAL A 1 372 ? -18.904 20.356 -26.316 1.00 27.91 372 VAL A O 1
ATOM 2932 N N . LYS A 1 373 ? -20.737 20.782 -27.548 1.00 30.03 373 LYS A N 1
ATOM 2933 C CA . LYS A 1 373 ? -21.321 19.440 -27.470 1.00 30.03 373 LYS A CA 1
ATOM 2934 C C . LYS A 1 373 ? -20.461 18.478 -28.296 1.00 30.03 373 LYS A C 1
ATOM 2936 O O . LYS A 1 373 ? -20.260 18.731 -29.482 1.00 30.03 373 LYS A O 1
ATOM 2941 N N . LYS A 1 374 ? -20.046 17.340 -27.730 1.00 29.89 374 LYS A N 1
ATOM 2942 C CA . LYS A 1 374 ? -19.667 16.163 -28.527 1.00 29.89 374 LYS A CA 1
ATOM 2943 C C . LYS A 1 374 ? -20.750 15.099 -28.419 1.00 29.89 374 LYS A C 1
ATOM 2945 O O . LYS A 1 374 ? -21.158 14.704 -27.333 1.00 29.89 374 LYS A O 1
ATOM 2950 N N . ILE A 1 375 ? -21.238 14.711 -29.589 1.00 28.88 375 ILE A N 1
ATOM 2951 C CA . ILE A 1 375 ? -22.325 13.763 -29.803 1.00 28.88 375 ILE A CA 1
ATOM 2952 C C . ILE A 1 375 ? -21.743 12.351 -29.705 1.00 28.88 375 ILE A C 1
ATOM 2954 O O . ILE A 1 375 ? -20.796 12.029 -30.420 1.00 28.88 375 ILE A O 1
ATOM 2958 N N . LEU A 1 376 ? -22.313 11.516 -28.837 1.00 27.62 376 LEU A N 1
ATOM 2959 C CA . LEU A 1 376 ? -22.100 10.069 -28.863 1.00 27.62 376 LEU A CA 1
ATOM 2960 C C . LEU A 1 376 ? -23.062 9.457 -29.893 1.00 27.62 376 LEU A C 1
ATOM 2962 O O . LEU A 1 376 ? -24.264 9.714 -29.791 1.00 27.62 376 LEU A O 1
ATOM 2966 N N . PRO A 1 377 ? -22.592 8.654 -30.864 1.00 31.12 377 PRO A N 1
ATOM 2967 C CA . PRO A 1 377 ? -23.484 7.862 -31.696 1.00 31.12 377 PRO A CA 1
ATOM 2968 C C . PRO A 1 377 ? -24.038 6.681 -30.888 1.00 31.12 377 PRO A C 1
ATOM 2970 O O . PRO A 1 377 ? -23.288 5.876 -30.333 1.00 31.12 377 PRO A O 1
ATOM 2973 N N . SER A 1 378 ? -25.362 6.580 -30.835 1.00 26.73 378 SER A N 1
ATOM 2974 C CA . SER A 1 378 ? -26.082 5.423 -30.311 1.00 26.73 378 SER A CA 1
ATOM 2975 C C . SER A 1 378 ? -25.848 4.180 -31.180 1.00 26.73 378 SER A C 1
ATOM 2977 O O . SER A 1 378 ? -25.730 4.264 -32.403 1.00 26.73 378 SER A O 1
ATOM 2979 N N . ARG A 1 379 ? -25.832 3.001 -30.549 1.00 29.53 379 ARG A N 1
ATOM 2980 C CA . ARG A 1 379 ? -26.073 1.719 -31.223 1.00 29.53 379 ARG A CA 1
ATOM 2981 C C . ARG A 1 379 ? -27.297 1.076 -30.595 1.00 29.53 379 ARG A C 1
ATOM 2983 O O . ARG A 1 379 ? -27.261 0.714 -29.423 1.00 29.53 379 ARG A O 1
ATOM 2990 N N . ASP A 1 380 ? -28.350 0.958 -31.391 1.00 28.84 380 ASP A N 1
ATOM 2991 C CA . ASP A 1 380 ? -29.591 0.312 -30.987 1.00 28.84 380 ASP A CA 1
ATOM 2992 C C . ASP A 1 380 ? -29.498 -1.219 -30.990 1.00 28.84 380 ASP A C 1
ATOM 2994 O O . ASP A 1 380 ? -28.609 -1.835 -31.587 1.00 28.84 380 ASP A O 1
ATOM 2998 N N . SER A 1 381 ? -30.443 -1.804 -30.258 1.00 29.78 381 SER A N 1
ATOM 2999 C CA . SER A 1 381 ? -30.644 -3.237 -30.049 1.00 29.78 381 SER A CA 1
ATOM 3000 C C . SER A 1 381 ? -31.083 -3.976 -31.321 1.00 29.78 381 SER A C 1
ATOM 3002 O O . SER A 1 381 ? -31.724 -3.375 -32.179 1.00 29.78 381 SER A O 1
ATOM 3004 N N . MET A 1 382 ? -30.797 -5.285 -31.398 1.00 29.61 382 MET A N 1
ATOM 3005 C CA . MET A 1 382 ? -31.769 -6.350 -31.737 1.00 29.61 382 MET A CA 1
ATOM 3006 C C . MET A 1 382 ? -31.078 -7.718 -31.891 1.00 29.61 382 MET A C 1
ATOM 3008 O O . MET A 1 382 ? -30.300 -7.932 -32.818 1.00 29.61 382 MET A O 1
ATOM 3012 N N . SER A 1 383 ? -31.390 -8.668 -31.006 1.00 31.28 383 SER A N 1
ATOM 3013 C CA . SER A 1 383 ? -31.445 -10.116 -31.301 1.00 31.28 383 SER A CA 1
ATOM 3014 C C . SER A 1 383 ? -32.061 -10.858 -30.110 1.00 31.28 383 SER A C 1
ATOM 3016 O O . SER A 1 383 ? -31.512 -10.869 -29.012 1.00 31.28 383 SER A O 1
ATOM 3018 N N . GLU A 1 384 ? -33.238 -11.442 -30.323 1.00 29.70 384 GLU A N 1
ATOM 3019 C CA . GLU A 1 384 ? -34.024 -12.146 -29.306 1.00 29.70 384 GLU A CA 1
ATOM 3020 C C . GLU A 1 384 ? -33.876 -13.675 -29.396 1.00 29.70 384 GLU A C 1
ATOM 3022 O O . GLU A 1 384 ? -33.916 -14.228 -30.493 1.00 29.70 384 GLU A O 1
ATOM 3027 N N . LEU A 1 385 ? -33.895 -14.323 -28.216 1.00 28.70 385 LEU A N 1
ATOM 3028 C CA . LEU A 1 385 ? -34.419 -15.683 -27.950 1.00 28.70 385 LEU A CA 1
ATOM 3029 C C . LEU A 1 385 ? -33.618 -16.890 -28.521 1.00 28.70 385 LEU A C 1
ATOM 3031 O O . LEU A 1 385 ? -32.817 -16.717 -29.437 1.00 28.70 385 LEU A O 1
ATOM 3035 N N . PRO A 1 386 ? -33.770 -18.127 -27.972 1.00 32.53 386 PRO A N 1
ATOM 3036 C CA . PRO A 1 386 ? -34.843 -18.630 -27.093 1.00 32.53 386 PRO A CA 1
ATOM 3037 C C . PRO A 1 386 ? -34.408 -19.155 -25.698 1.00 32.53 386 PRO A C 1
ATOM 3039 O O . PRO A 1 386 ? -33.220 -19.352 -25.443 1.00 32.53 386 PRO A O 1
ATOM 3042 N N . PRO A 1 387 ? -35.367 -19.415 -24.781 1.00 31.84 387 PRO A N 1
ATOM 3043 C CA . PRO A 1 387 ? -35.102 -20.022 -23.476 1.00 31.84 387 PRO A CA 1
ATOM 3044 C C . PRO A 1 387 ? -35.003 -21.555 -23.556 1.00 31.84 387 PRO A C 1
ATOM 3046 O O . PRO A 1 387 ? -35.631 -22.188 -24.404 1.00 31.84 387 PRO A O 1
ATOM 3049 N N . LEU A 1 388 ? -34.273 -22.158 -22.612 1.00 34.69 388 LEU A N 1
ATOM 3050 C CA . LEU A 1 388 ? -34.225 -23.610 -22.392 1.00 34.69 388 LEU A CA 1
ATOM 3051 C C . LEU A 1 388 ? -34.822 -23.981 -21.016 1.00 34.69 388 LEU A C 1
ATOM 3053 O O . LEU A 1 388 ? -34.940 -23.111 -20.151 1.00 34.69 388 LEU A O 1
ATOM 3057 N N . PRO A 1 389 ? -35.324 -25.221 -20.847 1.00 33.62 389 PRO A N 1
ATOM 3058 C CA . PRO A 1 389 ? -36.564 -25.434 -20.103 1.00 33.62 389 PRO A CA 1
ATOM 3059 C C . PRO A 1 389 ? -36.408 -25.675 -18.598 1.00 33.62 389 PRO A C 1
ATOM 3061 O O . PRO A 1 389 ? -35.405 -26.188 -18.109 1.00 33.62 389 PRO A O 1
ATOM 3064 N N . VAL A 1 390 ? -37.499 -25.385 -17.887 1.00 30.75 390 VAL A N 1
ATOM 3065 C CA . VAL A 1 390 ? -37.758 -25.836 -16.516 1.00 30.75 390 VAL A CA 1
ATOM 3066 C C . VAL A 1 390 ? -38.004 -27.348 -16.511 1.00 30.75 390 VAL A C 1
ATOM 3068 O O . VAL A 1 390 ? -38.833 -27.836 -17.278 1.00 30.75 390 VAL A O 1
ATOM 3071 N N . THR A 1 391 ? -37.360 -28.075 -15.597 1.00 28.92 391 THR A N 1
ATOM 3072 C CA . THR A 1 391 ? -37.717 -29.461 -15.253 1.00 28.92 391 THR A CA 1
ATOM 3073 C C . THR A 1 391 ? -37.997 -29.579 -13.759 1.00 28.92 391 THR A C 1
ATOM 3075 O O . THR A 1 391 ? -37.151 -29.236 -12.934 1.00 28.92 391 THR A O 1
ATOM 3078 N N . THR A 1 392 ? -39.188 -30.067 -13.431 1.00 29.25 392 THR A N 1
ATOM 3079 C CA . THR A 1 392 ? -39.685 -30.339 -12.077 1.00 29.25 392 THR A CA 1
ATOM 3080 C C . THR A 1 392 ? -39.326 -31.749 -11.603 1.00 29.25 392 THR A C 1
ATOM 3082 O O . THR A 1 392 ? -39.357 -32.673 -12.408 1.00 29.25 392 THR A O 1
ATOM 3085 N N . ASP A 1 393 ? -39.109 -31.882 -10.291 1.00 29.66 393 ASP A N 1
ATOM 3086 C CA . ASP A 1 393 ? -39.240 -33.080 -9.440 1.00 29.66 393 ASP A CA 1
ATOM 3087 C C . ASP A 1 393 ? -38.482 -34.384 -9.774 1.00 29.66 393 ASP A C 1
ATOM 3089 O O . ASP A 1 393 ? -38.567 -34.957 -10.856 1.00 29.66 393 ASP A O 1
ATOM 3093 N N . GLY A 1 394 ? -37.812 -34.938 -8.752 1.00 28.48 394 GLY A N 1
ATOM 3094 C CA . GLY A 1 394 ? -37.167 -36.254 -8.836 1.00 28.48 394 GLY A CA 1
ATOM 3095 C C . GLY A 1 394 ? -36.257 -36.607 -7.655 1.00 28.48 394 GLY A C 1
ATOM 3096 O O . GLY A 1 394 ? -35.040 -36.666 -7.807 1.00 28.48 394 GLY A O 1
ATOM 3097 N N . LEU A 1 395 ? -36.833 -36.878 -6.477 1.00 29.70 395 LEU A N 1
A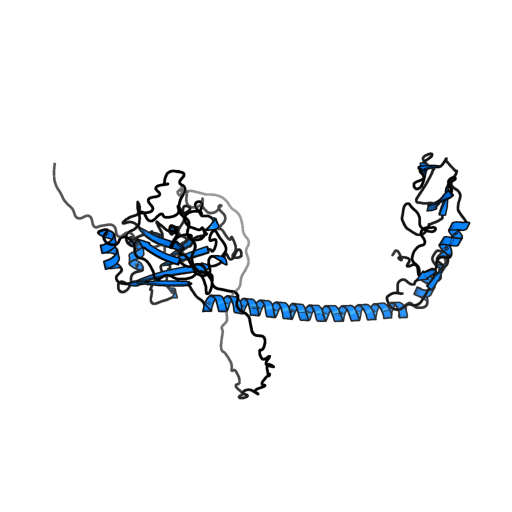TOM 3098 C CA . LEU A 1 395 ? -36.131 -37.587 -5.392 1.00 29.70 395 LEU A CA 1
ATOM 3099 C C . LEU A 1 395 ? -35.705 -38.994 -5.854 1.00 29.70 395 LEU A C 1
ATOM 3101 O O . LEU A 1 395 ? -36.450 -39.657 -6.577 1.00 29.70 395 LEU A O 1
ATOM 3105 N N . PRO A 1 396 ? -34.571 -39.506 -5.349 1.00 31.83 396 PRO A N 1
ATOM 3106 C CA . PRO A 1 396 ? -34.711 -40.713 -4.533 1.00 31.83 396 PRO A CA 1
ATOM 3107 C C . PRO A 1 396 ? -33.939 -40.672 -3.205 1.00 31.83 396 PRO A C 1
ATOM 3109 O O . PRO A 1 396 ? -33.021 -39.886 -2.978 1.00 31.83 396 PRO A O 1
ATOM 3112 N N . SER A 1 397 ? -34.357 -41.556 -2.304 1.00 26.03 397 SER A N 1
ATOM 3113 C CA . SER A 1 397 ? -33.942 -41.641 -0.905 1.00 26.03 397 SER A CA 1
ATOM 3114 C C . SER A 1 397 ? -32.748 -42.570 -0.648 1.00 26.03 397 SER A C 1
ATOM 3116 O O . SER A 1 397 ? -32.759 -43.712 -1.089 1.00 26.03 397 SER A O 1
ATOM 3118 N N . VAL A 1 398 ? -31.840 -42.108 0.221 1.00 27.52 398 VAL A N 1
ATOM 3119 C CA . VAL A 1 398 ? -31.126 -42.868 1.276 1.00 27.52 398 VAL A CA 1
ATOM 3120 C C . VAL A 1 398 ? -30.383 -44.165 0.898 1.00 27.52 398 VAL A C 1
ATOM 3122 O O . VAL A 1 398 ? -30.976 -45.224 0.720 1.00 27.52 398 VAL A O 1
ATOM 3125 N N . SER A 1 399 ? -29.061 -44.142 1.103 1.00 25.55 399 SER A N 1
ATOM 3126 C CA . SER A 1 399 ? -28.355 -45.256 1.758 1.00 25.55 399 SER A CA 1
ATOM 3127 C C . SER A 1 399 ? -27.250 -44.726 2.675 1.00 25.55 399 SER A C 1
ATOM 3129 O O . SER A 1 399 ? -26.473 -43.858 2.288 1.00 25.55 399 SER A O 1
ATOM 3131 N N . THR A 1 400 ? -27.202 -45.233 3.903 1.00 26.02 400 THR A N 1
ATOM 3132 C CA . THR A 1 400 ? -26.367 -44.749 5.011 1.00 26.02 400 THR A CA 1
ATOM 3133 C C . THR A 1 400 ? -24.962 -45.354 5.040 1.00 26.02 400 THR A C 1
ATOM 3135 O O . THR A 1 400 ? -24.846 -46.578 5.025 1.00 26.02 400 THR A O 1
ATOM 3138 N N . THR A 1 401 ? -23.932 -44.550 5.319 1.00 26.88 401 THR A N 1
ATOM 3139 C CA . THR A 1 401 ? -22.756 -45.003 6.092 1.00 26.88 401 THR A CA 1
ATOM 3140 C C . THR A 1 401 ? -22.291 -43.930 7.078 1.00 26.88 401 THR A C 1
ATOM 3142 O O . THR A 1 401 ? -22.303 -42.735 6.804 1.00 26.88 401 THR A O 1
ATOM 3145 N N . SER A 1 402 ? -21.944 -44.387 8.280 1.00 26.88 402 SER A N 1
ATOM 3146 C CA . SER A 1 402 ? -21.617 -43.578 9.457 1.00 26.88 402 SER A CA 1
ATOM 3147 C C . SER A 1 402 ? -20.171 -43.079 9.457 1.00 26.88 402 SER A C 1
ATOM 3149 O O . SER A 1 402 ? -19.260 -43.903 9.386 1.00 26.88 402 SER A O 1
ATOM 3151 N N . THR A 1 403 ? -19.971 -41.787 9.748 1.00 28.31 403 THR A N 1
ATOM 3152 C CA . THR A 1 403 ? -18.829 -41.359 10.575 1.00 28.31 403 THR A CA 1
ATOM 3153 C C . THR A 1 403 ? -19.209 -40.195 11.502 1.00 28.31 403 THR A C 1
ATOM 3155 O O . THR A 1 403 ? -19.928 -39.279 11.117 1.00 28.31 403 THR A O 1
ATOM 3158 N N . ARG A 1 404 ? -18.739 -40.278 12.754 1.00 28.03 404 ARG A N 1
ATOM 3159 C CA . ARG A 1 404 ? -19.024 -39.411 13.921 1.00 28.03 404 ARG A CA 1
ATOM 3160 C C . ARG A 1 404 ? -19.097 -37.887 13.671 1.00 28.03 404 ARG A C 1
ATOM 3162 O O . ARG A 1 404 ? -18.282 -37.356 12.921 1.00 28.03 404 ARG A O 1
ATOM 3169 N N . PRO A 1 405 ? -19.930 -37.153 14.442 1.00 27.83 405 PRO A N 1
ATOM 3170 C CA . PRO A 1 405 ? -19.934 -35.693 14.435 1.00 27.83 405 PRO A CA 1
ATOM 3171 C C . PRO A 1 405 ? -18.723 -35.109 15.181 1.00 27.83 405 PRO A C 1
ATOM 3173 O O . PRO A 1 405 ? -18.494 -35.416 16.355 1.00 27.83 405 PRO A O 1
ATOM 3176 N N . HIS A 1 406 ? -18.001 -34.185 14.543 1.00 29.39 406 HIS A N 1
ATOM 3177 C CA . HIS A 1 406 ? -17.107 -33.275 15.259 1.00 29.39 406 HIS A CA 1
ATOM 3178 C C . HIS A 1 406 ? -17.934 -32.216 15.998 1.00 29.39 406 HIS A C 1
ATOM 3180 O O . HIS A 1 406 ? -18.433 -31.256 15.415 1.00 29.39 406 HIS A O 1
ATOM 3186 N N . SER A 1 407 ? -18.063 -32.388 17.313 1.00 32.34 407 SER A N 1
ATOM 3187 C CA . SER A 1 407 ? -18.606 -31.371 18.215 1.00 32.34 407 SER A CA 1
ATOM 3188 C C . SER A 1 407 ? -17.636 -30.186 18.331 1.00 32.34 407 SER A C 1
ATOM 3190 O O . SER A 1 407 ? -16.780 -30.171 19.218 1.00 32.34 407 SER A O 1
ATOM 3192 N N . MET A 1 408 ? -17.806 -29.160 17.498 1.00 30.42 408 MET A N 1
ATOM 3193 C CA . MET A 1 408 ? -17.192 -27.844 17.708 1.00 30.42 408 MET A CA 1
ATOM 3194 C C . MET A 1 408 ? -18.211 -26.893 18.345 1.00 30.42 408 MET A C 1
ATOM 3196 O O . MET A 1 408 ? -19.041 -26.282 17.675 1.00 30.42 408 MET A O 1
ATOM 3200 N N . ARG A 1 409 ? -18.151 -26.774 19.678 1.00 32.34 409 ARG A N 1
ATOM 3201 C CA . ARG A 1 409 ? -18.887 -25.754 20.441 1.00 32.34 409 ARG A CA 1
ATOM 3202 C C . ARG A 1 409 ? -18.244 -24.377 20.232 1.00 32.34 409 ARG A C 1
ATOM 3204 O O . ARG A 1 409 ? -17.462 -23.934 21.071 1.00 32.34 409 ARG A O 1
ATOM 3211 N N . LEU A 1 410 ? -18.609 -23.674 19.164 1.00 33.44 410 LEU A N 1
ATOM 3212 C CA . LEU A 1 410 ? -18.322 -22.242 19.040 1.00 33.44 410 LEU A CA 1
ATOM 3213 C C . LEU A 1 410 ? -19.383 -21.434 19.800 1.00 33.44 410 LEU A C 1
ATOM 3215 O O . LEU A 1 410 ? -20.400 -21.022 19.253 1.00 33.44 410 LEU A O 1
ATOM 3219 N N . SER A 1 411 ? -19.150 -21.243 21.102 1.00 31.62 411 SER A N 1
ATOM 3220 C CA . SER A 1 411 ? -19.988 -20.403 21.976 1.00 31.62 411 SER A CA 1
ATOM 3221 C C . SER A 1 411 ? -19.162 -19.509 22.914 1.00 31.62 411 SER A C 1
ATOM 3223 O O . SER A 1 411 ? -19.585 -19.194 24.028 1.00 31.62 411 SER A O 1
ATOM 3225 N N . LYS A 1 412 ? -17.952 -19.137 22.487 1.00 42.00 412 LYS A N 1
ATOM 3226 C CA . LYS A 1 412 ? -17.105 -18.114 23.112 1.00 42.00 412 LYS A CA 1
ATOM 3227 C C . LYS A 1 412 ? -16.513 -17.262 21.996 1.00 42.00 412 LYS A C 1
ATOM 3229 O O . LYS A 1 412 ? -16.127 -17.808 20.967 1.00 42.00 412 LYS A O 1
ATOM 3234 N N . ASN A 1 413 ? -16.459 -15.948 22.198 1.00 55.81 413 ASN A N 1
ATOM 3235 C CA . ASN A 1 413 ? -15.838 -15.031 21.246 1.00 55.81 413 ASN A CA 1
ATOM 3236 C C . ASN A 1 413 ? -14.325 -15.282 21.257 1.00 55.81 413 ASN A C 1
ATOM 3238 O O . ASN A 1 413 ? -13.641 -14.860 22.187 1.00 55.81 413 ASN A O 1
ATOM 3242 N N . ALA A 1 414 ? -13.829 -16.033 20.275 1.00 72.06 414 ALA A N 1
ATOM 3243 C CA . ALA A 1 414 ? -12.401 -16.235 20.088 1.00 72.06 414 ALA A CA 1
ATOM 3244 C C . ALA A 1 414 ? -11.760 -14.921 19.622 1.00 72.06 414 ALA A C 1
ATOM 3246 O O . ALA A 1 414 ? -12.320 -14.222 18.771 1.00 72.06 414 ALA A O 1
ATOM 3247 N N . VAL A 1 415 ? -10.591 -14.607 20.177 1.00 78.19 415 VAL A N 1
ATOM 3248 C CA . VAL A 1 415 ? -9.778 -13.442 19.820 1.00 78.19 415 VAL A CA 1
ATOM 3249 C C . VAL A 1 415 ? -8.389 -13.936 19.432 1.00 78.19 415 VAL A C 1
ATOM 3251 O O . VAL A 1 415 ? -7.797 -14.712 20.183 1.00 78.19 415 VAL A O 1
ATOM 3254 N N . ALA A 1 416 ? -7.882 -13.491 18.283 1.00 76.38 416 ALA A N 1
ATOM 3255 C CA . ALA A 1 416 ? -6.560 -13.858 17.790 1.00 76.38 416 ALA A CA 1
ATOM 3256 C C . ALA A 1 416 ? -5.466 -13.428 18.786 1.00 76.38 416 ALA A C 1
ATOM 3258 O O . ALA A 1 416 ? -5.468 -12.268 19.219 1.00 76.38 416 ALA A O 1
ATOM 3259 N N . PRO A 1 417 ? -4.496 -14.297 19.123 1.00 74.88 417 PRO A N 1
ATOM 3260 C CA . PRO A 1 417 ? -3.299 -13.896 19.847 1.00 74.88 417 PRO A CA 1
ATOM 3261 C C . PRO A 1 417 ? -2.489 -12.903 19.008 1.00 74.88 417 PRO A C 1
ATOM 3263 O O . PRO A 1 417 ? -1.844 -13.264 18.019 1.00 74.88 417 PRO A O 1
ATOM 3266 N N . MET A 1 418 ? -2.536 -11.633 19.401 1.00 79.75 418 MET A N 1
ATOM 3267 C CA . MET A 1 418 ? -1.717 -10.592 18.791 1.00 79.75 418 MET A CA 1
ATOM 3268 C C . MET A 1 418 ? -0.255 -10.736 19.243 1.00 79.75 418 MET A C 1
ATOM 3270 O O . MET A 1 418 ? -0.022 -11.110 20.395 1.00 79.75 418 MET A O 1
ATOM 3274 N N . PRO A 1 419 ? 0.736 -10.428 18.383 1.00 63.84 419 PRO A N 1
ATOM 3275 C CA . PRO A 1 419 ? 2.105 -10.212 18.848 1.00 63.84 419 PRO A CA 1
ATOM 3276 C C . PRO A 1 419 ? 2.130 -9.089 19.897 1.00 63.84 419 PRO A C 1
ATOM 3278 O O . PRO A 1 419 ? 1.368 -8.128 19.770 1.00 63.84 419 PRO A O 1
ATOM 3281 N N . ASP A 1 420 ? 2.988 -9.220 20.917 1.00 52.19 420 ASP A N 1
ATOM 3282 C CA . ASP A 1 420 ? 3.107 -8.247 22.012 1.00 52.19 420 ASP A CA 1
ATOM 3283 C C . ASP A 1 420 ? 3.333 -6.831 21.455 1.00 52.19 420 ASP A C 1
ATOM 3285 O O . ASP A 1 420 ? 4.338 -6.596 20.777 1.00 52.19 420 ASP A O 1
ATOM 3289 N N . PRO A 1 421 ? 2.415 -5.880 21.705 1.00 50.00 421 PRO A N 1
ATOM 3290 C CA . PRO A 1 421 ? 2.527 -4.551 21.142 1.00 50.00 421 PRO A CA 1
ATOM 3291 C C . PRO A 1 421 ? 3.056 -3.547 22.166 1.00 50.00 421 PRO A C 1
ATOM 3293 O O . PRO A 1 421 ? 2.468 -3.353 23.232 1.00 50.00 421 PRO A O 1
ATOM 3296 N N . SER A 1 422 ? 4.074 -2.789 21.772 1.00 34.56 422 SER A N 1
ATOM 3297 C CA . SER A 1 422 ? 4.232 -1.424 22.272 1.00 34.56 422 SER A CA 1
ATOM 3298 C C . SER A 1 422 ? 3.104 -0.579 21.660 1.00 34.56 422 SER A C 1
ATOM 3300 O O . SER A 1 422 ? 3.059 -0.469 20.432 1.00 34.56 422 SER A O 1
ATOM 3302 N N . PRO A 1 423 ? 2.170 0.002 22.437 1.00 44.44 423 PRO A N 1
ATOM 3303 C CA . PRO A 1 423 ? 1.253 0.993 21.887 1.00 44.44 423 PRO A CA 1
ATOM 3304 C C . PRO A 1 423 ? 2.080 2.204 21.445 1.00 44.44 423 PRO A C 1
ATOM 3306 O O . PRO A 1 423 ? 2.699 2.870 22.273 1.00 44.44 423 PRO A O 1
ATOM 3309 N N . TYR A 1 424 ? 2.119 2.470 20.139 1.00 41.28 424 TYR A N 1
ATOM 3310 C CA . TYR A 1 424 ? 2.785 3.656 19.613 1.00 41.28 424 TYR A CA 1
ATOM 3311 C C . TYR A 1 424 ? 1.893 4.869 19.883 1.00 41.28 424 TYR A C 1
ATOM 3313 O O . TYR A 1 424 ? 0.958 5.155 19.132 1.00 41.28 424 TYR A O 1
ATOM 3321 N N . VAL A 1 425 ? 2.153 5.548 21.000 1.00 38.50 425 VAL A N 1
ATOM 3322 C CA . VAL A 1 425 ? 1.502 6.818 21.322 1.00 38.50 425 VAL A CA 1
ATOM 3323 C C . VAL A 1 425 ? 2.003 7.854 20.323 1.00 38.50 425 VAL A C 1
ATOM 3325 O O . VAL A 1 425 ? 3.154 8.281 20.380 1.00 38.50 425 VAL A O 1
ATOM 3328 N N . VAL A 1 426 ? 1.134 8.255 19.398 1.00 34.91 426 VAL A N 1
ATOM 3329 C CA . VAL A 1 426 ? 1.371 9.443 18.582 1.00 34.91 426 VAL A CA 1
ATOM 3330 C C . VAL A 1 426 ? 1.121 10.652 19.484 1.00 34.91 426 VAL A C 1
ATOM 3332 O O . VAL A 1 426 ? 0.026 10.792 20.018 1.00 34.91 426 VAL A O 1
ATOM 3335 N N . SER A 1 427 ? 2.126 11.524 19.610 1.00 35.34 427 SER A N 1
ATOM 3336 C CA . SER A 1 427 ? 2.179 12.726 20.464 1.00 35.34 427 SER A CA 1
ATOM 3337 C C . SER A 1 427 ? 2.627 12.511 21.919 1.00 35.34 427 SER A C 1
ATOM 3339 O O . SER A 1 427 ? 1.959 11.892 22.745 1.00 35.34 427 SER A O 1
ATOM 3341 N N . GLU A 1 428 ? 3.746 13.147 22.268 1.00 32.09 428 GLU A N 1
ATOM 3342 C CA . GLU A 1 428 ? 4.257 13.236 23.634 1.00 32.09 428 GLU A CA 1
ATOM 3343 C C . GLU A 1 428 ? 3.376 14.143 24.508 1.00 32.09 428 GLU A C 1
ATOM 3345 O O . GLU A 1 428 ? 3.241 15.339 24.250 1.00 32.09 428 GLU A O 1
ATOM 3350 N N . LYS A 1 429 ? 2.849 13.592 25.606 1.00 34.38 429 LYS A N 1
ATOM 3351 C CA . LYS A 1 429 ? 2.586 14.337 26.849 1.00 34.38 429 LYS A CA 1
ATOM 3352 C C . LYS A 1 429 ? 2.997 13.495 28.052 1.00 34.38 429 LYS A C 1
ATOM 3354 O O . LYS A 1 429 ? 2.170 12.925 28.762 1.00 34.38 429 LYS A O 1
ATOM 3359 N N . SER A 1 430 ? 4.301 13.433 28.288 1.00 30.50 430 SER A N 1
ATOM 3360 C CA . SER A 1 430 ? 4.825 13.159 29.621 1.00 30.50 430 SER A CA 1
ATOM 3361 C C . SER A 1 430 ? 4.532 14.361 30.521 1.00 30.50 430 SER A C 1
ATOM 3363 O O . SER A 1 430 ? 5.149 15.401 30.331 1.00 30.50 430 SER A O 1
ATOM 3365 N N . GLU A 1 431 ? 3.580 14.222 31.447 1.00 31.08 431 GLU A N 1
ATOM 3366 C CA . GLU A 1 431 ? 3.569 14.817 32.800 1.00 31.08 431 GLU A CA 1
ATOM 3367 C C . GLU A 1 431 ? 2.181 14.637 33.443 1.00 31.08 431 GLU A C 1
ATOM 3369 O O . GLU A 1 431 ? 1.240 15.382 33.179 1.00 31.08 431 GLU A O 1
ATOM 3374 N N . ILE A 1 432 ? 2.065 13.656 34.342 1.00 29.89 432 ILE A N 1
ATOM 3375 C CA . ILE A 1 432 ? 1.082 13.688 35.431 1.00 29.89 432 ILE A CA 1
ATOM 3376 C C . ILE A 1 432 ? 1.896 13.622 36.717 1.00 29.89 432 ILE A C 1
ATOM 3378 O O . ILE A 1 432 ? 2.572 12.630 36.986 1.00 29.89 432 ILE A O 1
ATOM 3382 N N . SER A 1 433 ? 1.871 14.710 37.478 1.00 27.91 433 SER A N 1
ATOM 3383 C CA . SER A 1 433 ? 2.589 14.843 38.740 1.00 27.91 433 SER A CA 1
ATOM 3384 C C . SER A 1 433 ? 1.893 14.067 39.861 1.00 27.91 433 SER A C 1
ATOM 3386 O O . SER A 1 433 ? 0.675 14.130 40.033 1.00 27.91 433 SER A O 1
ATOM 3388 N N . GLU A 1 434 ? 2.680 13.338 40.654 1.00 29.20 434 GLU A N 1
ATOM 3389 C CA . GLU A 1 434 ? 2.190 12.627 41.834 1.00 29.20 434 GLU A CA 1
ATOM 3390 C C . GLU A 1 434 ? 1.717 13.620 42.909 1.00 29.20 434 GLU A C 1
ATOM 3392 O O . GLU A 1 434 ? 2.520 14.324 43.524 1.00 29.20 434 GLU A O 1
ATOM 3397 N N . ILE A 1 435 ? 0.414 13.634 43.203 1.00 29.50 435 ILE A N 1
ATOM 3398 C CA . ILE A 1 435 ? -0.109 14.244 44.431 1.00 29.50 435 ILE A CA 1
ATOM 3399 C C . ILE A 1 435 ? -0.106 13.166 45.519 1.00 29.50 435 ILE A C 1
ATOM 3401 O O . ILE A 1 435 ? -1.074 12.425 45.692 1.00 29.50 435 ILE A O 1
ATOM 3405 N N . ALA A 1 436 ? 1.013 13.059 46.236 1.00 29.84 436 ALA A N 1
ATOM 3406 C CA . ALA A 1 436 ? 1.145 12.170 47.387 1.00 29.84 436 ALA A CA 1
ATOM 3407 C C . ALA A 1 436 ? 0.392 12.716 48.620 1.00 29.84 436 ALA A C 1
ATOM 3409 O O . ALA A 1 436 ? 0.384 13.915 48.896 1.00 29.84 436 ALA A O 1
ATOM 3410 N N . GLU A 1 437 ? -0.241 11.812 49.368 1.00 30.70 437 GLU A N 1
ATOM 3411 C CA . GLU A 1 437 ? -1.252 12.118 50.388 1.00 30.70 437 GLU A CA 1
ATOM 3412 C C . GLU A 1 437 ? -0.716 12.796 51.669 1.00 30.70 437 GLU A C 1
ATOM 3414 O O . GLU A 1 437 ? 0.319 12.416 52.228 1.00 30.70 437 GLU A O 1
ATOM 3419 N N . GLU A 1 438 ? -1.510 13.715 52.237 1.00 28.89 438 GLU A N 1
ATOM 3420 C CA . GLU A 1 438 ? -1.325 14.207 53.608 1.00 28.89 438 GLU A CA 1
ATOM 3421 C C . GLU A 1 438 ? -1.502 13.076 54.642 1.00 28.89 438 GLU A C 1
ATOM 3423 O O . GLU A 1 438 ? -2.617 12.650 54.960 1.00 28.89 438 GLU A O 1
ATOM 3428 N N . LYS A 1 439 ? -0.411 12.647 55.285 1.00 30.64 439 LYS A N 1
ATOM 3429 C CA . LYS A 1 439 ? -0.489 11.750 56.449 1.00 30.64 439 LYS A CA 1
ATOM 3430 C C . LYS A 1 439 ? -1.003 12.478 57.694 1.00 30.64 439 LYS A C 1
ATOM 3432 O O . LYS A 1 439 ? -0.219 13.001 58.487 1.00 30.64 439 LYS A O 1
ATOM 3437 N N . LYS A 1 440 ? -2.316 12.418 57.945 1.00 31.66 440 LYS A N 1
ATOM 3438 C CA . LYS A 1 440 ? -2.875 12.722 59.274 1.00 31.66 440 LYS A CA 1
ATOM 3439 C C . LYS A 1 440 ? -2.713 11.551 60.246 1.00 31.66 440 LYS A C 1
ATOM 3441 O O . LYS A 1 440 ? -3.270 10.470 60.081 1.00 31.66 440 LYS A O 1
ATOM 3446 N N . SER A 1 441 ? -1.937 11.842 61.281 1.00 30.53 441 SER A N 1
ATOM 3447 C CA . SER A 1 441 ? -1.778 11.147 62.560 1.00 30.53 441 SER A CA 1
ATOM 3448 C C . SER A 1 441 ? -2.896 10.186 63.006 1.00 30.53 441 SER A C 1
ATOM 3450 O O . SER A 1 441 ? -4.054 10.568 63.170 1.00 30.53 441 SER A O 1
ATOM 3452 N N . LYS A 1 442 ? -2.487 8.988 63.452 1.00 32.84 442 LYS A N 1
ATOM 3453 C CA . LYS A 1 442 ? -3.059 8.366 64.657 1.00 32.84 442 LYS A CA 1
ATOM 3454 C C . LYS A 1 442 ? -1.962 7.840 65.575 1.00 32.84 442 LYS A C 1
ATOM 3456 O O . LYS A 1 442 ? -0.964 7.281 65.137 1.00 32.84 442 LYS A O 1
ATOM 3461 N N . SER A 1 443 ? -2.170 8.077 66.861 1.00 35.28 443 SER A N 1
ATOM 3462 C CA . SER A 1 443 ? -1.266 7.778 67.963 1.00 35.28 443 SER A CA 1
ATOM 3463 C C . SER A 1 443 ? -1.755 6.575 68.768 1.00 35.28 443 SER A C 1
ATOM 3465 O O . SER A 1 443 ? -2.964 6.399 68.922 1.00 35.28 443 SER A O 1
ATOM 3467 N N . LYS A 1 444 ? -0.809 5.818 69.345 1.00 33.56 444 LYS A N 1
ATOM 3468 C CA . LYS A 1 444 ? -0.711 5.440 70.779 1.00 33.56 444 LYS A CA 1
ATOM 3469 C C . LYS A 1 444 ? 0.001 4.098 70.973 1.00 33.56 444 LYS A C 1
ATOM 3471 O O . LYS A 1 444 ? -0.326 3.160 70.268 1.00 33.56 444 LYS A O 1
ATOM 3476 N N . ALA A 1 445 ? 0.841 4.069 72.016 1.00 37.16 445 ALA A N 1
ATOM 3477 C CA . ALA A 1 445 ? 1.158 2.969 72.946 1.00 37.16 445 ALA A CA 1
ATOM 3478 C C . ALA A 1 445 ? 1.453 1.557 72.372 1.00 37.16 445 ALA A C 1
ATOM 3480 O O . ALA A 1 445 ? 0.718 1.027 71.552 1.00 37.16 445 ALA A O 1
ATOM 3481 N N . ARG A 1 446 ? 2.463 0.842 72.867 1.00 34.16 446 ARG A N 1
ATOM 3482 C CA . ARG A 1 446 ? 3.011 0.836 74.234 1.00 34.16 446 ARG A CA 1
ATOM 3483 C C . ARG A 1 446 ? 4.472 0.397 74.229 1.00 34.16 446 ARG A C 1
ATOM 3485 O O . ARG A 1 446 ? 4.802 -0.429 73.357 1.00 34.16 446 ARG A O 1
#

Sequence (446 aa):
MSIDILFTEGLPSNCACPVCDQALRAPIITACGHNFCKCCITTKNGPVPCPVCQTEIAVDSLKADKSKHRQVQALIVQCPYFYYGCEWTGPLKDLKASDKSTVQKHLTDEPIKHLMYLCDQVTELKGIHMMLQTENNAMDERYEELMKSTVTAAKMYGAQMVWRIENVRQKINDAKSGARPIIHSEPFVSGRHGYKFIASACLFGDGKYRGKFLSVYLTLVRGKYDPLLEWPFALVVSITLLDQNPDPSKRCDISYRIDPRKIREKTEFLERPLLDKNGSFGAQTFCRLEIMENYIEDDVMFLQIEIGESIDGEDDNGIPEEQLDLFAQKPPCTPDVHSVMSLPLVSTPREDGRLPTAIKMPDERLASPLSVKKILPSRDSMSELPPLPVTTDGLPSVSTTSTRPHSMRLSKNAVAPMPDPSPYVVSEKSEISEIAEEKKSKSKAR

Secondary structure (DSSP, 8-state):
-PPP--BBTB--GGGB-TTTSSB-SSEEE-TTS-EEETTT---TTS-EE-TTT--EE-TT--EE-HHHHHHHHTPEEEPTTGGGT---EEEGGGGS-TTT-HHHHHHHHSHHHHHHHHHHHHHHHHHHHHHHHHHHHHHHHHHHHHHHHHHHHHHHH--SEEEEEE-HHHHHHHHHHTSS--EEPPPEESSTT--EEEEEEETT--GGGTTTEEEEEEEEE--SSGGGS-SS---EEEEEE----SSGGG---EEEEE-GGG-S--TTTTS--SSSEEEEEEEEEEEEHHHHGGG-BTTEEEEEEEEE---TTS---PPPGGGTTTT--PPPPP----------------------------------PPP---PPPP---------------------------------S--B--PPPPP---SS-------------------